Protein AF-A0A7X7KM00-F1 (afdb_monomer_lite)

Radius of gyration: 36.95 Å; chains: 1; bounding box: 75×55×134 Å

pLDDT: mean 84.85, std 15.81, range [33.62, 97.94]

Structure (mmCIF, N/CA/C/O backbone):
data_AF-A0A7X7KM00-F1
#
_entry.id   AF-A0A7X7KM00-F1
#
loop_
_atom_site.group_PDB
_atom_site.id
_atom_site.type_symbol
_atom_site.label_atom_id
_atom_site.label_alt_id
_atom_site.label_comp_id
_atom_site.label_asym_id
_atom_site.label_entity_id
_atom_site.label_seq_id
_atom_site.pdbx_PDB_ins_code
_atom_site.Cartn_x
_atom_site.Cartn_y
_atom_site.Cartn_z
_atom_site.occupancy
_atom_site.B_iso_or_equiv
_atom_site.auth_seq_id
_atom_site.auth_comp_id
_atom_site.auth_asym_id
_atom_site.auth_atom_id
_atom_site.pdbx_PDB_model_num
ATOM 1 N N . MET A 1 1 ? 10.395 9.950 68.964 1.00 38.88 1 MET A N 1
ATOM 2 C CA . MET A 1 1 ? 9.437 8.946 68.446 1.00 38.88 1 MET A CA 1
ATOM 3 C C . MET A 1 1 ? 9.356 9.051 66.927 1.00 38.88 1 MET A C 1
ATOM 5 O O . MET A 1 1 ? 8.581 9.826 66.384 1.00 38.88 1 MET A O 1
ATOM 9 N N . THR A 1 2 ? 10.224 8.322 66.235 1.00 34.56 2 THR A N 1
ATOM 10 C CA . THR A 1 2 ? 10.346 8.294 64.774 1.00 34.56 2 THR A CA 1
ATOM 11 C C . THR A 1 2 ? 9.431 7.208 64.205 1.00 34.56 2 THR A C 1
ATOM 13 O O . THR A 1 2 ? 9.608 6.022 64.482 1.00 34.56 2 THR A O 1
ATOM 16 N N . LYS A 1 3 ? 8.425 7.608 63.416 1.00 36.56 3 LYS A N 1
ATOM 17 C CA . LYS A 1 3 ? 7.539 6.694 62.676 1.00 36.56 3 LYS A CA 1
ATOM 18 C C . LYS A 1 3 ? 8.367 5.887 61.667 1.00 36.56 3 LYS A C 1
ATOM 20 O O . LYS A 1 3 ? 8.754 6.404 60.622 1.00 36.56 3 LYS A O 1
ATOM 25 N N . LYS A 1 4 ? 8.626 4.612 61.979 1.00 35.41 4 LYS A N 1
ATOM 26 C CA . LYS A 1 4 ? 9.168 3.624 61.036 1.00 35.41 4 LYS A CA 1
ATOM 27 C C . LYS A 1 4 ? 8.211 3.492 59.844 1.00 35.41 4 LYS A C 1
ATOM 29 O O . LYS A 1 4 ? 7.068 3.073 60.005 1.00 35.41 4 LYS A O 1
ATOM 34 N N . ARG A 1 5 ? 8.693 3.844 58.647 1.00 38.41 5 ARG A N 1
ATOM 35 C CA . ARG A 1 5 ? 8.076 3.462 57.369 1.00 38.41 5 ARG A CA 1
ATOM 36 C C . ARG A 1 5 ? 8.016 1.933 57.302 1.00 38.41 5 ARG A C 1
ATOM 38 O O . ARG A 1 5 ? 9.054 1.283 57.386 1.00 38.41 5 ARG A O 1
ATOM 45 N N . GLN A 1 6 ? 6.817 1.377 57.147 1.00 33.62 6 GLN A N 1
ATOM 46 C CA . GLN A 1 6 ? 6.648 -0.018 56.739 1.00 33.62 6 GLN A CA 1
ATOM 47 C C . GLN A 1 6 ? 7.249 -0.207 55.335 1.00 33.62 6 GLN A C 1
ATOM 49 O O . GLN A 1 6 ? 7.001 0.634 54.463 1.00 33.62 6 GLN A O 1
ATOM 54 N N . PRO A 1 7 ? 8.030 -1.272 55.090 1.00 37.97 7 PRO A N 1
ATOM 55 C CA . PRO A 1 7 ? 8.470 -1.604 53.745 1.00 37.97 7 PRO A CA 1
ATOM 56 C C . PRO A 1 7 ? 7.252 -2.013 52.910 1.00 37.97 7 PRO A C 1
ATOM 58 O O . PRO A 1 7 ? 6.371 -2.737 53.375 1.00 37.97 7 PRO A O 1
ATOM 61 N N . ALA A 1 8 ? 7.193 -1.503 51.679 1.00 37.62 8 ALA A N 1
ATOM 62 C CA . ALA A 1 8 ? 6.185 -1.880 50.702 1.00 37.62 8 ALA A CA 1
ATOM 63 C C . ALA A 1 8 ? 6.188 -3.405 50.539 1.00 37.62 8 ALA A C 1
ATOM 65 O O . ALA A 1 8 ? 7.234 -3.991 50.269 1.00 37.62 8 ALA A O 1
ATOM 66 N N . ALA A 1 9 ? 5.022 -4.026 50.718 1.00 37.72 9 ALA A N 1
ATOM 67 C CA . ALA A 1 9 ? 4.836 -5.453 50.520 1.00 37.72 9 ALA A CA 1
ATOM 68 C C . ALA A 1 9 ? 5.408 -5.870 49.158 1.00 37.72 9 ALA A C 1
ATOM 70 O O . ALA A 1 9 ? 4.965 -5.388 48.110 1.00 37.72 9 ALA A O 1
ATOM 71 N N . GLU A 1 10 ? 6.393 -6.766 49.187 1.00 39.66 10 GLU A N 1
ATOM 72 C CA . GLU A 1 10 ? 6.901 -7.468 48.018 1.00 39.66 10 GLU A CA 1
ATOM 73 C C . GLU A 1 10 ? 5.744 -8.245 47.383 1.00 39.66 10 GLU A C 1
ATOM 75 O O . GLU A 1 10 ? 5.441 -9.381 47.748 1.00 39.66 10 GLU A O 1
ATOM 80 N N . SER A 1 11 ? 5.049 -7.632 46.421 1.00 39.72 11 SER A N 1
ATOM 81 C CA . SER A 1 11 ? 4.086 -8.342 45.587 1.00 39.72 11 SER A CA 1
ATOM 82 C C . SER A 1 11 ? 4.876 -9.223 44.619 1.00 39.72 11 SER A C 1
ATOM 84 O O . SER A 1 11 ? 5.110 -8.854 43.464 1.00 39.72 11 SER A O 1
ATOM 86 N N . GLY A 1 12 ? 5.355 -10.360 45.123 1.00 38.75 12 GLY A N 1
ATOM 87 C CA . GLY A 1 12 ? 6.093 -11.363 44.373 1.00 38.75 12 GLY A CA 1
ATOM 88 C C . GLY A 1 12 ? 5.266 -11.838 43.186 1.00 38.75 12 GLY A C 1
ATOM 89 O O . GLY A 1 12 ? 4.382 -12.683 43.314 1.00 38.75 12 GLY A O 1
ATOM 90 N N . PHE A 1 13 ? 5.540 -11.278 42.012 1.00 44.06 13 PHE A N 1
ATOM 91 C CA . PHE A 1 13 ? 5.006 -11.765 40.753 1.00 44.06 13 PHE A CA 1
ATOM 92 C C . PHE A 1 13 ? 5.563 -13.179 40.523 1.00 44.06 13 PHE A C 1
ATOM 94 O O . PHE A 1 13 ? 6.706 -13.344 40.096 1.00 44.06 13 PHE A O 1
ATOM 101 N N . ARG A 1 14 ? 4.779 -14.216 40.838 1.00 50.41 14 ARG A N 1
ATOM 102 C CA . ARG A 1 14 ? 5.105 -15.609 40.503 1.00 50.41 14 ARG A CA 1
ATOM 103 C C . ARG A 1 14 ? 4.454 -15.954 39.167 1.00 50.41 14 ARG A C 1
ATOM 105 O O . ARG A 1 14 ? 3.254 -15.762 38.987 1.00 50.41 14 ARG A O 1
ATOM 112 N N . ALA A 1 15 ? 5.258 -16.422 38.214 1.00 50.66 15 ALA A N 1
ATOM 113 C CA . ALA A 1 15 ? 4.774 -16.833 36.901 1.00 50.66 15 ALA A CA 1
ATOM 114 C C . ALA A 1 15 ? 3.809 -18.023 37.052 1.00 50.66 15 ALA A C 1
ATOM 116 O O . ALA A 1 15 ? 4.213 -19.096 37.494 1.00 50.66 15 ALA A O 1
ATOM 117 N N . GLY A 1 16 ? 2.534 -17.823 36.712 1.00 61.72 16 GLY A N 1
ATOM 118 C CA . GLY A 1 16 ? 1.563 -18.908 36.573 1.00 61.72 16 GLY A CA 1
ATOM 119 C C . GLY A 1 16 ? 1.778 -19.683 35.270 1.00 61.72 16 GLY A C 1
ATOM 120 O O . GLY A 1 16 ? 2.423 -19.187 34.343 1.00 61.72 16 GLY A O 1
ATOM 121 N N . ARG A 1 17 ? 1.223 -20.899 35.180 1.00 75.31 17 ARG A N 1
ATOM 122 C CA . ARG A 1 17 ? 1.170 -21.644 33.911 1.00 75.31 17 ARG A CA 1
ATOM 123 C C . ARG A 1 17 ? 0.476 -20.778 32.842 1.00 75.31 17 ARG A C 1
ATOM 125 O O . ARG A 1 17 ? -0.545 -20.164 33.157 1.00 75.31 17 ARG A O 1
ATOM 132 N N . PRO A 1 18 ? 0.992 -20.720 31.600 1.00 85.62 18 PRO A N 1
ATOM 133 C CA . PRO A 1 18 ? 0.349 -19.956 30.539 1.00 85.62 18 PRO A CA 1
ATOM 134 C C . PRO A 1 18 ? -1.054 -20.510 30.270 1.00 85.62 18 PRO A C 1
ATOM 136 O O . PRO A 1 18 ? -1.259 -21.724 30.258 1.00 85.62 18 PRO A O 1
ATOM 139 N N . GLY A 1 19 ? -2.025 -19.629 30.047 1.00 89.00 19 GLY A N 1
ATOM 140 C CA . GLY A 1 19 ? -3.420 -20.037 29.907 1.00 89.00 19 GLY A CA 1
ATOM 141 C C . GLY A 1 19 ? -4.398 -18.873 29.919 1.00 89.00 19 GLY A C 1
ATOM 142 O O . GLY A 1 19 ? -4.003 -17.709 30.011 1.00 89.00 19 GLY A O 1
ATOM 143 N N . LYS A 1 20 ? -5.689 -19.193 29.808 1.00 90.75 20 LYS A N 1
ATOM 144 C CA . LYS A 1 20 ? -6.778 -18.218 29.896 1.00 90.75 20 LYS A CA 1
ATOM 145 C C . LYS A 1 20 ? -7.773 -18.649 30.969 1.00 90.75 20 LYS A C 1
ATOM 147 O O . LYS A 1 20 ? -8.050 -19.836 31.106 1.00 90.75 20 LYS A O 1
ATOM 152 N N . ALA A 1 21 ? -8.311 -17.689 31.708 1.00 91.88 21 ALA A N 1
ATOM 153 C CA . ALA A 1 21 ? -9.341 -17.917 32.715 1.00 91.88 21 ALA A CA 1
ATOM 154 C C . ALA A 1 21 ? -10.402 -16.821 32.626 1.00 91.88 21 ALA A C 1
ATOM 156 O O . ALA A 1 21 ? -10.083 -15.675 32.317 1.00 91.88 21 ALA A O 1
ATOM 157 N N . PHE A 1 22 ? -11.657 -17.164 32.901 1.00 90.25 22 PHE A N 1
ATOM 158 C CA . PHE A 1 22 ? -12.743 -16.194 32.976 1.00 90.25 22 PHE A CA 1
ATOM 159 C C . PHE A 1 22 ? -13.283 -16.157 34.397 1.00 90.25 22 PHE A C 1
ATOM 161 O O . PHE A 1 22 ? -13.658 -17.194 34.942 1.00 90.25 22 PHE A O 1
ATOM 168 N N . HIS A 1 23 ? -13.295 -14.972 34.993 1.00 92.81 23 HIS A N 1
ATOM 169 C CA . HIS A 1 23 ? -13.729 -14.768 36.366 1.00 92.81 23 HIS A CA 1
ATOM 170 C C . HIS A 1 23 ? -14.290 -13.355 36.517 1.00 92.81 23 HIS A C 1
ATOM 172 O O . HIS A 1 23 ? -13.685 -12.406 36.018 1.00 92.81 23 HIS A O 1
ATOM 178 N N . ASP A 1 24 ? -15.437 -13.218 37.188 1.00 91.88 24 ASP A N 1
ATOM 179 C CA . ASP A 1 24 ? -16.058 -11.920 37.494 1.00 91.88 24 ASP A CA 1
ATOM 180 C C . ASP A 1 24 ? -16.202 -11.006 36.252 1.00 91.88 24 ASP A C 1
ATOM 182 O O . ASP A 1 24 ? -15.752 -9.857 36.211 1.00 91.88 24 ASP A O 1
ATOM 186 N N . GLY A 1 25 ? -16.739 -11.566 35.160 1.00 90.81 25 GLY A N 1
ATOM 187 C CA . GLY A 1 25 ? -16.948 -10.833 33.904 1.00 90.81 25 GLY A CA 1
ATOM 188 C C . GLY A 1 25 ? -15.662 -10.430 33.164 1.00 90.81 25 GLY A C 1
ATOM 189 O O . GLY A 1 25 ? -15.719 -9.621 32.233 1.00 90.81 25 GLY A O 1
ATOM 190 N N . LYS A 1 26 ? -14.497 -10.944 33.579 1.00 95.81 26 LYS A N 1
ATOM 191 C CA . LYS A 1 26 ? -13.185 -10.588 33.029 1.00 95.81 26 LYS A CA 1
ATOM 192 C C . LYS A 1 26 ? -12.473 -11.808 32.464 1.00 95.81 26 LYS A C 1
ATOM 194 O O . LYS A 1 26 ? -12.454 -12.876 33.073 1.00 95.81 26 LYS A O 1
ATOM 199 N N . LEU A 1 27 ? -11.822 -11.618 31.321 1.00 95.38 27 LEU A N 1
ATOM 200 C CA . LEU A 1 27 ? -10.896 -12.577 30.735 1.00 95.38 27 LEU A CA 1
ATOM 201 C C . LEU A 1 27 ? -9.478 -12.271 31.206 1.00 95.38 27 LEU A C 1
ATOM 203 O O . LEU A 1 27 ? -8.931 -11.217 30.894 1.00 95.38 27 LEU A O 1
ATOM 207 N N . TYR A 1 28 ? -8.878 -13.217 31.909 1.00 94.69 28 TYR A N 1
ATOM 208 C CA . TYR A 1 28 ? -7.479 -13.216 32.303 1.00 94.69 28 TYR A CA 1
ATOM 209 C C . TYR A 1 28 ? -6.685 -14.043 31.300 1.00 94.69 28 TYR A C 1
ATOM 211 O O . TYR A 1 28 ? -7.032 -15.191 31.022 1.00 94.69 28 TYR A O 1
ATOM 219 N N . VAL A 1 29 ? -5.607 -13.475 30.775 1.00 93.44 29 VAL A N 1
ATOM 220 C CA . VAL A 1 29 ? -4.681 -14.141 29.862 1.00 93.44 29 VAL A CA 1
ATOM 221 C C . VAL A 1 29 ? -3.288 -14.082 30.458 1.00 93.44 29 VAL A C 1
ATOM 223 O O . VAL A 1 29 ? -2.720 -13.005 30.631 1.00 93.44 29 VAL A O 1
ATOM 226 N N . PHE A 1 30 ? -2.757 -15.256 30.780 1.00 91.81 30 PHE A N 1
ATOM 227 C CA . PHE A 1 30 ? -1.427 -15.456 31.335 1.00 91.81 30 PHE A CA 1
ATOM 228 C C . PHE A 1 30 ? -0.492 -15.857 30.193 1.00 91.81 30 PHE A C 1
ATOM 230 O O . PHE A 1 30 ? -0.608 -16.955 29.640 1.00 91.81 30 PHE A O 1
ATOM 237 N N . GLY A 1 31 ? 0.401 -14.951 29.800 1.00 86.94 31 GLY A N 1
ATOM 238 C CA . GLY A 1 31 ? 1.376 -15.195 28.741 1.00 86.94 31 GLY A CA 1
ATOM 239 C C . GLY A 1 31 ? 2.643 -15.879 29.255 1.00 86.94 31 GLY A C 1
ATOM 240 O O . GLY A 1 31 ? 2.926 -15.913 30.453 1.00 86.94 31 GLY A O 1
ATOM 241 N N . LYS A 1 32 ? 3.441 -16.417 28.326 1.00 78.62 32 LYS A N 1
ATOM 242 C CA . LYS A 1 32 ? 4.674 -17.165 28.641 1.00 78.62 32 LYS A CA 1
ATOM 243 C C . LYS A 1 32 ? 5.770 -16.282 29.255 1.00 78.62 32 LYS A C 1
ATOM 245 O O . LYS A 1 32 ? 6.577 -16.759 30.044 1.00 78.62 32 LYS A O 1
ATOM 250 N N . SER A 1 33 ? 5.770 -14.988 28.941 1.00 79.62 33 SER A N 1
ATOM 251 C CA . SER A 1 33 ? 6.851 -14.050 29.277 1.00 79.62 33 SER A CA 1
ATOM 252 C C . SER A 1 33 ? 6.549 -13.188 30.504 1.00 79.62 33 SER A C 1
ATOM 254 O O . SER A 1 33 ? 6.839 -11.991 30.508 1.00 79.62 33 SER A O 1
ATOM 256 N N . ARG A 1 34 ? 5.952 -13.774 31.554 1.00 82.62 34 ARG A N 1
ATOM 257 C CA . ARG A 1 34 ? 5.570 -13.037 32.776 1.00 82.62 34 ARG A CA 1
ATOM 258 C C . ARG A 1 34 ? 4.620 -11.866 32.490 1.00 82.62 34 ARG A C 1
ATOM 260 O O . ARG A 1 34 ? 4.724 -10.806 33.105 1.00 82.62 34 ARG A O 1
ATOM 267 N N . GLU A 1 35 ? 3.705 -12.046 31.544 1.00 90.00 35 GLU A N 1
ATOM 268 C CA . GLU A 1 35 ? 2.671 -11.063 31.226 1.00 90.00 35 GLU A CA 1
ATOM 269 C C . GLU A 1 35 ? 1.295 -11.561 31.665 1.00 90.00 35 GLU A C 1
ATOM 271 O O . GLU A 1 35 ? 0.968 -12.739 31.523 1.00 90.00 35 GLU A O 1
ATOM 276 N N . ILE A 1 36 ? 0.491 -10.655 32.211 1.00 93.38 36 ILE A N 1
ATOM 277 C CA . ILE A 1 36 ? -0.914 -10.901 32.525 1.00 93.38 36 ILE A CA 1
ATOM 278 C C . ILE A 1 36 ? -1.706 -9.785 31.874 1.00 93.38 36 ILE A C 1
ATOM 280 O O . ILE A 1 36 ? -1.446 -8.615 32.150 1.00 93.38 36 ILE A O 1
ATOM 284 N N . VAL A 1 37 ? -2.674 -10.141 31.039 1.00 95.50 37 VAL A N 1
ATOM 285 C CA . VAL A 1 37 ? -3.612 -9.203 30.422 1.00 95.50 37 VAL A CA 1
ATOM 286 C C . VAL A 1 37 ? -5.010 -9.545 30.907 1.00 95.50 37 VAL A C 1
ATOM 288 O O . VAL A 1 37 ? -5.423 -10.699 30.865 1.00 95.50 37 VAL A O 1
ATOM 291 N N . VAL A 1 38 ? -5.734 -8.541 31.383 1.00 96.38 38 VAL A N 1
ATOM 292 C CA . VAL A 1 38 ? -7.104 -8.672 31.872 1.00 96.38 38 VAL A CA 1
ATOM 293 C C . VAL A 1 38 ? -7.998 -7.813 31.004 1.00 96.38 38 VAL A C 1
ATOM 295 O O . VAL A 1 38 ? -7.800 -6.600 30.945 1.00 96.38 38 VAL A O 1
ATOM 298 N N . LEU A 1 39 ? -8.981 -8.430 30.356 1.00 97.06 39 LEU A N 1
ATOM 299 C CA . LEU A 1 39 ? -9.995 -7.753 29.558 1.00 97.06 39 LEU A CA 1
ATOM 300 C C . LEU A 1 39 ? -11.344 -7.812 30.264 1.00 97.06 39 LEU A C 1
ATOM 302 O O . LEU A 1 39 ? -11.748 -8.858 30.759 1.00 97.06 39 LEU A O 1
ATOM 306 N N . ARG A 1 40 ? -12.068 -6.700 30.255 1.00 96.06 40 ARG A N 1
ATOM 307 C CA . ARG A 1 40 ? -13.480 -6.614 30.636 1.00 96.06 40 ARG A CA 1
ATOM 308 C C . ARG A 1 40 ? -14.286 -6.229 29.401 1.00 96.06 40 ARG A C 1
ATOM 310 O O . ARG A 1 40 ? -13.886 -5.289 28.714 1.00 96.06 40 ARG A O 1
ATOM 317 N N . GLY A 1 41 ? -15.380 -6.941 29.141 1.00 93.44 41 GLY A N 1
ATOM 318 C CA . GLY A 1 41 ? -16.342 -6.611 28.087 1.00 93.44 41 GLY A CA 1
ATOM 319 C C . GLY A 1 41 ? -17.460 -5.675 28.565 1.00 93.44 41 GLY A C 1
ATOM 320 O O . GLY A 1 41 ? -17.253 -4.850 29.461 1.00 93.44 41 GLY A O 1
ATOM 321 N N . GLY A 1 42 ? -18.647 -5.807 27.970 1.00 90.75 42 GLY A N 1
ATOM 322 C CA . GLY A 1 42 ? -19.823 -4.962 28.195 1.00 90.75 42 GLY A CA 1
ATOM 323 C C . GLY A 1 42 ? -19.724 -3.558 27.585 1.00 90.75 42 GLY A C 1
ATOM 324 O O . GLY A 1 42 ? -18.936 -3.303 26.673 1.00 90.75 42 GLY A O 1
ATOM 325 N N . ASP A 1 43 ? -20.503 -2.623 28.130 1.00 87.81 43 ASP A N 1
ATOM 326 C CA . ASP A 1 43 ? -20.616 -1.239 27.624 1.00 87.81 43 ASP A CA 1
ATOM 327 C C . ASP A 1 43 ? -19.414 -0.355 27.991 1.00 87.81 43 ASP A C 1
ATOM 329 O O . ASP A 1 43 ? -19.210 0.743 27.468 1.00 87.81 43 ASP A O 1
ATOM 333 N N . ARG A 1 44 ? -18.579 -0.820 28.925 1.00 90.75 44 ARG A N 1
ATOM 334 C CA . ARG A 1 44 ? -17.382 -0.105 29.392 1.00 90.75 44 ARG A CA 1
ATOM 335 C C . ARG A 1 44 ? -16.151 -1.003 29.297 1.00 90.75 44 ARG A C 1
ATOM 337 O O . ARG A 1 44 ? -15.557 -1.324 30.331 1.00 90.75 44 ARG A O 1
ATOM 344 N N . PRO A 1 45 ? -15.742 -1.396 28.077 1.00 94.69 45 PRO A N 1
ATOM 345 C CA . PRO A 1 45 ? -14.707 -2.397 27.921 1.00 94.69 45 PRO A CA 1
ATOM 346 C C . PRO A 1 45 ? -13.364 -1.866 28.394 1.00 94.69 45 PRO A C 1
ATOM 348 O O . PRO A 1 45 ? -12.931 -0.797 27.979 1.00 94.69 45 PRO A O 1
ATOM 351 N N . ALA A 1 46 ? -12.687 -2.583 29.275 1.00 94.69 46 ALA A N 1
ATOM 352 C CA . ALA A 1 46 ? -11.474 -2.104 29.926 1.00 94.69 46 ALA A CA 1
ATOM 353 C C . ALA A 1 46 ? -10.362 -3.142 29.836 1.00 94.69 46 ALA A C 1
ATOM 355 O O . ALA A 1 46 ? -10.621 -4.336 29.707 1.00 94.69 46 ALA A O 1
ATOM 356 N N . CYS A 1 47 ? -9.119 -2.669 29.892 1.00 96.06 47 CYS A N 1
ATOM 357 C CA . CYS A 1 47 ? -7.950 -3.530 29.893 1.00 96.06 47 CYS A CA 1
ATOM 358 C C . CYS A 1 47 ? -6.963 -3.085 30.964 1.00 96.06 47 CYS A C 1
ATOM 360 O O . CYS A 1 47 ? -6.643 -1.894 31.063 1.00 96.06 47 CYS A O 1
ATOM 362 N N . TRP A 1 48 ? -6.411 -4.070 31.665 1.00 96.06 48 TRP A N 1
ATOM 363 C CA . TRP A 1 48 ? -5.280 -3.920 32.572 1.00 96.06 48 TRP A CA 1
ATOM 364 C C . TRP A 1 48 ? -4.217 -4.952 32.228 1.00 96.06 48 TRP A C 1
ATOM 366 O O . TRP A 1 48 ? -4.536 -6.065 31.823 1.00 96.06 48 TRP A O 1
ATOM 376 N N . ALA A 1 49 ? -2.955 -4.584 32.381 1.00 95.38 49 ALA A N 1
ATOM 377 C CA . ALA A 1 49 ? -1.834 -5.464 32.132 1.00 95.38 49 ALA A CA 1
ATOM 378 C C . ALA A 1 49 ? -0.784 -5.359 33.240 1.00 95.38 49 ALA A C 1
ATOM 380 O O . ALA A 1 49 ? -0.649 -4.317 33.884 1.00 95.38 49 ALA A O 1
ATOM 381 N N . LYS A 1 50 ? -0.036 -6.447 33.418 1.00 93.88 50 LYS A N 1
ATOM 382 C CA . LYS A 1 50 ? 1.230 -6.532 34.153 1.00 93.88 50 LYS A CA 1
ATOM 383 C C . LYS A 1 50 ? 2.247 -7.228 33.265 1.00 93.88 50 LYS A C 1
ATOM 385 O O . LYS A 1 50 ? 1.889 -8.148 32.534 1.00 93.88 50 LYS A O 1
ATOM 390 N N . THR A 1 51 ? 3.505 -6.820 33.342 1.00 90.94 51 THR A N 1
ATOM 391 C CA . THR A 1 51 ? 4.613 -7.494 32.655 1.00 90.94 51 THR A CA 1
ATOM 392 C C . THR A 1 51 ? 5.783 -7.666 33.613 1.00 90.94 51 THR A C 1
ATOM 394 O O . THR A 1 51 ? 5.867 -6.960 34.617 1.00 90.94 51 THR A O 1
ATOM 397 N N . GLY A 1 52 ? 6.736 -8.542 33.288 1.00 88.69 52 GLY A N 1
ATOM 398 C CA . GLY A 1 52 ? 7.960 -8.677 34.084 1.00 88.69 52 GLY A CA 1
ATOM 399 C C . GLY A 1 52 ? 8.733 -7.357 34.242 1.00 88.69 52 GLY A C 1
ATOM 400 O O . GLY A 1 52 ? 9.308 -7.114 35.295 1.00 88.69 52 GLY A O 1
ATOM 401 N N . LYS A 1 53 ? 8.692 -6.476 33.229 1.00 89.06 53 LYS A N 1
ATOM 402 C CA . LYS A 1 53 ? 9.314 -5.137 33.272 1.00 89.06 53 LYS A CA 1
ATOM 403 C C . LYS A 1 53 ? 8.468 -4.095 34.015 1.00 89.06 53 LYS A C 1
ATOM 405 O O . LYS A 1 53 ? 9.003 -3.100 34.486 1.00 89.06 53 LYS A O 1
ATOM 410 N N . ARG A 1 54 ? 7.148 -4.287 34.085 1.00 90.44 54 ARG A N 1
ATOM 411 C CA . ARG A 1 54 ? 6.202 -3.374 34.737 1.00 90.44 54 ARG A CA 1
ATOM 412 C C . ARG A 1 54 ? 5.228 -4.183 35.601 1.00 90.44 54 ARG A C 1
ATOM 414 O O . ARG A 1 54 ? 4.146 -4.542 35.125 1.00 90.44 54 ARG A O 1
ATOM 421 N N . PRO A 1 55 ? 5.605 -4.482 36.857 1.00 89.88 55 PRO A N 1
ATOM 422 C CA . PRO A 1 55 ? 4.832 -5.368 37.728 1.00 89.88 55 PRO A CA 1
ATOM 423 C C . PRO A 1 55 ? 3.573 -4.704 38.309 1.00 89.88 55 PRO A C 1
ATOM 425 O O . PRO A 1 55 ? 2.692 -5.399 38.819 1.00 89.88 55 PRO A O 1
ATOM 428 N N . SER A 1 56 ? 3.454 -3.374 38.225 1.00 92.75 56 SER A N 1
ATOM 429 C CA . SER A 1 56 ? 2.241 -2.632 38.581 1.00 92.75 56 SER A CA 1
ATOM 430 C C . SER A 1 56 ? 1.191 -2.706 37.470 1.00 92.75 56 SER A C 1
ATOM 432 O O . SER A 1 56 ? 1.527 -2.785 36.291 1.00 92.75 56 SER A O 1
ATOM 434 N N . TRP A 1 57 ? -0.095 -2.677 37.838 1.00 94.69 57 TRP A N 1
ATOM 435 C CA . TRP A 1 57 ? -1.186 -2.666 36.860 1.00 94.69 57 TRP A CA 1
ATOM 436 C C . TRP A 1 57 ? -1.162 -1.385 36.023 1.00 94.69 57 TRP A C 1
ATOM 438 O O . TRP A 1 57 ? -1.084 -0.281 36.559 1.00 94.69 57 TRP A O 1
ATOM 448 N N . PHE A 1 58 ? -1.294 -1.522 34.706 1.00 93.69 58 PHE A N 1
ATOM 449 C CA . PHE A 1 58 ? -1.428 -0.387 33.797 1.00 93.69 58 PHE A CA 1
ATOM 450 C C . PHE A 1 58 ? -2.395 -0.686 32.654 1.00 93.69 58 PHE A C 1
ATOM 452 O O . PHE A 1 58 ? -2.615 -1.837 32.291 1.00 93.69 58 PHE A O 1
ATOM 459 N N . SER A 1 59 ? -2.977 0.358 32.065 1.00 91.69 59 SER A N 1
ATOM 460 C CA . SER A 1 59 ? -3.791 0.207 30.859 1.00 91.69 59 SER A CA 1
ATOM 461 C C . SER A 1 59 ? -2.891 0.086 29.629 1.00 91.69 59 SER A C 1
ATOM 463 O O . SER A 1 59 ? -1.996 0.910 29.436 1.00 91.69 59 SER A O 1
ATOM 465 N N . SER A 1 60 ? -3.124 -0.925 28.790 1.00 89.75 60 SER A N 1
ATOM 466 C CA . SER A 1 60 ? -2.361 -1.139 27.557 1.00 89.75 60 SER A CA 1
ATOM 467 C C . SER A 1 60 ? -3.277 -1.503 26.401 1.00 89.75 60 SER A C 1
ATOM 469 O O . SER A 1 60 ? -3.747 -2.630 26.291 1.00 89.75 60 SER A O 1
ATOM 471 N N . VAL A 1 61 ? -3.502 -0.543 25.505 1.00 87.25 61 VAL A N 1
ATOM 472 C CA . VAL A 1 61 ? -4.305 -0.749 24.290 1.00 87.25 61 VAL A CA 1
ATOM 473 C C . VAL A 1 61 ? -3.628 -1.742 23.338 1.00 87.25 61 VAL A C 1
ATOM 475 O O . VAL A 1 61 ? -4.314 -2.513 22.678 1.00 87.25 61 VAL A O 1
ATOM 478 N N . SER A 1 62 ? -2.291 -1.750 23.285 1.00 87.62 62 SER A N 1
ATOM 479 C CA . SER A 1 62 ? -1.528 -2.656 22.416 1.00 87.62 62 SER A CA 1
ATOM 480 C C . SER A 1 62 ? -1.683 -4.120 22.845 1.00 87.62 62 SER A C 1
ATOM 482 O O . SER A 1 62 ? -2.082 -4.961 22.041 1.00 87.62 62 SER A O 1
ATOM 484 N N . LEU A 1 63 ? -1.471 -4.409 24.137 1.00 90.38 63 LEU A N 1
ATOM 485 C CA . LEU A 1 63 ? -1.655 -5.762 24.676 1.00 90.38 63 LEU A CA 1
ATOM 486 C C . LEU A 1 63 ? -3.120 -6.199 24.586 1.00 90.38 63 LEU A C 1
ATOM 488 O O . LEU A 1 63 ? -3.395 -7.338 24.217 1.00 90.38 63 LEU A O 1
ATOM 492 N N . ALA A 1 64 ? -4.057 -5.279 24.845 1.00 92.12 64 ALA A N 1
ATOM 493 C CA . ALA A 1 64 ? -5.479 -5.548 24.671 1.00 92.12 64 ALA A CA 1
ATOM 494 C C . ALA A 1 64 ? -5.821 -5.942 23.233 1.00 92.12 64 ALA A C 1
ATOM 496 O O . ALA A 1 64 ? -6.522 -6.923 23.028 1.00 92.12 64 ALA A O 1
ATOM 497 N N . GLY A 1 65 ? -5.303 -5.205 22.245 1.00 89.88 65 GLY A N 1
ATOM 498 C CA . GLY A 1 65 ? -5.516 -5.491 20.828 1.00 89.88 65 GLY A CA 1
ATOM 499 C C . GLY A 1 65 ? -5.010 -6.875 20.428 1.00 89.88 65 GLY A C 1
ATOM 500 O O . GLY A 1 65 ? -5.749 -7.624 19.798 1.00 89.88 65 GLY A O 1
ATOM 501 N N . SER A 1 66 ? -3.799 -7.240 20.858 1.00 88.50 66 SER A N 1
ATOM 502 C CA . SER A 1 66 ? -3.219 -8.565 20.590 1.00 88.50 66 SER A CA 1
ATOM 503 C C . SER A 1 66 ? -4.077 -9.697 21.167 1.00 88.50 66 SER A C 1
ATOM 505 O O . SER A 1 66 ? -4.440 -10.638 20.461 1.00 88.50 66 SER A O 1
ATOM 507 N N . VAL A 1 67 ? -4.475 -9.581 22.438 1.00 90.12 67 VAL A N 1
ATOM 508 C CA . VAL A 1 67 ? -5.295 -10.604 23.103 1.00 90.12 67 VAL A CA 1
ATOM 509 C C . VAL A 1 67 ? -6.708 -10.660 22.525 1.00 90.12 67 VAL A C 1
ATOM 511 O O . VAL A 1 67 ? -7.232 -11.742 22.275 1.00 90.12 67 VAL A O 1
ATOM 514 N N . PHE A 1 68 ? -7.334 -9.510 22.291 1.00 89.62 68 PHE A N 1
ATOM 515 C CA . PHE A 1 68 ? -8.702 -9.440 21.786 1.00 89.62 68 PHE A CA 1
ATOM 516 C C . PHE A 1 68 ? -8.808 -9.907 20.328 1.00 89.62 68 PHE A C 1
ATOM 518 O O . PHE A 1 68 ? -9.791 -10.545 19.969 1.00 89.62 68 PHE A O 1
ATOM 525 N N . GLY A 1 69 ? -7.777 -9.687 19.506 1.00 84.94 69 GLY A N 1
ATOM 526 C CA . GLY A 1 69 ? -7.698 -10.287 18.171 1.00 84.94 69 GLY A CA 1
ATOM 527 C C . GLY A 1 69 ? -7.760 -11.816 18.232 1.00 84.94 69 GLY A C 1
ATOM 528 O O . GLY A 1 69 ? -8.543 -12.429 17.517 1.00 84.94 69 GLY A O 1
ATOM 529 N N . GLN A 1 70 ? -7.038 -12.439 19.172 1.00 81.06 70 GLN A N 1
ATOM 530 C CA . GLN A 1 70 ? -7.120 -13.891 19.383 1.00 81.06 70 GLN A CA 1
ATOM 531 C C . GLN A 1 70 ? -8.506 -14.346 19.855 1.00 81.06 70 GLN A C 1
ATOM 533 O O . GLN A 1 70 ? -8.935 -15.432 19.487 1.00 81.06 70 GLN A O 1
ATOM 538 N N . VAL A 1 71 ? -9.200 -13.542 20.671 1.00 81.56 71 VAL A N 1
ATOM 539 C CA . VAL A 1 71 ? -10.585 -13.819 21.100 1.00 81.56 71 VAL A CA 1
ATOM 540 C C . VAL A 1 71 ? -11.533 -13.845 19.902 1.00 81.56 71 VAL A C 1
ATOM 542 O O . VAL A 1 71 ? -12.449 -14.669 19.860 1.00 81.56 71 VAL A O 1
ATOM 545 N N . LEU A 1 72 ? -11.325 -12.953 18.931 1.00 77.19 72 LEU A N 1
ATOM 546 C CA . LEU A 1 72 ? -12.147 -12.887 17.728 1.00 77.19 72 LEU A CA 1
ATOM 547 C C . LEU A 1 72 ? -11.844 -14.016 16.745 1.00 77.19 72 LEU A C 1
ATOM 549 O O . LEU A 1 72 ? -12.786 -14.609 16.229 1.00 77.19 72 LEU A O 1
ATOM 553 N N . SER A 1 73 ? -10.569 -14.368 16.567 1.00 68.31 73 SER A N 1
ATOM 554 C CA . SER A 1 73 ? -10.118 -15.464 15.695 1.00 68.31 73 SER A CA 1
ATOM 555 C C . SER A 1 73 ? -10.387 -16.875 16.249 1.00 68.31 73 SER A C 1
ATOM 557 O O . SER A 1 73 ? -9.948 -17.861 15.657 1.00 68.31 73 SER A O 1
ATOM 559 N N . TYR A 1 74 ? -11.065 -16.999 17.394 1.00 57.28 74 TYR A N 1
ATOM 560 C CA . TYR A 1 74 ? -11.324 -18.274 18.064 1.00 57.28 74 TYR A CA 1
ATOM 561 C C . TYR A 1 74 ? -12.803 -18.696 17.940 1.00 57.28 74 TYR A C 1
ATOM 563 O O . TYR A 1 74 ? -13.648 -17.931 18.417 1.00 57.28 74 TYR A O 1
ATOM 571 N N . PRO A 1 75 ? -13.149 -19.896 17.408 1.00 53.91 75 PRO A N 1
ATOM 572 C CA . PRO A 1 75 ? -12.334 -20.895 16.700 1.00 53.91 75 PRO A CA 1
ATOM 573 C C . PRO A 1 75 ? -12.410 -20.792 15.157 1.00 53.91 75 PRO A C 1
ATOM 575 O O . PRO A 1 75 ? -13.370 -20.287 14.586 1.00 53.91 75 PRO A O 1
ATOM 578 N N . ALA A 1 76 ? -11.387 -21.338 14.492 1.00 40.84 76 ALA A N 1
ATOM 579 C CA . ALA A 1 76 ? -11.093 -21.266 13.053 1.00 40.84 76 ALA A CA 1
ATOM 580 C C . ALA A 1 76 ? -12.052 -22.017 12.086 1.00 40.84 76 ALA A C 1
ATOM 582 O O . ALA A 1 76 ? -11.623 -22.396 11.003 1.00 40.84 76 ALA A O 1
ATOM 583 N N . TRP A 1 77 ? -13.312 -22.273 12.458 1.00 44.16 77 TRP A N 1
ATOM 584 C CA . TRP A 1 77 ? -14.260 -23.060 11.647 1.00 44.16 77 TRP A CA 1
ATOM 585 C C . TRP A 1 77 ? -15.619 -22.338 11.571 1.00 44.16 77 TRP A C 1
ATOM 587 O O . TRP A 1 77 ? -16.297 -22.283 12.597 1.00 44.16 77 TRP A O 1
ATOM 597 N N . PRO A 1 78 ? -16.023 -21.766 10.415 1.00 45.75 78 PRO A N 1
ATOM 598 C CA . PRO A 1 78 ? -17.240 -20.953 10.301 1.00 45.75 78 PRO A CA 1
ATOM 599 C C . PRO A 1 78 ? -18.540 -21.739 10.533 1.00 45.75 78 PRO A C 1
ATOM 601 O O . PRO A 1 78 ? -19.455 -21.221 11.162 1.00 45.75 78 PRO A O 1
ATOM 604 N N . GLU A 1 79 ? -18.607 -22.997 10.095 1.00 42.88 79 GLU A N 1
ATOM 605 C CA . GLU A 1 79 ? -19.834 -23.815 10.152 1.00 42.88 79 GLU A CA 1
ATOM 606 C C . GLU A 1 79 ? -20.120 -24.399 11.548 1.00 42.88 79 GLU A C 1
ATOM 608 O O . GLU A 1 79 ? -21.243 -24.793 11.839 1.00 42.88 79 GLU A O 1
ATOM 613 N N . ASN A 1 80 ? -19.128 -24.377 12.447 1.00 47.31 80 ASN A N 1
ATOM 614 C CA . ASN A 1 80 ? -19.207 -24.912 13.808 1.00 47.31 80 ASN A CA 1
ATOM 615 C C . ASN A 1 80 ? -18.759 -23.878 14.863 1.00 47.31 80 ASN A C 1
ATOM 617 O O . ASN A 1 80 ? -18.080 -24.220 15.836 1.00 47.31 80 ASN A O 1
ATOM 621 N N . GLN A 1 81 ? -19.112 -22.598 14.692 1.00 55.84 81 GLN A N 1
ATOM 622 C CA . GLN A 1 81 ? -18.834 -21.584 15.714 1.00 55.84 81 GLN A CA 1
ATOM 623 C C . GLN A 1 81 ? -19.794 -21.701 16.896 1.00 55.84 81 GLN A C 1
ATOM 625 O O . GLN A 1 81 ? -21.007 -21.577 16.701 1.00 55.84 81 GLN A O 1
ATOM 630 N N . PRO A 1 82 ? -19.280 -21.835 18.134 1.00 53.75 82 PRO A N 1
ATOM 631 C CA . PRO A 1 82 ? -20.120 -21.672 19.293 1.00 53.75 82 PRO A CA 1
ATOM 632 C C . PRO A 1 82 ? -20.575 -20.213 19.407 1.00 53.75 82 PRO A C 1
ATOM 634 O O . PRO A 1 82 ? -19.765 -19.319 19.660 1.00 53.75 82 PRO A O 1
ATOM 637 N N . VAL A 1 83 ? -21.866 -19.969 19.218 1.00 60.12 83 VAL A N 1
ATOM 638 C CA . VAL A 1 83 ? -22.516 -18.663 19.400 1.00 60.12 83 VAL A CA 1
ATOM 639 C C . VAL A 1 83 ? -22.867 -18.396 20.863 1.00 60.12 83 VAL A C 1
ATOM 641 O O . VAL A 1 83 ? -23.142 -17.260 21.243 1.00 60.12 83 VAL A O 1
ATOM 644 N N . GLY A 1 84 ? -22.822 -19.430 21.704 1.00 63.06 84 GLY A N 1
ATOM 645 C CA . GLY A 1 84 ? -23.170 -19.330 23.112 1.00 63.06 84 GLY A CA 1
ATOM 646 C C . GLY A 1 84 ? -22.719 -20.533 23.931 1.00 63.06 84 GLY A C 1
ATOM 647 O O . GLY A 1 84 ? -21.931 -21.366 23.483 1.00 63.06 84 GLY A O 1
ATOM 648 N N . LEU A 1 85 ? -23.223 -20.589 25.159 1.00 63.72 85 LEU A N 1
ATOM 649 C CA . LEU A 1 85 ? -23.028 -21.674 26.110 1.00 63.72 85 LEU A CA 1
ATOM 650 C C . LEU A 1 85 ? -24.392 -21.991 26.717 1.00 63.72 85 LEU A C 1
ATOM 652 O O . LEU A 1 85 ? -25.109 -21.072 27.110 1.00 63.72 85 LEU A O 1
ATOM 656 N N . VAL A 1 86 ? -24.712 -23.275 26.821 1.00 65.06 86 VAL A N 1
ATOM 657 C CA . VAL A 1 86 ? -25.775 -23.791 27.689 1.00 65.06 86 VAL A CA 1
ATOM 658 C C . VAL A 1 86 ? -25.062 -24.546 28.805 1.00 65.06 86 VAL A C 1
ATOM 660 O O . VAL A 1 86 ? -24.448 -25.589 28.574 1.00 65.06 86 VAL A O 1
ATOM 663 N N . GLY A 1 87 ? -25.039 -23.953 30.001 1.00 72.12 87 GLY A N 1
ATOM 664 C CA . GLY A 1 87 ? -24.133 -24.377 31.071 1.00 72.12 87 GLY A CA 1
ATOM 665 C C . GLY A 1 87 ? -22.665 -24.231 30.650 1.00 72.12 87 GLY A C 1
ATOM 666 O O . GLY A 1 87 ? -22.227 -23.140 30.286 1.00 72.12 87 GLY A O 1
ATOM 667 N N . ASP A 1 88 ? -21.927 -25.344 30.663 1.00 65.44 88 ASP A N 1
ATOM 668 C CA . ASP A 1 88 ? -20.524 -25.422 30.222 1.00 65.44 88 ASP A CA 1
ATOM 669 C C . ASP A 1 88 ? -20.353 -25.985 28.801 1.00 65.44 88 ASP A C 1
ATOM 671 O O . ASP A 1 88 ? -19.226 -26.150 28.330 1.00 65.44 88 ASP A O 1
ATOM 675 N N . CYS A 1 89 ? -21.456 -26.259 28.099 1.00 62.19 89 CYS A N 1
ATOM 676 C CA . CYS A 1 89 ? -21.431 -26.797 26.743 1.00 62.19 89 CYS A CA 1
ATOM 677 C C . CYS A 1 89 ? -21.536 -25.671 25.701 1.00 62.19 89 CYS A C 1
ATOM 679 O O . CYS A 1 89 ? -22.519 -24.925 25.712 1.00 62.19 89 CYS A O 1
ATOM 681 N N . PRO A 1 90 ? -20.562 -25.535 24.781 1.00 67.38 90 PRO A N 1
ATOM 682 C CA . PRO A 1 90 ? -20.650 -24.595 23.665 1.00 67.38 90 PRO A CA 1
ATOM 683 C C . PRO A 1 90 ? -21.821 -24.941 22.735 1.00 67.38 90 PRO A C 1
ATOM 685 O O . PRO A 1 90 ? -22.053 -26.113 22.453 1.00 67.38 90 PRO A O 1
ATOM 688 N N . VAL A 1 91 ? -22.555 -23.934 22.258 1.00 66.44 91 VAL A N 1
ATOM 689 C CA . VAL A 1 91 ? -23.717 -24.094 21.359 1.00 66.44 91 VAL A CA 1
ATOM 690 C C . VAL A 1 91 ? -23.399 -23.482 20.010 1.00 66.44 91 VAL A C 1
ATOM 692 O O . VAL A 1 91 ? -23.039 -22.310 19.967 1.00 66.44 91 VAL A O 1
ATOM 695 N N . LEU A 1 92 ? -23.554 -24.244 18.932 1.00 67.44 92 LEU A N 1
ATOM 696 C CA . LEU A 1 92 ? -23.349 -23.814 17.552 1.00 67.44 92 LEU A CA 1
ATOM 697 C C . LEU A 1 92 ? -24.408 -22.823 17.066 1.00 67.44 92 LEU A C 1
ATOM 699 O O . LEU A 1 92 ? -25.506 -22.759 17.613 1.00 67.44 92 LEU A O 1
ATOM 703 N N . ALA A 1 93 ? -24.108 -22.094 15.987 1.00 63.28 93 ALA A N 1
ATOM 704 C CA . ALA A 1 93 ? -25.081 -21.228 15.312 1.00 63.28 93 ALA A CA 1
ATOM 705 C C . ALA A 1 93 ? -26.358 -21.976 14.875 1.00 63.28 93 ALA A C 1
ATOM 707 O O . ALA A 1 93 ? -27.433 -21.385 14.856 1.00 63.28 93 ALA A O 1
ATOM 708 N N . SER A 1 94 ? -26.257 -23.280 14.595 1.00 62.69 94 SER A N 1
ATOM 709 C CA . SER A 1 94 ? -27.385 -24.172 14.288 1.00 62.69 94 SER A CA 1
ATOM 710 C C . SER A 1 94 ? -28.271 -24.518 15.496 1.00 62.69 94 SER A C 1
ATOM 712 O O . SER A 1 94 ? -29.255 -25.234 15.344 1.00 62.69 94 SER A O 1
ATOM 714 N N . GLY A 1 95 ? -27.916 -24.075 16.707 1.00 65.25 95 GLY A N 1
ATOM 715 C CA . GLY A 1 95 ? -28.574 -24.467 17.957 1.00 65.25 95 GLY A CA 1
ATOM 716 C C . GLY A 1 95 ? -28.115 -25.822 18.507 1.00 65.25 95 GLY A C 1
ATOM 717 O O . GLY A 1 95 ? -28.513 -26.204 19.606 1.00 65.25 95 GLY A O 1
ATOM 718 N N . GLN A 1 96 ? -27.247 -26.544 17.792 1.00 65.81 96 GLN A N 1
ATOM 719 C CA . GLN A 1 96 ? -26.695 -27.814 18.260 1.00 65.81 96 GLN A CA 1
ATOM 720 C C . GLN A 1 96 ? -25.660 -27.602 19.368 1.00 65.81 96 GLN A C 1
ATOM 722 O O . GLN A 1 96 ? -24.785 -26.739 19.279 1.00 65.81 96 GLN A O 1
ATOM 727 N N . LEU A 1 97 ? -25.722 -28.431 20.408 1.00 64.38 97 LEU A N 1
ATOM 728 C CA . LEU A 1 97 ? -24.676 -28.498 21.424 1.00 64.38 97 LEU A CA 1
ATOM 729 C C . LEU A 1 97 ? -23.415 -29.131 20.820 1.00 64.38 97 LEU A C 1
ATOM 731 O O . LEU A 1 97 ? -23.471 -30.207 20.223 1.00 64.38 97 LEU A O 1
ATOM 735 N N . CYS A 1 98 ? -22.259 -28.498 21.013 1.00 62.53 98 CYS A N 1
ATOM 736 C CA . CYS A 1 98 ? -20.968 -29.115 20.737 1.00 62.53 98 CYS A CA 1
ATOM 737 C C . CYS A 1 98 ? -20.698 -30.210 21.773 1.00 62.53 98 CYS A C 1
ATOM 739 O O . CYS A 1 98 ? -20.104 -29.952 22.824 1.00 62.53 98 CYS A O 1
ATOM 741 N N . PHE A 1 99 ? -21.101 -31.442 21.469 1.00 53.88 99 PHE A N 1
ATOM 742 C CA . PHE A 1 99 ? -20.733 -32.592 22.285 1.00 53.88 99 PHE A CA 1
ATOM 743 C C . PHE A 1 99 ? -19.268 -33.009 22.032 1.00 53.88 99 PHE A C 1
ATOM 745 O O . PHE A 1 99 ? -18.796 -33.018 20.892 1.00 53.88 99 PHE A O 1
ATOM 752 N N . PRO A 1 100 ? -18.509 -33.350 23.088 1.00 47.00 100 PRO A N 1
ATOM 753 C CA . PRO A 1 100 ? -17.045 -33.351 23.101 1.00 47.00 100 PRO A CA 1
ATOM 754 C C . PRO A 1 100 ? -16.394 -34.608 22.499 1.00 47.00 100 PRO A C 1
ATOM 756 O O . PRO A 1 100 ? -15.234 -34.883 22.804 1.00 47.00 100 PRO A O 1
ATOM 759 N N . PHE A 1 101 ? -17.080 -35.378 21.651 1.00 48.75 101 PHE A N 1
ATOM 760 C CA . PHE A 1 101 ? -16.514 -36.630 21.126 1.00 48.75 101 PHE A CA 1
ATOM 761 C C . PHE A 1 101 ? -15.343 -36.417 20.149 1.00 48.75 101 PHE A C 1
ATOM 763 O O . PHE A 1 101 ? -14.503 -37.300 20.021 1.00 48.75 101 PHE A O 1
ATOM 770 N N . TYR A 1 102 ? -15.203 -35.226 19.549 1.00 48.34 102 TYR A N 1
ATOM 771 C CA . TYR A 1 102 ? -14.099 -34.908 18.624 1.00 48.34 102 TYR A CA 1
ATOM 772 C C . TYR A 1 102 ? -13.105 -33.847 19.133 1.00 48.34 102 TYR A C 1
ATOM 774 O O . TYR A 1 102 ? -12.038 -33.661 18.545 1.00 48.34 102 TYR A O 1
ATOM 782 N N . ARG A 1 103 ? -13.396 -33.147 20.241 1.00 52.62 103 ARG A N 1
ATOM 783 C CA . ARG A 1 103 ? -12.472 -32.156 20.825 1.00 52.62 103 ARG A CA 1
ATOM 784 C C . ARG A 1 103 ? -12.782 -31.905 22.302 1.00 52.62 103 ARG A C 1
ATOM 786 O O . ARG A 1 103 ? -13.821 -31.347 22.640 1.00 52.62 103 ARG A O 1
ATOM 793 N N . ARG A 1 104 ? -11.841 -32.232 23.195 1.00 55.88 104 ARG A N 1
ATOM 794 C CA . ARG A 1 104 ? -11.838 -31.700 24.570 1.00 55.88 104 ARG A CA 1
ATOM 795 C C . ARG A 1 104 ? -11.608 -30.187 24.489 1.00 55.88 104 ARG A C 1
ATOM 797 O O . ARG A 1 104 ? -10.473 -29.760 24.269 1.00 55.88 104 ARG A O 1
ATOM 804 N N . PHE A 1 105 ? -12.660 -29.382 24.652 1.00 60.91 105 PHE A N 1
ATOM 805 C CA . PHE A 1 105 ? -12.505 -27.945 24.894 1.00 60.91 105 PHE A CA 1
ATOM 806 C C . PHE A 1 105 ? -11.632 -27.761 26.138 1.00 60.91 105 PHE A C 1
ATOM 808 O O . PHE A 1 105 ? -11.924 -28.297 27.208 1.00 60.91 105 PHE A O 1
ATOM 815 N N . ARG A 1 106 ? -10.519 -27.040 26.001 1.00 71.06 106 ARG A N 1
ATOM 816 C CA . ARG A 1 106 ? -9.661 -26.706 27.140 1.00 71.06 106 ARG A CA 1
ATOM 817 C C . ARG A 1 106 ? -10.363 -25.632 27.972 1.00 71.06 106 ARG A C 1
ATOM 819 O O . ARG A 1 106 ? -11.122 -24.828 27.441 1.00 71.06 106 ARG A O 1
ATOM 826 N N . ALA A 1 107 ? -10.042 -25.535 29.262 1.00 74.75 107 ALA A N 1
ATOM 827 C CA . ALA A 1 107 ? -10.565 -24.468 30.128 1.00 74.75 107 ALA A CA 1
ATOM 828 C C . ALA A 1 107 ? -10.345 -23.054 29.542 1.00 74.75 107 ALA A C 1
ATOM 830 O O . ALA A 1 107 ? -11.196 -22.175 29.668 1.00 74.75 107 ALA A O 1
ATOM 831 N N . SER A 1 108 ? -9.233 -22.859 28.824 1.00 81.75 108 SER A N 1
ATOM 832 C CA . SER A 1 108 ? -8.936 -21.620 28.098 1.00 81.75 108 SER A CA 1
ATOM 833 C C . SER A 1 108 ? -9.967 -21.273 27.020 1.00 81.75 108 SER A C 1
ATOM 835 O O . SER A 1 108 ? -10.189 -20.096 26.749 1.00 81.75 108 SER A O 1
ATOM 837 N N . ASP A 1 109 ? -10.583 -22.277 26.404 1.00 76.62 109 ASP A N 1
ATOM 838 C CA . ASP A 1 109 ? -11.523 -22.119 25.295 1.00 76.62 109 ASP A CA 1
ATOM 839 C C . ASP A 1 109 ? -12.882 -21.671 25.831 1.00 76.62 109 ASP A C 1
ATOM 841 O O . ASP A 1 109 ? -13.466 -20.705 25.340 1.00 76.62 109 ASP A O 1
ATOM 845 N N . LEU A 1 110 ? -13.321 -22.302 26.924 1.00 77.94 110 LEU A N 1
ATOM 846 C CA . LEU A 1 110 ? -14.509 -21.897 27.675 1.00 77.94 110 LEU A CA 1
ATOM 847 C C . LEU A 1 110 ? -14.358 -20.480 28.239 1.00 77.94 110 LEU A C 1
ATOM 849 O O . LEU A 1 110 ? -15.298 -19.692 28.184 1.00 77.94 110 LEU A O 1
ATOM 853 N N . ALA A 1 111 ? -13.167 -20.115 28.726 1.00 85.62 111 ALA A N 1
ATOM 854 C CA . ALA A 1 111 ? -12.901 -18.759 29.199 1.00 85.62 111 ALA A CA 1
ATOM 855 C C . ALA A 1 111 ? -13.094 -17.704 28.094 1.00 85.62 111 ALA A C 1
ATOM 857 O O . ALA A 1 111 ? -13.682 -16.649 28.335 1.00 85.62 111 ALA A O 1
ATOM 858 N N . VAL A 1 112 ? -12.631 -17.994 26.874 1.00 86.06 112 VAL A N 1
ATOM 859 C CA . VAL A 1 112 ? -12.823 -17.115 25.712 1.00 86.06 112 VAL A CA 1
ATOM 860 C C . VAL A 1 112 ? -14.295 -17.055 25.304 1.00 86.06 112 VAL A C 1
ATOM 862 O O . VAL A 1 112 ? -14.802 -15.958 25.082 1.00 86.06 112 VAL A O 1
ATOM 865 N N . ALA A 1 113 ? -14.994 -18.193 25.255 1.00 81.69 113 ALA A N 1
ATOM 866 C CA . ALA A 1 113 ? -16.419 -18.244 24.921 1.00 81.69 113 ALA A CA 1
ATOM 867 C C . ALA A 1 113 ? -17.271 -17.427 25.909 1.00 81.69 113 ALA A C 1
ATOM 869 O O . ALA A 1 113 ? -18.042 -16.565 25.489 1.00 81.69 113 ALA A O 1
ATOM 870 N N . ARG A 1 114 ? -17.054 -17.607 27.220 1.00 84.81 114 ARG A N 1
ATOM 871 C CA . ARG A 1 114 ? -17.717 -16.818 28.274 1.00 84.81 114 ARG A CA 1
ATOM 872 C C . ARG A 1 114 ? -17.429 -15.326 28.139 1.00 84.81 114 ARG A C 1
ATOM 874 O O . ARG A 1 114 ? -18.323 -14.502 28.287 1.00 84.81 114 ARG A O 1
ATOM 881 N N . PHE A 1 115 ? -16.195 -14.955 27.805 1.00 90.31 115 PHE A N 1
ATOM 882 C CA . PHE A 1 115 ? -15.869 -13.554 27.560 1.00 90.31 115 PHE A CA 1
ATOM 883 C C . PHE A 1 115 ? -16.585 -12.986 26.330 1.00 90.31 115 PHE A C 1
ATOM 885 O O . PHE A 1 115 ? -17.091 -11.867 26.399 1.00 90.31 115 PHE A O 1
ATOM 892 N N . ARG A 1 116 ? -16.683 -13.734 25.225 1.00 88.44 116 ARG A N 1
ATOM 893 C CA . ARG A 1 116 ? -17.408 -13.287 24.022 1.00 88.44 116 ARG A CA 1
ATOM 894 C C . ARG A 1 116 ? -18.877 -12.982 24.311 1.00 88.44 116 ARG A C 1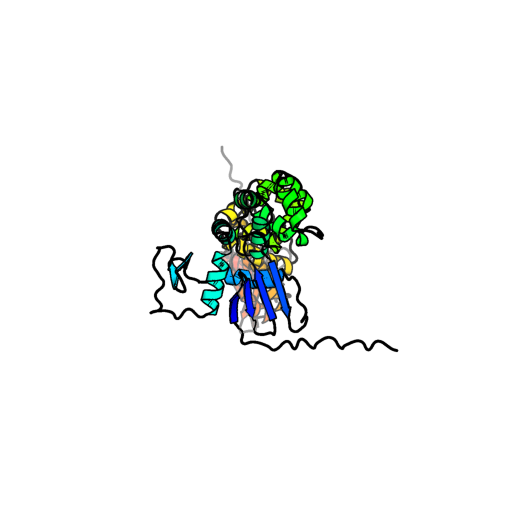
ATOM 896 O O . ARG A 1 116 ? -19.378 -12.003 23.777 1.00 88.44 116 ARG A O 1
ATOM 903 N N . GLN A 1 117 ? -19.522 -13.729 25.208 1.00 86.44 117 GLN A N 1
ATOM 904 C CA . GLN A 1 117 ? -20.901 -13.454 25.644 1.00 86.44 117 GLN A CA 1
ATOM 905 C C . GLN A 1 117 ? -21.062 -12.104 26.354 1.00 86.44 117 GLN A C 1
ATOM 907 O O . GLN A 1 117 ? -22.154 -11.548 26.382 1.00 86.44 117 GLN A O 1
ATOM 912 N N . THR A 1 118 ? -19.982 -11.543 26.906 1.00 91.88 118 THR A N 1
ATOM 913 C CA . THR A 1 118 ? -20.010 -10.195 27.497 1.00 91.88 118 THR A CA 1
ATOM 914 C C . THR A 1 118 ? -19.977 -9.083 26.445 1.00 91.88 118 THR A C 1
ATOM 916 O O . THR A 1 118 ? -20.117 -7.911 26.792 1.00 91.88 118 THR A O 1
ATOM 919 N N . VAL A 1 119 ? -19.759 -9.414 25.170 1.00 90.88 119 VAL A N 1
ATOM 920 C CA . VAL A 1 119 ? -19.737 -8.459 24.060 1.00 90.88 119 VAL A CA 1
ATOM 921 C C . VAL A 1 119 ? -21.056 -8.574 23.291 1.00 90.88 119 VAL A C 1
ATOM 923 O O . VAL A 1 119 ? -21.393 -9.669 22.846 1.00 90.88 119 VAL A O 1
ATOM 926 N N . PRO A 1 120 ? -21.797 -7.469 23.082 1.00 89.88 120 PRO A N 1
ATOM 927 C CA . PRO A 1 120 ? -23.034 -7.504 22.308 1.00 89.88 120 PRO A CA 1
ATOM 928 C C . PRO A 1 120 ? -22.839 -8.143 20.916 1.00 89.88 120 PRO A C 1
ATOM 930 O O . PRO A 1 120 ? -21.917 -7.734 20.200 1.00 89.88 120 PRO A O 1
ATOM 933 N N . PRO A 1 121 ? -23.704 -9.082 20.478 1.00 84.88 121 PRO A N 1
ATOM 934 C CA . PRO A 1 121 ? -23.549 -9.775 19.192 1.00 84.88 121 PRO A CA 1
ATOM 935 C C . PRO A 1 121 ? -23.445 -8.829 17.991 1.00 84.88 121 PRO A C 1
ATOM 937 O O . PRO A 1 121 ? -22.608 -9.018 17.113 1.00 84.88 121 PRO A O 1
ATOM 940 N N . VAL A 1 122 ? -24.214 -7.736 18.007 1.00 87.19 122 VAL A N 1
ATOM 941 C CA . VAL A 1 122 ? -24.200 -6.709 16.953 1.00 87.19 122 VAL A CA 1
ATOM 942 C C . VAL A 1 122 ? -22.851 -5.980 16.830 1.00 87.19 122 VAL A C 1
ATOM 944 O O . VAL A 1 122 ? -22.515 -5.437 15.780 1.00 87.19 122 VAL A O 1
ATOM 947 N N . ILE A 1 123 ? -22.068 -5.930 17.911 1.00 92.25 123 ILE A N 1
ATOM 948 C CA . ILE A 1 123 ? -20.707 -5.388 17.889 1.00 92.25 123 ILE A CA 1
ATOM 949 C C . ILE A 1 123 ? -19.758 -6.432 17.301 1.00 92.25 123 ILE A C 1
ATOM 951 O O . ILE A 1 123 ? -18.909 -6.074 16.488 1.00 92.25 123 ILE A O 1
ATOM 955 N N . LEU A 1 124 ? -19.898 -7.706 17.683 1.00 89.50 124 LEU A N 1
ATOM 956 C CA . LEU A 1 124 ? -19.068 -8.793 17.155 1.00 89.50 124 LEU A CA 1
ATOM 957 C C . LEU A 1 124 ? -19.211 -8.937 15.633 1.00 89.50 124 LEU A C 1
ATOM 959 O O . LEU A 1 124 ? -18.188 -9.039 14.959 1.00 89.50 124 LEU A O 1
ATOM 963 N N . ASP A 1 125 ? -20.435 -8.857 15.100 1.00 87.81 125 ASP A N 1
ATOM 964 C CA . ASP A 1 125 ? -20.696 -8.867 13.650 1.00 87.81 125 ASP A CA 1
ATOM 965 C C . ASP A 1 125 ? -19.917 -7.759 12.923 1.00 87.81 125 ASP A C 1
ATOM 967 O O . ASP A 1 125 ? -19.113 -8.013 12.025 1.00 87.81 125 ASP A O 1
ATOM 971 N N . ARG A 1 126 ? -20.066 -6.512 13.388 1.00 93.38 126 ARG A N 1
ATOM 972 C CA . ARG A 1 126 ? -19.372 -5.358 12.801 1.00 93.38 126 ARG A CA 1
ATOM 973 C C . ARG A 1 126 ? -17.857 -5.475 12.896 1.00 93.38 126 ARG A C 1
ATOM 975 O O . ARG A 1 126 ? -17.159 -5.101 11.958 1.00 93.38 126 ARG A O 1
ATOM 982 N N . LEU A 1 127 ? -17.335 -5.990 14.011 1.00 93.31 127 LEU A N 1
ATOM 983 C CA . LEU A 1 127 ? -15.900 -6.224 14.186 1.00 93.31 127 LEU A CA 1
ATOM 984 C C . LEU A 1 127 ? -15.364 -7.271 13.206 1.00 93.31 127 LEU A C 1
ATOM 986 O O . LEU A 1 127 ? -14.238 -7.114 12.736 1.00 93.31 127 LEU A O 1
ATOM 990 N N . GLY A 1 128 ? -16.164 -8.286 12.867 1.00 90.12 128 GLY A N 1
ATOM 991 C CA . GLY A 1 128 ? -15.804 -9.331 11.906 1.00 90.12 128 GLY A CA 1
ATOM 992 C C . GLY A 1 128 ? -15.466 -8.803 10.508 1.00 90.12 128 GLY A C 1
ATOM 993 O O . GLY A 1 128 ? -14.708 -9.439 9.781 1.00 90.12 128 GLY A O 1
ATOM 994 N N . ARG A 1 129 ? -15.943 -7.603 10.152 1.00 92.31 129 ARG A N 1
ATOM 995 C CA . ARG A 1 129 ? -15.657 -6.943 8.865 1.00 92.31 129 ARG A CA 1
ATOM 996 C C . ARG A 1 129 ? -14.238 -6.373 8.775 1.00 92.31 129 ARG A C 1
ATOM 998 O O . ARG A 1 129 ? -13.764 -6.085 7.680 1.00 92.31 129 ARG A O 1
ATOM 1005 N N . PHE A 1 130 ? -13.563 -6.182 9.909 1.00 93.38 130 PHE A N 1
ATOM 1006 C CA . PHE A 1 130 ? -12.218 -5.611 9.980 1.00 93.38 130 PHE A CA 1
ATOM 1007 C C . PHE A 1 130 ? -11.179 -6.704 10.216 1.00 93.38 130 PHE A C 1
ATOM 1009 O O . PHE A 1 130 ? -11.440 -7.695 10.894 1.00 93.38 130 PHE A O 1
ATOM 1016 N N . ARG A 1 131 ? -9.954 -6.496 9.724 1.00 89.94 131 ARG A N 1
ATOM 1017 C CA . ARG A 1 131 ? -8.829 -7.416 9.973 1.00 89.94 131 ARG A CA 1
ATOM 1018 C C . ARG A 1 131 ? -7.936 -7.012 11.151 1.00 89.94 131 ARG A C 1
ATOM 1020 O O . ARG A 1 131 ? -7.027 -7.759 11.504 1.00 89.94 131 ARG A O 1
ATOM 1027 N N . ASP A 1 132 ? -8.139 -5.827 11.724 1.00 89.50 132 ASP A N 1
ATOM 1028 C CA . ASP A 1 132 ? -7.264 -5.259 12.754 1.00 89.50 132 ASP A CA 1
ATOM 1029 C C . ASP A 1 132 ? -7.998 -4.272 13.665 1.00 89.50 132 ASP A C 1
ATOM 1031 O O . ASP A 1 132 ? -9.103 -3.821 13.368 1.00 89.50 132 ASP A O 1
ATOM 1035 N N . ARG A 1 133 ? -7.327 -3.866 14.750 1.00 93.19 133 ARG A N 1
ATOM 1036 C CA . ARG A 1 133 ? -7.744 -2.803 15.679 1.00 93.19 133 ARG A CA 1
ATOM 1037 C C . ARG A 1 133 ? -9.128 -3.034 16.279 1.00 93.19 133 ARG A C 1
ATOM 1039 O O . ARG A 1 133 ? -9.812 -2.089 16.679 1.00 93.19 133 ARG A O 1
ATOM 1046 N N . HIS A 1 134 ? -9.522 -4.300 16.404 1.00 94.38 134 HIS A N 1
ATOM 1047 C CA . HIS A 1 134 ? -10.832 -4.679 16.917 1.00 94.38 134 HIS A CA 1
ATOM 1048 C C . HIS A 1 134 ? -11.087 -4.160 18.324 1.00 94.38 134 HIS A C 1
ATOM 1050 O O . HIS A 1 134 ? -12.195 -3.736 18.630 1.00 94.38 134 HIS A O 1
ATOM 1056 N N . TRP A 1 135 ? -10.059 -4.133 19.177 1.00 95.25 135 TRP A N 1
ATOM 1057 C CA . TRP A 1 135 ? -10.197 -3.584 20.522 1.00 95.25 135 TRP A CA 1
ATOM 1058 C C . TRP A 1 135 ? -10.566 -2.097 20.480 1.00 95.25 135 TRP A C 1
ATOM 1060 O O . TRP A 1 135 ? -11.488 -1.668 21.167 1.00 95.25 135 TRP A O 1
ATOM 1070 N N . GLN A 1 136 ? -9.898 -1.299 19.649 1.00 95.69 136 GLN A N 1
ATOM 1071 C CA . GLN A 1 136 ? -10.172 0.129 19.503 1.00 95.69 136 GLN A CA 1
ATOM 1072 C C . GLN A 1 136 ? -11.579 0.375 18.949 1.00 95.69 136 GLN A C 1
ATOM 1074 O O . GLN A 1 136 ? -12.304 1.208 19.490 1.00 95.69 136 GLN A O 1
ATOM 1079 N N . LEU A 1 137 ? -11.982 -0.379 17.924 1.00 96.25 137 LEU A N 1
ATOM 1080 C CA . LEU A 1 137 ? -13.324 -0.308 17.338 1.00 96.25 137 LEU A CA 1
ATOM 1081 C C . LEU A 1 137 ? -14.410 -0.719 18.337 1.00 96.25 137 LEU A C 1
ATOM 1083 O O . LEU A 1 137 ? -15.426 -0.038 18.461 1.00 96.25 137 LEU A O 1
ATOM 1087 N N . TYR A 1 138 ? -14.165 -1.774 19.115 1.00 96.25 138 TYR A N 1
ATOM 1088 C CA . TYR A 1 138 ? -15.058 -2.181 20.192 1.00 96.25 138 TYR A CA 1
ATOM 1089 C C . TYR A 1 138 ? -15.199 -1.066 21.233 1.00 96.25 138 TYR A C 1
ATOM 1091 O O . TYR A 1 138 ? -16.306 -0.687 21.609 1.00 96.25 138 TYR A O 1
ATOM 1099 N N . ASN A 1 139 ? -14.077 -0.481 21.660 1.00 95.88 139 ASN A N 1
ATOM 1100 C CA . ASN A 1 139 ? -14.075 0.606 22.633 1.00 95.88 139 ASN A CA 1
ATOM 1101 C C . ASN A 1 139 ? -14.824 1.842 22.108 1.00 95.88 139 ASN A C 1
ATOM 1103 O O . ASN A 1 139 ? -15.492 2.501 22.906 1.00 95.88 139 ASN A O 1
ATOM 1107 N N . LEU A 1 140 ? -14.737 2.136 20.806 1.00 97.12 140 LEU A N 1
ATOM 1108 C CA . LEU A 1 140 ? -15.496 3.202 20.155 1.00 97.12 140 LEU A CA 1
ATOM 1109 C C . LEU A 1 140 ? -17.004 2.910 20.214 1.00 97.12 140 LEU A C 1
ATOM 1111 O O . LEU A 1 140 ? -17.743 3.718 20.773 1.00 97.12 140 LEU A O 1
ATOM 1115 N N . MET A 1 141 ? -17.441 1.754 19.701 1.00 96.94 141 MET A N 1
ATOM 1116 C CA . MET A 1 141 ? -18.861 1.382 19.628 1.00 96.94 141 MET A CA 1
ATOM 1117 C C . MET A 1 141 ? -19.520 1.257 21.004 1.00 96.94 141 MET A C 1
ATOM 1119 O O . MET A 1 141 ? -20.618 1.763 21.200 1.00 96.94 141 MET A O 1
ATOM 1123 N N . ALA A 1 142 ? -18.835 0.655 21.979 1.00 95.44 142 ALA A N 1
ATOM 1124 C CA . ALA A 1 142 ? -19.381 0.472 23.322 1.00 95.44 142 ALA A CA 1
ATOM 1125 C C . ALA A 1 142 ? -19.521 1.796 24.098 1.00 95.44 142 ALA A C 1
ATOM 1127 O O . ALA A 1 142 ? -20.436 1.965 24.895 1.00 95.44 142 ALA A O 1
ATOM 1128 N N . ARG A 1 143 ? -18.616 2.763 23.878 1.00 95.06 143 ARG A N 1
ATOM 1129 C CA . ARG A 1 143 ? -18.584 4.013 24.664 1.00 95.06 143 ARG A CA 1
ATOM 1130 C C . ARG A 1 143 ? -19.278 5.202 24.016 1.00 95.06 143 ARG A C 1
ATOM 1132 O O . ARG A 1 143 ? -19.523 6.199 24.712 1.00 95.06 143 ARG A O 1
ATOM 1139 N N . CYS A 1 144 ? -19.498 5.154 22.708 1.00 95.69 144 CYS A N 1
ATOM 1140 C CA . CYS A 1 144 ? -19.957 6.290 21.920 1.00 95.69 144 CYS A CA 1
ATOM 1141 C C . CYS A 1 144 ? -21.272 5.931 21.212 1.00 95.69 144 CYS A C 1
ATOM 1143 O O . CYS A 1 144 ? -21.237 5.269 20.176 1.00 95.69 144 CYS A O 1
ATOM 1145 N N . PRO A 1 145 ? -22.427 6.386 21.732 1.00 93.31 145 PRO A N 1
ATOM 1146 C CA . PRO A 1 145 ? -23.707 6.224 21.044 1.00 93.31 145 PRO A CA 1
ATOM 1147 C C . PRO A 1 145 ? -23.653 6.804 19.623 1.00 93.31 145 PRO A C 1
ATOM 1149 O O . PRO A 1 145 ? -23.124 7.902 19.436 1.00 93.31 145 PRO A O 1
ATOM 1152 N N . GLY A 1 146 ? -24.179 6.065 18.643 1.00 91.88 146 GLY A N 1
ATOM 1153 C CA . GLY A 1 146 ? -24.135 6.407 17.211 1.00 91.88 146 GLY A CA 1
ATOM 1154 C C . GLY A 1 146 ? -22.852 5.983 16.482 1.00 91.88 146 GLY A C 1
ATOM 1155 O O . GLY A 1 146 ? -22.750 6.124 15.267 1.00 91.88 146 GLY A O 1
ATOM 1156 N N . ALA A 1 147 ? -21.846 5.441 17.181 1.00 96.44 147 ALA A N 1
ATOM 1157 C CA . ALA A 1 147 ? -20.618 5.001 16.515 1.00 96.44 147 ALA A CA 1
ATOM 1158 C C . ALA A 1 147 ? -20.832 3.767 15.629 1.00 96.44 147 ALA A C 1
ATOM 1160 O O . ALA A 1 147 ? -20.096 3.584 14.664 1.00 96.44 147 ALA A O 1
ATOM 1161 N N . ALA A 1 148 ? -21.829 2.941 15.950 1.00 94.81 148 ALA A N 1
ATOM 1162 C CA . ALA A 1 148 ? -22.256 1.823 15.119 1.00 94.81 148 ALA A CA 1
ATOM 1163 C C . ALA A 1 148 ? -22.685 2.296 13.717 1.00 94.81 148 ALA A C 1
ATOM 1165 O O . ALA A 1 148 ? -22.165 1.795 12.725 1.00 94.81 148 ALA A O 1
ATOM 1166 N N . ASP A 1 149 ? -23.507 3.344 13.640 1.00 95.38 149 ASP A N 1
ATOM 1167 C CA . ASP A 1 149 ? -23.960 3.927 12.369 1.00 95.38 149 ASP A CA 1
ATOM 1168 C C . ASP A 1 149 ? -22.791 4.506 11.561 1.00 95.38 149 ASP A C 1
ATOM 1170 O O . ASP A 1 149 ? -22.763 4.441 10.331 1.00 95.38 149 ASP A O 1
ATOM 1174 N N . LEU A 1 150 ? -21.775 5.051 12.241 1.00 96.50 150 LEU A N 1
ATOM 1175 C CA . LEU A 1 150 ? -20.550 5.514 11.587 1.00 96.50 150 LEU A CA 1
ATOM 1176 C C . LEU A 1 150 ? -19.722 4.348 11.029 1.00 96.50 150 LEU A C 1
ATOM 1178 O O . LEU A 1 150 ? -19.174 4.472 9.938 1.00 96.50 150 LEU A O 1
ATOM 1182 N N . VAL A 1 151 ? -19.630 3.229 11.753 1.00 96.94 151 VAL A N 1
ATOM 1183 C CA . VAL A 1 151 ? -18.965 2.005 11.272 1.00 96.94 151 VAL A CA 1
ATOM 1184 C C . VAL A 1 151 ? -19.672 1.457 10.034 1.00 96.94 151 VAL A C 1
ATOM 1186 O O . VAL A 1 151 ? -18.994 1.079 9.081 1.00 96.94 151 VAL A O 1
ATOM 1189 N N . ASP A 1 152 ? -21.005 1.454 10.037 1.00 95.19 152 ASP A N 1
ATOM 1190 C CA . ASP A 1 152 ? -21.811 0.936 8.931 1.00 95.19 152 ASP A CA 1
ATOM 1191 C C . ASP A 1 152 ? -21.778 1.870 7.706 1.00 95.19 152 ASP A C 1
ATOM 1193 O O . ASP A 1 152 ? -21.634 1.405 6.579 1.00 95.19 152 ASP A O 1
ATOM 1197 N N . SER A 1 153 ? -21.845 3.191 7.908 1.00 95.12 153 SER A N 1
ATOM 1198 C CA . SER A 1 153 ? -21.881 4.170 6.807 1.00 95.12 153 SER A CA 1
ATOM 1199 C C . SER A 1 153 ? -20.509 4.552 6.241 1.00 95.12 153 SER A C 1
ATOM 1201 O O . SER A 1 153 ? -20.404 4.906 5.066 1.00 95.12 153 SER A O 1
ATOM 1203 N N . ASN A 1 154 ? -19.456 4.568 7.065 1.00 97.00 154 ASN A N 1
ATOM 1204 C CA . ASN A 1 154 ? -18.102 4.929 6.644 1.00 97.00 154 ASN A CA 1
ATOM 1205 C C . ASN A 1 154 ? -17.040 4.271 7.551 1.00 97.00 154 ASN A C 1
ATOM 1207 O O . ASN A 1 154 ? -16.509 4.916 8.472 1.00 97.00 154 ASN A O 1
ATOM 1211 N N . PRO A 1 155 ? -16.681 3.000 7.285 1.00 96.88 155 PRO A N 1
ATOM 1212 C CA . PRO A 1 155 ? -15.793 2.229 8.152 1.00 96.88 155 PRO A CA 1
ATOM 1213 C C . PRO A 1 155 ? -14.406 2.863 8.292 1.00 96.88 155 PRO A C 1
ATOM 1215 O O . PRO A 1 155 ? -13.802 2.782 9.362 1.00 96.88 155 PRO A O 1
ATOM 1218 N N . ALA A 1 156 ? -13.908 3.556 7.264 1.00 97.31 156 ALA A N 1
ATOM 1219 C CA . ALA A 1 156 ? -12.605 4.213 7.308 1.00 97.31 156 ALA A CA 1
ATOM 1220 C C . ALA A 1 156 ? -12.576 5.402 8.280 1.00 97.31 156 ALA A C 1
ATOM 1222 O O . ALA A 1 156 ? -11.615 5.560 9.038 1.00 97.31 156 ALA A O 1
ATOM 1223 N N . VAL A 1 157 ? -13.634 6.225 8.304 1.00 97.75 157 VAL A N 1
ATOM 1224 C CA . VAL A 1 157 ? -13.754 7.336 9.266 1.00 97.75 157 VAL A CA 1
ATOM 1225 C C . VAL A 1 157 ? -13.891 6.794 10.688 1.00 97.75 157 VAL A C 1
ATOM 1227 O O . VAL A 1 157 ? -13.205 7.278 11.591 1.00 97.75 157 VAL A O 1
ATOM 1230 N N . ALA A 1 158 ? -14.715 5.760 10.889 1.00 97.94 158 ALA A N 1
ATOM 1231 C CA . ALA A 1 158 ? -14.853 5.103 12.188 1.00 97.94 158 ALA A CA 1
ATOM 1232 C C . ALA A 1 158 ? -13.516 4.532 12.685 1.00 97.94 158 ALA A C 1
ATOM 1234 O O . ALA A 1 158 ? -13.121 4.760 13.830 1.00 97.94 158 ALA A O 1
ATOM 1235 N N . PHE A 1 159 ? -12.784 3.839 11.810 1.00 97.88 159 PHE A N 1
ATOM 1236 C CA . PHE A 1 159 ? -11.482 3.255 12.115 1.00 97.88 159 PHE A CA 1
ATOM 1237 C C . PHE A 1 159 ? -10.447 4.322 12.480 1.00 97.88 159 PHE A C 1
ATOM 1239 O O . PHE A 1 159 ? -9.726 4.173 13.471 1.00 97.88 159 PHE A O 1
ATOM 1246 N N . ALA A 1 160 ? -10.388 5.422 11.726 1.00 97.50 160 ALA A N 1
ATOM 1247 C CA . ALA A 1 160 ? -9.492 6.532 12.029 1.00 97.50 160 ALA A CA 1
ATOM 1248 C C . ALA A 1 160 ? -9.838 7.185 13.380 1.00 97.50 160 ALA A C 1
ATOM 1250 O O . ALA A 1 160 ? -8.947 7.446 14.190 1.00 97.50 160 ALA A O 1
ATOM 1251 N N . LEU A 1 161 ? -11.131 7.369 13.675 1.00 97.62 161 LEU A N 1
ATOM 1252 C CA . LEU A 1 161 ? -11.600 7.938 14.940 1.00 97.62 161 LEU A CA 1
ATOM 1253 C C . LEU A 1 161 ? -11.312 7.026 16.144 1.00 97.62 161 LEU A C 1
ATOM 1255 O O . LEU A 1 161 ? -10.842 7.501 17.183 1.00 97.62 161 LEU A O 1
ATOM 1259 N N . ALA A 1 162 ? -11.520 5.714 15.998 1.00 96.94 162 ALA A N 1
ATOM 1260 C CA . ALA A 1 162 ? -11.174 4.712 17.010 1.00 96.94 162 ALA A CA 1
ATOM 1261 C C . ALA A 1 162 ? -9.674 4.733 17.359 1.00 96.94 162 ALA A C 1
ATOM 1263 O O . ALA A 1 162 ? -9.286 4.461 18.496 1.00 96.94 162 ALA A O 1
ATOM 1264 N N . ASN A 1 163 ? -8.835 5.114 16.393 1.00 95.62 163 ASN A N 1
ATOM 1265 C CA . ASN A 1 163 ? -7.386 5.240 16.529 1.00 95.62 163 ASN A CA 1
ATOM 1266 C C . ASN A 1 163 ? -6.926 6.706 16.620 1.00 95.62 163 ASN A C 1
ATOM 1268 O O . ASN A 1 163 ? -5.778 7.018 16.311 1.00 95.62 163 ASN A O 1
ATOM 1272 N N . SER A 1 164 ? -7.796 7.608 17.085 1.00 95.06 164 SER A N 1
ATOM 1273 C CA . SER A 1 164 ? -7.579 9.063 17.111 1.00 95.06 164 SER A CA 1
ATOM 1274 C C . SER A 1 164 ? -6.220 9.522 17.645 1.00 95.06 164 SER A C 1
ATOM 1276 O O . SER A 1 164 ? -5.620 10.417 17.061 1.00 95.06 164 SER A O 1
ATOM 1278 N N . ARG A 1 165 ? -5.687 8.885 18.697 1.00 92.81 165 ARG A N 1
ATOM 1279 C CA . ARG A 1 165 ? -4.357 9.203 19.262 1.00 92.81 165 ARG A CA 1
ATOM 1280 C C . ARG A 1 165 ? -3.209 9.106 18.259 1.00 92.81 165 ARG A C 1
ATOM 1282 O O . ARG A 1 165 ? -2.192 9.759 18.447 1.00 92.81 165 ARG A O 1
ATOM 1289 N N . ALA A 1 166 ? -3.359 8.285 17.225 1.00 92.81 166 ALA A N 1
ATOM 1290 C CA . ALA A 1 166 ? -2.365 8.132 16.173 1.00 92.81 166 ALA A CA 1
ATOM 1291 C C . ALA A 1 166 ? -2.444 9.261 15.124 1.00 92.81 166 ALA A C 1
ATOM 1293 O O . ALA A 1 166 ? -1.500 9.472 14.370 1.00 92.81 166 ALA A O 1
ATOM 1294 N N . PHE A 1 167 ? -3.559 9.997 15.078 1.00 92.81 167 PHE A N 1
ATOM 1295 C CA . PHE A 1 167 ? -3.802 11.090 14.134 1.00 92.81 167 PHE A CA 1
ATOM 1296 C C . PHE A 1 167 ? -3.709 12.476 14.774 1.00 92.81 167 PHE A C 1
ATOM 1298 O O . PHE A 1 167 ? -3.321 13.425 14.091 1.00 92.81 167 PHE A O 1
ATOM 1305 N N . HIS A 1 168 ? -4.072 12.581 16.052 1.00 89.12 168 HIS A N 1
ATOM 1306 C CA . HIS A 1 168 ? -4.169 13.820 16.807 1.00 89.12 168 HIS A CA 1
ATOM 1307 C C . HIS A 1 168 ? -3.786 13.568 18.279 1.00 89.12 168 HIS A C 1
ATOM 1309 O O . HIS A 1 168 ? -4.317 12.634 18.893 1.00 89.12 168 HIS A O 1
ATOM 1315 N N . PRO A 1 169 ? -2.922 14.395 18.898 1.00 89.38 169 PRO A N 1
ATOM 1316 C CA . PRO A 1 169 ? -2.632 14.301 20.328 1.00 89.38 169 PRO A CA 1
ATOM 1317 C C . PRO A 1 169 ? -3.914 14.467 21.155 1.00 89.38 169 PRO A C 1
ATOM 1319 O O . PRO A 1 169 ? -4.561 15.511 21.109 1.00 89.38 169 PRO A O 1
ATOM 1322 N N . VAL A 1 170 ? -4.332 13.434 21.891 1.00 91.00 170 VAL A N 1
ATOM 1323 C CA . VAL A 1 170 ? -5.566 13.484 22.690 1.00 91.00 170 VAL A CA 1
ATOM 1324 C C . VAL A 1 170 ? -5.416 12.746 24.018 1.00 91.00 170 VAL A C 1
ATOM 1326 O O . VAL A 1 170 ? -5.122 11.546 24.086 1.00 91.00 170 VAL A O 1
ATOM 1329 N N . SER A 1 171 ? -5.667 13.475 25.101 1.00 88.62 171 SER A N 1
ATOM 1330 C CA . SER A 1 171 ? -5.623 12.968 26.473 1.00 88.62 171 SER A CA 1
ATOM 1331 C C . SER A 1 171 ? -6.823 12.062 26.766 1.00 88.62 171 SER A C 1
ATOM 1333 O O . SER A 1 171 ? -6.640 10.919 27.198 1.00 88.62 171 SER A O 1
ATOM 1335 N N . ARG A 1 172 ? -8.039 12.517 26.429 1.00 91.19 172 ARG A N 1
ATOM 1336 C CA . ARG A 1 172 ? -9.308 11.780 26.597 1.00 91.19 172 ARG A CA 1
ATOM 1337 C C . ARG A 1 172 ? -9.924 11.392 25.239 1.00 91.19 172 ARG A C 1
ATOM 1339 O O . ARG A 1 172 ? -10.820 12.085 24.747 1.00 91.19 172 ARG A O 1
ATOM 1346 N N . PRO A 1 173 ? -9.436 10.310 24.595 1.00 91.88 173 PRO A N 1
ATOM 1347 C CA . PRO A 1 173 ? -9.857 9.937 23.243 1.00 91.88 173 PRO A CA 1
ATOM 1348 C C . PRO A 1 173 ? -11.352 9.625 23.157 1.00 91.88 173 PRO A C 1
ATOM 1350 O O . PRO A 1 173 ? -12.010 10.075 22.227 1.00 91.88 173 PRO A O 1
ATOM 1353 N N . TRP A 1 174 ? -11.911 8.920 24.144 1.00 92.44 174 TRP A N 1
ATOM 1354 C CA . TRP A 1 174 ? -13.311 8.485 24.103 1.00 92.44 174 TRP A CA 1
ATOM 1355 C C . TRP A 1 174 ? -14.309 9.626 24.325 1.00 92.44 174 TRP A C 1
ATOM 1357 O O . TRP A 1 174 ? -15.343 9.653 23.667 1.00 92.44 174 TRP A O 1
ATOM 1367 N N . ASP A 1 175 ? -13.980 10.612 25.164 1.00 93.12 175 ASP A N 1
ATOM 1368 C CA . ASP A 1 175 ? -14.814 11.812 25.337 1.00 93.12 175 ASP A CA 1
ATOM 1369 C C . ASP A 1 175 ? -14.833 12.663 24.062 1.00 93.12 175 ASP A C 1
ATOM 1371 O O . ASP A 1 175 ? -15.852 13.241 23.680 1.00 93.12 175 ASP A O 1
ATOM 1375 N N . SER A 1 176 ? -13.692 12.732 23.375 1.00 95.12 176 SER A N 1
ATOM 1376 C CA . SER A 1 176 ? -13.577 13.433 22.096 1.00 95.12 176 SER A CA 1
ATOM 1377 C C . SER A 1 176 ? -14.339 12.691 21.000 1.00 95.12 176 SER A C 1
ATOM 1379 O O . SER A 1 176 ? -15.167 13.296 20.324 1.00 95.12 176 SER A O 1
ATOM 1381 N N . ALA A 1 177 ? -14.153 11.374 20.895 1.00 96.00 177 ALA A N 1
ATOM 1382 C CA . ALA A 1 177 ? -14.878 10.533 19.950 1.00 96.00 177 ALA A CA 1
ATOM 1383 C C . ALA A 1 177 ? -16.397 10.625 20.150 1.00 96.00 177 ALA A C 1
ATOM 1385 O O . ALA A 1 177 ? -17.118 10.855 19.185 1.00 96.00 177 ALA A O 1
ATOM 1386 N N . ARG A 1 178 ? -16.888 10.566 21.395 1.00 95.88 178 ARG A N 1
ATOM 1387 C CA . ARG A 1 178 ? -18.320 10.700 21.710 1.00 95.88 178 ARG A CA 1
ATOM 1388 C C . ARG A 1 178 ? -18.923 12.009 21.193 1.00 95.88 178 ARG A C 1
ATOM 1390 O O . ARG A 1 178 ? -20.059 12.012 20.729 1.00 95.88 178 ARG A O 1
ATOM 1397 N N . ARG A 1 179 ? -18.180 13.117 21.267 1.00 95.69 179 ARG A N 1
ATOM 1398 C CA . ARG A 1 179 ? -18.617 14.414 20.722 1.00 95.69 179 ARG A CA 1
ATOM 1399 C C . ARG A 1 179 ? -18.570 14.441 19.194 1.00 95.69 179 ARG A C 1
ATOM 1401 O O . ARG A 1 179 ? -19.453 15.025 18.575 1.00 95.69 179 ARG A O 1
ATOM 1408 N N . LEU A 1 180 ? -17.554 13.819 18.599 1.00 96.56 180 LEU A N 1
ATOM 1409 C CA . LEU A 1 180 ? -17.304 13.839 17.156 1.00 96.56 180 LEU A CA 1
ATOM 1410 C C . LEU A 1 180 ? -18.236 12.929 16.358 1.00 96.56 180 LEU A C 1
ATOM 1412 O O . LEU A 1 180 ? -18.633 13.315 15.269 1.00 96.56 180 LEU A O 1
ATOM 1416 N N . VAL A 1 181 ? -18.633 11.774 16.896 1.00 96.19 181 VAL A N 1
ATOM 1417 C CA . VAL A 1 181 ? -19.552 10.833 16.222 1.00 96.19 181 VAL A CA 1
ATOM 1418 C C . VAL A 1 181 ? -20.872 11.500 15.811 1.00 96.19 181 VAL A C 1
ATOM 1420 O O . VAL A 1 181 ? -21.478 11.105 14.825 1.00 96.19 181 VAL A O 1
ATOM 1423 N N . ARG A 1 182 ? -21.294 12.551 16.525 1.00 93.25 182 ARG A N 1
ATOM 1424 C CA . ARG A 1 182 ? -22.520 13.319 16.245 1.00 93.25 182 ARG A CA 1
ATOM 1425 C C . ARG A 1 182 ? -22.326 14.468 15.247 1.00 93.25 182 ARG A C 1
ATOM 1427 O O . ARG A 1 182 ? -23.270 15.200 14.966 1.00 93.25 182 ARG A O 1
ATOM 1434 N N . ARG A 1 183 ? -21.100 14.706 14.776 1.00 96.12 183 ARG A N 1
ATOM 1435 C CA . ARG A 1 183 ? -20.764 15.779 13.826 1.00 96.12 183 ARG A CA 1
ATOM 1436 C C . ARG A 1 183 ? -20.804 15.257 12.392 1.00 96.12 183 ARG A C 1
ATOM 1438 O O . ARG A 1 183 ? -20.869 14.054 12.150 1.00 96.12 183 ARG A O 1
ATOM 1445 N N . ARG A 1 184 ? -20.724 16.169 11.419 1.00 97.00 184 ARG A N 1
ATOM 1446 C CA . ARG A 1 184 ? -20.601 15.782 10.008 1.00 97.00 184 ARG A CA 1
ATOM 1447 C C . ARG A 1 184 ? -19.269 15.054 9.819 1.00 97.00 184 ARG A C 1
ATOM 1449 O O . ARG A 1 184 ? -18.245 15.499 10.331 1.00 97.00 184 ARG A O 1
ATOM 1456 N N . GLN A 1 185 ? -19.254 13.968 9.045 1.00 97.75 185 GLN A N 1
ATOM 1457 C CA . GLN A 1 185 ? -18.051 13.139 8.865 1.00 97.75 185 GLN A CA 1
ATOM 1458 C C . GLN A 1 185 ? -16.839 13.941 8.344 1.00 97.75 185 GLN A C 1
ATOM 1460 O O . GLN A 1 185 ? -15.711 13.675 8.750 1.00 97.75 185 GLN A O 1
ATOM 1465 N N . ARG A 1 186 ? -17.054 14.969 7.508 1.00 97.44 186 ARG A N 1
ATOM 1466 C CA . ARG A 1 186 ? -15.985 15.876 7.045 1.00 97.44 186 ARG A CA 1
ATOM 1467 C C . ARG A 1 186 ? -15.328 16.677 8.182 1.00 97.44 186 ARG A C 1
ATOM 1469 O O . ARG A 1 186 ? -14.132 16.941 8.126 1.00 97.44 186 ARG A O 1
ATOM 1476 N N . ASP A 1 187 ? -16.078 17.008 9.232 1.00 97.81 187 ASP A N 1
ATOM 1477 C CA . ASP A 1 187 ? -15.560 17.732 10.397 1.00 97.81 187 ASP A CA 1
ATOM 1478 C C . ASP A 1 187 ? -14.713 16.785 11.264 1.00 97.81 187 ASP A C 1
ATOM 1480 O O . ASP A 1 187 ? -13.666 17.171 11.784 1.00 97.81 187 ASP A O 1
ATOM 1484 N N . ILE A 1 188 ? -15.120 15.508 11.355 1.00 97.88 188 ILE A N 1
ATOM 1485 C CA . ILE A 1 188 ? -14.323 14.442 11.984 1.00 97.88 188 ILE A CA 1
ATOM 1486 C C . ILE A 1 188 ? -12.984 14.289 11.250 1.00 97.88 188 ILE A C 1
ATOM 1488 O O . ILE A 1 188 ? -11.936 14.227 11.891 1.00 97.88 188 ILE A O 1
ATOM 1492 N N . LEU A 1 189 ? -13.003 14.272 9.912 1.00 97.75 189 LEU A N 1
ATOM 1493 C CA . LEU A 1 189 ? -11.787 14.216 9.095 1.00 97.75 189 LEU A CA 1
ATOM 1494 C C . LEU A 1 189 ? -10.859 15.405 9.354 1.00 97.75 189 LEU A C 1
ATOM 1496 O O . LEU A 1 189 ? -9.664 15.193 9.565 1.00 97.75 189 LEU A O 1
ATOM 1500 N N . GLY A 1 190 ? -11.413 16.621 9.406 1.00 97.31 190 GLY A N 1
ATOM 1501 C CA . GLY A 1 190 ? -10.665 17.828 9.758 1.00 97.31 190 GLY A CA 1
ATOM 1502 C C . GLY A 1 190 ? -9.969 17.703 11.112 1.00 97.31 190 GLY A C 1
ATOM 1503 O O . GLY A 1 190 ? -8.768 17.945 11.218 1.00 97.31 190 GLY A O 1
ATOM 1504 N N . TRP A 1 191 ? -10.686 17.219 12.130 1.00 97.31 191 TRP A N 1
ATOM 1505 C CA . TRP A 1 191 ? -10.115 16.975 13.458 1.00 97.31 191 TRP A CA 1
ATOM 1506 C C . TRP A 1 191 ? -9.011 15.900 13.456 1.00 97.31 191 TRP A C 1
ATOM 1508 O O . TRP A 1 191 ? -8.016 16.022 14.166 1.00 97.31 191 TRP A O 1
ATOM 1518 N N . LEU A 1 192 ? -9.126 14.872 12.610 1.00 96.19 192 LEU A N 1
ATOM 1519 C CA . LEU A 1 192 ? -8.092 13.843 12.406 1.00 96.19 192 LEU A CA 1
ATOM 1520 C C . LEU A 1 192 ? -6.907 14.334 11.535 1.00 96.19 192 LEU A C 1
ATOM 1522 O O . LEU A 1 192 ? -5.947 13.595 11.268 1.00 96.19 192 LEU A O 1
ATOM 1526 N N . GLY A 1 193 ? -6.951 15.585 11.070 1.00 95.00 193 GLY A N 1
ATOM 1527 C CA . GLY A 1 193 ? -5.931 16.208 10.229 1.00 95.00 193 GLY A CA 1
ATOM 1528 C C . GLY A 1 193 ? -5.924 15.724 8.775 1.00 95.00 193 GLY A C 1
ATOM 1529 O O . GLY A 1 193 ? -4.893 15.863 8.104 1.00 95.00 193 GLY A O 1
ATOM 1530 N N . LEU A 1 194 ? -7.022 15.122 8.310 1.00 95.31 194 LEU A N 1
ATOM 1531 C CA . LEU A 1 194 ? -7.314 14.888 6.892 1.00 95.31 194 LEU A CA 1
ATOM 1532 C C . LEU A 1 194 ? -8.037 16.118 6.304 1.00 95.31 194 LEU A C 1
ATOM 1534 O O . LEU A 1 194 ? -8.547 16.939 7.069 1.00 95.31 194 LEU A O 1
ATOM 1538 N N . PRO A 1 195 ? -8.105 16.275 4.967 1.00 95.81 195 PRO A N 1
ATOM 1539 C CA . PRO A 1 195 ? -8.884 17.356 4.370 1.00 95.81 195 PRO A CA 1
ATOM 1540 C C . PRO A 1 195 ? -10.354 17.302 4.810 1.00 95.81 195 PRO A C 1
ATOM 1542 O O . PRO A 1 195 ? -11.010 16.267 4.692 1.00 95.81 195 PRO A O 1
ATOM 1545 N N . ALA A 1 196 ? -10.877 18.425 5.306 1.00 96.88 196 ALA A N 1
ATOM 1546 C CA . ALA A 1 196 ? -12.250 18.550 5.800 1.00 96.88 196 ALA A CA 1
ATOM 1547 C C . ALA A 1 196 ? -13.266 18.748 4.654 1.00 96.88 196 ALA A C 1
ATOM 1549 O O . ALA A 1 196 ? -14.089 19.662 4.678 1.00 96.88 196 ALA A O 1
ATOM 1550 N N . THR A 1 197 ? -13.192 17.909 3.618 1.00 96.12 197 THR A N 1
ATOM 1551 C CA . THR A 1 197 ? -13.993 18.033 2.391 1.00 96.12 197 THR A CA 1
ATOM 1552 C C . THR A 1 197 ? -14.926 16.841 2.200 1.00 96.12 197 THR A C 1
ATOM 1554 O O . THR A 1 197 ? -14.677 15.733 2.680 1.00 96.12 197 THR A O 1
ATOM 1557 N N . GLU A 1 198 ? -16.015 17.055 1.459 1.00 95.69 198 GLU A N 1
ATOM 1558 C CA . GLU A 1 198 ? -16.927 15.968 1.084 1.00 95.69 198 GLU A CA 1
ATOM 1559 C C . GLU A 1 198 ? -16.243 14.964 0.141 1.00 95.69 198 GLU A C 1
ATOM 1561 O O . GLU A 1 198 ? -16.491 13.764 0.224 1.00 95.69 198 GLU A O 1
ATOM 1566 N N . GLN A 1 199 ? -15.309 15.429 -0.693 1.00 95.94 199 GLN A N 1
ATOM 1567 C CA . GLN A 1 199 ? -14.488 14.571 -1.545 1.00 95.94 199 GLN A CA 1
ATOM 1568 C C . GLN A 1 199 ? -13.644 13.591 -0.718 1.00 95.94 199 GLN A C 1
ATOM 1570 O O . GLN A 1 199 ? -13.703 12.388 -0.959 1.00 95.94 199 GLN A O 1
ATOM 1575 N N . ALA A 1 200 ? -12.922 14.071 0.303 1.00 96.44 200 ALA A N 1
ATOM 1576 C CA . ALA A 1 200 ? -12.143 13.206 1.188 1.00 96.44 200 ALA A CA 1
ATOM 1577 C C . ALA A 1 200 ? -13.042 12.207 1.931 1.00 96.44 200 ALA A C 1
ATOM 1579 O O . ALA A 1 200 ? -12.701 11.031 2.044 1.00 96.44 200 ALA A O 1
ATOM 1580 N N . ARG A 1 201 ? -14.231 12.641 2.372 1.00 96.88 201 ARG A N 1
ATOM 1581 C CA . ARG A 1 201 ? -15.230 11.760 2.996 1.00 96.88 201 ARG A CA 1
ATOM 1582 C C . ARG A 1 201 ? -15.688 10.640 2.060 1.00 96.88 201 ARG A C 1
ATOM 1584 O O . ARG A 1 201 ? -15.736 9.486 2.487 1.00 96.88 201 ARG A O 1
ATOM 1591 N N . ARG A 1 202 ? -15.991 10.965 0.799 1.00 96.44 202 ARG A N 1
ATOM 1592 C CA . ARG A 1 202 ? -16.374 9.988 -0.232 1.00 96.44 202 ARG A CA 1
ATOM 1593 C C . ARG A 1 202 ? -15.239 9.018 -0.535 1.00 96.44 202 ARG A C 1
ATOM 1595 O O . ARG A 1 202 ? -15.498 7.829 -0.612 1.00 96.44 202 ARG A O 1
ATOM 1602 N N . ILE A 1 203 ? -13.998 9.496 -0.650 1.00 96.38 203 ILE A N 1
ATOM 1603 C CA . ILE A 1 203 ? -12.826 8.628 -0.861 1.00 96.38 203 ILE A CA 1
ATOM 1604 C C . ILE A 1 203 ? -12.666 7.646 0.303 1.00 96.38 203 ILE A C 1
ATOM 1606 O O . ILE A 1 203 ? -12.503 6.453 0.080 1.00 96.38 203 ILE A O 1
ATOM 1610 N N . MET A 1 204 ? -12.780 8.127 1.543 1.00 96.50 204 MET A N 1
ATOM 1611 C CA . MET A 1 204 ? -12.710 7.277 2.736 1.00 96.50 204 MET A CA 1
ATOM 1612 C C . MET A 1 204 ? -13.798 6.192 2.738 1.00 96.50 204 MET A C 1
ATOM 1614 O O . MET A 1 204 ? -13.516 5.051 3.088 1.00 96.50 204 MET A O 1
ATOM 1618 N N . ALA A 1 205 ? -15.014 6.516 2.288 1.00 95.81 205 ALA A N 1
ATOM 1619 C CA . ALA A 1 205 ? -16.121 5.561 2.227 1.00 95.81 205 ALA A CA 1
ATOM 1620 C C . ALA A 1 205 ? -15.909 4.419 1.210 1.00 95.81 205 ALA A C 1
ATOM 1622 O O . ALA A 1 205 ? -16.567 3.391 1.317 1.00 95.81 205 ALA A O 1
ATOM 1623 N N . LYS A 1 206 ? -14.990 4.574 0.247 1.00 95.62 206 LYS A N 1
ATOM 1624 C CA . LYS A 1 206 ? -14.698 3.565 -0.788 1.00 95.62 206 LYS A CA 1
ATOM 1625 C C . LYS A 1 206 ? -13.763 2.452 -0.320 1.00 95.62 206 LYS A C 1
ATOM 1627 O O . LYS A 1 206 ? -13.561 1.495 -1.064 1.00 95.62 206 LYS A O 1
ATOM 1632 N N . ILE A 1 207 ? -13.150 2.595 0.857 1.00 94.44 207 ILE A N 1
ATOM 1633 C CA . ILE A 1 207 ? -12.175 1.634 1.379 1.00 94.44 207 ILE A CA 1
ATOM 1634 C C . ILE A 1 207 ? -12.930 0.509 2.094 1.00 94.44 207 ILE A C 1
ATOM 1636 O O . ILE A 1 207 ? -13.606 0.784 3.093 1.00 94.44 207 ILE A O 1
ATOM 1640 N N . PRO A 1 208 ? -12.799 -0.753 1.652 1.00 92.06 208 PRO A N 1
ATOM 1641 C CA . PRO A 1 208 ? -13.410 -1.880 2.343 1.00 92.06 208 PRO A CA 1
ATOM 1642 C C . PRO A 1 208 ? -12.910 -1.995 3.788 1.00 92.06 208 PRO A C 1
ATOM 1644 O O . PRO A 1 208 ? -11.726 -1.806 4.072 1.00 92.06 208 PRO A O 1
ATOM 1647 N N . ALA A 1 209 ? -13.792 -2.371 4.719 1.00 93.69 209 ALA A N 1
ATOM 1648 C CA . ALA A 1 209 ? -13.421 -2.529 6.129 1.00 93.69 209 ALA A CA 1
ATOM 1649 C C . ALA A 1 209 ? -12.277 -3.545 6.337 1.00 93.69 209 ALA A C 1
ATOM 1651 O O . ALA A 1 209 ? -11.403 -3.344 7.185 1.00 93.69 209 ALA A O 1
ATOM 1652 N N . ALA A 1 210 ? -12.241 -4.594 5.508 1.00 92.31 210 ALA A N 1
ATOM 1653 C CA . ALA A 1 210 ? -11.212 -5.629 5.532 1.00 92.31 210 ALA A CA 1
ATOM 1654 C C . ALA A 1 210 ? -9.817 -5.108 5.133 1.00 92.31 210 ALA A C 1
ATOM 1656 O O . ALA A 1 210 ? -8.802 -5.669 5.553 1.00 92.31 210 ALA A O 1
ATOM 1657 N N . ASP A 1 211 ? -9.764 -4.012 4.377 1.00 91.56 211 ASP A N 1
ATOM 1658 C CA . ASP A 1 211 ? -8.535 -3.433 3.830 1.00 91.56 211 ASP A CA 1
ATOM 1659 C C . ASP A 1 211 ? -7.913 -2.365 4.733 1.00 91.56 211 ASP A C 1
ATOM 1661 O O . ASP A 1 211 ? -6.757 -1.966 4.529 1.00 91.56 211 ASP A O 1
ATOM 1665 N N . LEU A 1 212 ? -8.644 -1.927 5.763 1.00 93.94 212 LEU A N 1
ATOM 1666 C CA . LEU A 1 212 ? -8.217 -0.871 6.670 1.00 93.94 212 LEU A CA 1
ATOM 1667 C C . LEU A 1 212 ? -7.049 -1.306 7.553 1.00 93.94 212 LEU A C 1
ATOM 1669 O O . LEU A 1 212 ? -7.138 -2.218 8.377 1.00 93.94 212 LEU A O 1
ATOM 1673 N N . ARG A 1 213 ? -5.945 -0.572 7.405 1.00 93.44 213 ARG A N 1
ATOM 1674 C CA . ARG A 1 213 ? -4.725 -0.666 8.210 1.00 93.44 213 ARG A CA 1
ATOM 1675 C C . ARG A 1 213 ? -4.230 0.740 8.536 1.00 93.44 213 ARG A C 1
ATOM 1677 O O . ARG A 1 213 ? -4.494 1.687 7.790 1.00 93.44 213 ARG A O 1
ATOM 1684 N N . MET A 1 214 ? -3.502 0.887 9.642 1.00 94.19 214 MET A N 1
ATOM 1685 C CA . MET A 1 214 ? -2.998 2.198 10.079 1.00 94.19 214 MET A CA 1
ATOM 1686 C C . MET A 1 214 ? -2.048 2.804 9.043 1.00 94.19 214 MET A C 1
ATOM 1688 O O . MET A 1 214 ? -2.160 3.977 8.695 1.00 94.19 214 MET A O 1
ATOM 1692 N N . GLU A 1 215 ? -1.154 1.981 8.507 1.00 93.56 215 GLU A N 1
ATOM 1693 C CA . GLU A 1 215 ? -0.141 2.343 7.521 1.00 93.56 215 GLU A CA 1
ATOM 1694 C C . GLU A 1 215 ? -0.799 2.890 6.248 1.00 93.56 215 GLU A C 1
ATOM 1696 O O . GLU A 1 215 ? -0.395 3.935 5.738 1.00 93.56 215 GLU A O 1
ATOM 1701 N N . ARG A 1 216 ? -1.870 2.234 5.784 1.00 91.81 216 ARG A N 1
ATOM 1702 C CA . ARG A 1 216 ? -2.645 2.639 4.603 1.00 91.81 216 ARG A CA 1
ATOM 1703 C C . ARG A 1 216 ? -3.377 3.955 4.811 1.00 91.81 216 ARG A C 1
ATOM 1705 O O . ARG A 1 216 ? -3.289 4.836 3.962 1.00 91.81 216 ARG A O 1
ATOM 1712 N N . LEU A 1 217 ? -4.028 4.147 5.960 1.00 94.00 217 LEU A N 1
ATOM 1713 C CA . LEU A 1 217 ? -4.671 5.429 6.262 1.00 94.00 217 LEU A CA 1
ATOM 1714 C C . LEU A 1 217 ? -3.663 6.578 6.356 1.00 94.00 217 LEU A C 1
ATOM 1716 O O . LEU A 1 217 ? -3.971 7.693 5.936 1.00 94.00 217 LEU A O 1
ATOM 1720 N N . PHE A 1 218 ? -2.450 6.334 6.856 1.00 94.81 218 PHE A N 1
ATOM 1721 C CA . PHE A 1 218 ? -1.398 7.351 6.842 1.00 94.81 218 PHE A CA 1
ATOM 1722 C C . PHE A 1 218 ? -0.880 7.653 5.434 1.00 94.81 218 PHE A C 1
ATOM 1724 O O . PHE A 1 218 ? -0.636 8.823 5.127 1.00 94.81 218 PHE A O 1
ATOM 1731 N N . ARG A 1 219 ? -0.749 6.637 4.569 1.00 92.88 219 ARG A N 1
ATOM 1732 C CA . ARG A 1 219 ? -0.433 6.831 3.143 1.00 92.88 219 ARG A CA 1
ATOM 1733 C C . ARG A 1 219 ? -1.511 7.669 2.462 1.00 92.88 219 ARG A C 1
ATOM 1735 O O . ARG A 1 219 ? -1.184 8.696 1.875 1.00 92.88 219 ARG A O 1
ATOM 1742 N N . LEU A 1 220 ? -2.783 7.317 2.647 1.00 94.25 220 LEU A N 1
ATOM 1743 C CA . LEU A 1 220 ? -3.911 8.074 2.111 1.00 94.25 220 LEU A CA 1
ATOM 1744 C C . LEU A 1 220 ? -3.946 9.510 2.646 1.00 94.25 220 LEU A C 1
ATOM 1746 O O . LEU A 1 220 ? -4.054 10.448 1.867 1.00 94.25 220 LEU A O 1
ATOM 1750 N N . LYS A 1 221 ? -3.780 9.717 3.959 1.00 94.62 221 LYS A N 1
ATOM 1751 C CA . LYS A 1 221 ? -3.706 11.061 4.560 1.00 94.62 221 LYS A CA 1
ATOM 1752 C C . LYS A 1 221 ? -2.602 11.907 3.923 1.00 94.62 221 LYS A C 1
ATOM 1754 O O . LYS A 1 221 ? -2.796 13.103 3.723 1.00 94.62 221 LYS A O 1
ATOM 1759 N N . ARG A 1 222 ? -1.442 11.314 3.622 1.00 93.75 222 ARG A N 1
ATOM 1760 C CA . ARG A 1 222 ? -0.341 12.007 2.940 1.00 93.75 222 ARG A CA 1
ATOM 1761 C C . ARG A 1 222 ? -0.710 12.345 1.496 1.00 93.75 222 ARG A C 1
ATOM 1763 O O . ARG A 1 222 ? -0.486 13.481 1.092 1.00 93.75 222 ARG A O 1
ATOM 1770 N N . LEU A 1 223 ? -1.286 11.389 0.770 1.00 93.50 223 LEU A N 1
ATOM 1771 C CA . LEU A 1 223 ? -1.712 11.541 -0.620 1.00 93.50 223 LEU A CA 1
ATOM 1772 C C . LEU A 1 223 ? -2.750 12.663 -0.760 1.00 93.50 223 LEU A C 1
ATOM 1774 O O . LEU A 1 223 ? -2.499 13.644 -1.450 1.00 93.50 223 LEU A O 1
ATOM 1778 N N . LEU A 1 224 ? -3.832 12.598 0.020 1.00 94.00 224 LEU A N 1
ATOM 1779 C CA . LEU A 1 224 ? -4.920 13.584 0.013 1.00 94.00 224 LEU A CA 1
ATOM 1780 C C . LEU A 1 224 ? -4.475 15.013 0.354 1.00 94.00 224 LEU A C 1
ATOM 1782 O O . LEU A 1 224 ? -5.181 15.971 0.058 1.00 94.00 224 LEU A O 1
ATOM 1786 N N . ARG A 1 225 ? -3.335 15.174 1.034 1.00 92.25 225 ARG A N 1
ATOM 1787 C CA . ARG A 1 225 ? -2.805 16.490 1.420 1.00 92.25 225 ARG A CA 1
ATOM 1788 C C . ARG A 1 225 ? -1.794 17.059 0.439 1.00 92.25 225 ARG A C 1
ATOM 1790 O O . ARG A 1 225 ? -1.580 18.265 0.458 1.00 92.25 225 ARG A O 1
ATOM 1797 N N . ARG A 1 226 ? -1.100 16.206 -0.311 1.00 92.56 226 ARG A N 1
ATOM 1798 C CA . ARG A 1 226 ? 0.051 16.608 -1.132 1.00 92.56 226 ARG A CA 1
ATOM 1799 C C . ARG A 1 226 ? -0.216 16.512 -2.625 1.00 92.56 226 ARG A C 1
ATOM 1801 O O . ARG A 1 226 ? 0.536 17.101 -3.386 1.00 92.56 226 ARG A O 1
ATOM 1808 N N . ASP A 1 227 ? -1.250 15.782 -3.025 1.00 92.62 227 ASP A N 1
ATOM 1809 C CA . ASP A 1 227 ? -1.480 15.427 -4.418 1.00 92.62 227 ASP A CA 1
ATOM 1810 C C . ASP A 1 227 ? -2.953 15.654 -4.803 1.00 92.62 227 ASP A C 1
ATOM 1812 O O . ASP A 1 227 ? -3.800 14.762 -4.645 1.00 92.62 227 ASP A O 1
ATOM 1816 N N . PRO A 1 228 ? -3.291 16.875 -5.261 1.00 92.06 228 PRO A N 1
ATOM 1817 C CA . PRO A 1 228 ? -4.644 17.210 -5.696 1.00 92.06 228 PRO A CA 1
ATOM 1818 C C . PRO A 1 228 ? -5.117 16.347 -6.869 1.00 92.06 228 PRO A C 1
ATOM 1820 O O . PRO A 1 228 ? -6.286 15.970 -6.920 1.00 92.06 228 PRO A O 1
ATOM 1823 N N . GLU A 1 229 ? -4.211 15.986 -7.778 1.00 91.25 229 GLU A N 1
ATOM 1824 C CA . GLU A 1 229 ? -4.527 15.164 -8.945 1.00 91.25 229 GLU A CA 1
ATOM 1825 C C . GLU A 1 229 ? -4.863 13.724 -8.530 1.00 91.25 229 GLU A C 1
ATOM 1827 O O . GLU A 1 229 ? -5.931 13.226 -8.876 1.00 91.25 229 GLU A O 1
ATOM 1832 N N . ALA A 1 230 ? -4.046 13.085 -7.684 1.00 91.75 230 ALA A N 1
ATOM 1833 C CA . ALA A 1 230 ? -4.380 11.769 -7.134 1.00 91.75 230 ALA A CA 1
ATOM 1834 C C . ALA A 1 230 ? -5.692 11.796 -6.339 1.00 91.75 230 ALA A C 1
ATOM 1836 O O . ALA A 1 230 ? -6.459 10.835 -6.347 1.00 91.75 230 ALA A O 1
ATOM 1837 N N . THR A 1 231 ? -5.972 12.902 -5.648 1.00 92.81 231 THR A N 1
ATOM 1838 C CA . THR A 1 231 ? -7.235 13.085 -4.923 1.00 92.81 231 THR A CA 1
ATOM 1839 C C . THR A 1 231 ? -8.425 13.125 -5.881 1.00 92.81 231 THR A C 1
ATOM 1841 O O . THR A 1 231 ? -9.441 12.474 -5.625 1.00 92.81 231 THR A O 1
ATOM 1844 N N . LEU A 1 232 ? -8.297 13.842 -7.002 1.00 92.31 232 LEU A N 1
ATOM 1845 C CA . LEU A 1 232 ? -9.297 13.853 -8.067 1.00 92.31 232 LEU A CA 1
ATOM 1846 C C . LEU A 1 232 ? -9.500 12.444 -8.630 1.00 92.31 232 LEU A C 1
ATOM 1848 O O . LEU A 1 232 ? -10.632 11.969 -8.699 1.00 92.31 232 LEU A O 1
ATOM 1852 N N . TRP A 1 233 ? -8.415 11.733 -8.918 1.00 92.50 233 TRP A N 1
ATOM 1853 C CA . TRP A 1 233 ? -8.443 10.372 -9.445 1.00 92.50 233 TRP A CA 1
ATOM 1854 C C . TRP A 1 233 ? -9.202 9.403 -8.537 1.00 92.50 233 TRP A C 1
ATOM 1856 O O . TRP A 1 233 ? -10.195 8.794 -8.939 1.00 92.50 233 TRP A O 1
ATOM 1866 N N . LEU A 1 234 ? -8.823 9.358 -7.258 1.00 92.88 234 LEU A N 1
ATOM 1867 C CA . LEU A 1 234 ? -9.505 8.559 -6.239 1.00 92.88 234 LEU A CA 1
ATOM 1868 C C . LEU A 1 234 ? -10.985 8.932 -6.079 1.00 92.88 234 LEU A C 1
ATOM 1870 O O . LEU A 1 234 ? -11.801 8.104 -5.664 1.00 92.88 234 LEU A O 1
ATOM 1874 N N . SER A 1 235 ? -11.364 10.175 -6.386 1.00 92.25 235 SER A N 1
ATOM 1875 C CA . SER A 1 235 ? -12.756 10.616 -6.297 1.00 92.25 235 SER A CA 1
ATOM 1876 C C . SER A 1 235 ? -13.650 10.043 -7.400 1.00 92.25 235 SER A C 1
ATOM 1878 O O . SER A 1 235 ? -14.843 9.869 -7.141 1.00 92.25 235 SER A O 1
ATOM 1880 N N . HIS A 1 236 ? -13.081 9.628 -8.534 1.00 90.94 236 HIS A N 1
ATOM 1881 C CA . HIS A 1 236 ? -13.812 8.994 -9.636 1.00 90.94 236 HIS A CA 1
ATOM 1882 C C . HIS A 1 236 ? -13.921 7.468 -9.515 1.00 90.94 236 HIS A C 1
ATOM 1884 O O . HIS A 1 236 ? -14.862 6.892 -10.048 1.00 90.94 236 HIS A O 1
ATOM 1890 N N . LEU A 1 237 ? -13.025 6.806 -8.775 1.00 90.31 237 LEU A N 1
ATOM 1891 C CA . LEU A 1 237 ? -13.069 5.343 -8.622 1.00 90.31 237 LEU A CA 1
ATOM 1892 C C . LEU A 1 237 ? -14.321 4.882 -7.849 1.00 90.31 237 LEU A C 1
ATOM 1894 O O . LEU A 1 237 ? -14.655 5.508 -6.847 1.00 90.31 237 LEU A O 1
ATOM 1898 N N . PRO A 1 238 ? -15.012 3.792 -8.216 1.00 90.81 238 PRO A N 1
ATOM 1899 C CA . PRO A 1 238 ? -16.181 3.317 -7.467 1.00 90.81 238 PRO A CA 1
ATOM 1900 C C . PRO A 1 238 ? -15.809 2.644 -6.134 1.00 90.81 238 PRO A C 1
ATOM 1902 O O . PRO A 1 238 ? -16.519 2.799 -5.142 1.00 90.81 238 PRO A O 1
ATOM 1905 N N . ARG A 1 239 ? -14.665 1.951 -6.085 1.00 90.69 239 ARG A N 1
ATOM 1906 C CA . ARG A 1 239 ? -14.099 1.300 -4.891 1.00 90.69 239 ARG A CA 1
ATOM 1907 C C . ARG A 1 239 ? -12.612 1.634 -4.770 1.00 90.69 239 ARG A C 1
ATOM 1909 O O . ARG A 1 239 ? -11.988 2.001 -5.762 1.00 90.69 239 ARG A O 1
ATOM 1916 N N . LEU A 1 240 ? -12.044 1.515 -3.571 1.00 90.94 240 LEU A N 1
ATOM 1917 C CA . LEU A 1 240 ? -10.610 1.710 -3.342 1.00 90.94 240 LEU A CA 1
ATOM 1918 C C . LEU A 1 240 ? -10.017 0.486 -2.636 1.00 90.94 240 LEU A C 1
ATOM 1920 O O . LEU A 1 240 ? -9.913 0.487 -1.405 1.00 90.94 240 LEU A O 1
ATOM 1924 N N . PRO A 1 241 ? -9.646 -0.557 -3.402 1.00 87.62 241 PRO A N 1
ATOM 1925 C CA . PRO A 1 241 ? -8.961 -1.713 -2.860 1.00 87.62 241 PRO A CA 1
ATOM 1926 C C . PRO A 1 241 ? -7.610 -1.309 -2.280 1.00 87.62 241 PRO A C 1
ATOM 1928 O O . PRO A 1 241 ? -6.936 -0.386 -2.750 1.00 87.62 241 PRO A O 1
ATOM 1931 N N . ALA A 1 242 ? -7.213 -2.052 -1.263 1.00 84.56 242 ALA A N 1
ATOM 1932 C CA . ALA A 1 242 ? -5.938 -1.938 -0.585 1.00 84.56 242 ALA A CA 1
ATOM 1933 C C . ALA A 1 242 ? -4.718 -1.805 -1.514 1.00 84.56 242 ALA A C 1
ATOM 1935 O O . ALA A 1 242 ? -3.904 -0.894 -1.342 1.00 84.56 242 ALA A O 1
ATOM 1936 N N . ASP A 1 243 ? -4.604 -2.704 -2.486 1.00 86.25 243 ASP A N 1
ATOM 1937 C CA . ASP A 1 243 ? -3.395 -2.823 -3.299 1.00 86.25 243 ASP A CA 1
ATOM 1938 C C . ASP A 1 243 ? -3.289 -1.678 -4.314 1.00 86.25 243 ASP A C 1
ATOM 1940 O O . ASP A 1 243 ? -2.193 -1.196 -4.595 1.00 86.25 243 ASP A O 1
ATOM 1944 N N . LEU A 1 244 ? -4.429 -1.145 -4.767 1.00 88.94 244 LEU A N 1
ATOM 1945 C CA . LEU A 1 244 ? -4.482 0.034 -5.629 1.00 88.94 244 LEU A CA 1
ATOM 1946 C C . LEU A 1 244 ? -4.034 1.302 -4.891 1.00 88.94 244 LEU A C 1
ATOM 1948 O O . LEU A 1 244 ? -3.290 2.114 -5.440 1.00 88.94 244 LEU A O 1
ATOM 1952 N N . LEU A 1 245 ? -4.447 1.469 -3.629 1.00 89.19 245 LEU A N 1
ATOM 1953 C CA . LEU A 1 245 ? -3.969 2.572 -2.790 1.00 89.19 245 LEU A CA 1
ATOM 1954 C C . LEU A 1 245 ? -2.454 2.483 -2.570 1.00 89.19 245 LEU A C 1
ATOM 1956 O O . LEU A 1 245 ? -1.760 3.500 -2.624 1.00 89.19 245 LEU A O 1
ATOM 1960 N N . ASP A 1 246 ? -1.949 1.277 -2.314 1.00 88.56 246 ASP A N 1
ATOM 1961 C CA . ASP A 1 246 ? -0.522 1.044 -2.123 1.00 88.56 246 ASP A CA 1
ATOM 1962 C C . ASP A 1 246 ? 0.250 1.334 -3.425 1.00 88.56 246 ASP A C 1
ATOM 1964 O O . ASP A 1 246 ? 1.215 2.102 -3.398 1.00 88.56 246 ASP A O 1
ATOM 1968 N N . ALA A 1 247 ? -0.229 0.847 -4.573 1.00 89.25 247 ALA A N 1
ATOM 1969 C CA . ALA A 1 247 ? 0.352 1.132 -5.883 1.00 89.25 247 ALA A CA 1
ATOM 1970 C C . ALA A 1 247 ? 0.385 2.637 -6.190 1.00 89.25 247 ALA A C 1
ATOM 1972 O O . ALA A 1 247 ? 1.437 3.169 -6.546 1.00 89.25 247 ALA A O 1
ATOM 1973 N N . LEU A 1 248 ? -0.720 3.356 -5.970 1.00 90.19 248 LEU A N 1
ATOM 1974 C CA . LEU A 1 248 ? -0.776 4.801 -6.186 1.00 90.19 248 LEU A CA 1
ATOM 1975 C C . LEU A 1 248 ? 0.180 5.561 -5.259 1.00 90.19 248 LEU A C 1
ATOM 1977 O O . LEU A 1 248 ? 0.808 6.527 -5.684 1.00 90.19 248 LEU A O 1
ATOM 1981 N N . ALA A 1 249 ? 0.330 5.128 -4.006 1.00 89.38 249 ALA A N 1
ATOM 1982 C CA . ALA A 1 249 ? 1.229 5.772 -3.052 1.00 89.38 249 ALA A CA 1
ATOM 1983 C C . ALA A 1 249 ? 2.719 5.556 -3.379 1.00 89.38 249 ALA A C 1
ATOM 1985 O O . ALA A 1 249 ? 3.531 6.443 -3.105 1.00 89.38 249 ALA A O 1
ATOM 1986 N N . PHE A 1 250 ? 3.092 4.399 -3.936 1.00 88.69 250 PHE A N 1
ATOM 1987 C CA . PHE A 1 250 ? 4.489 4.055 -4.232 1.00 88.69 250 PHE A CA 1
ATOM 1988 C C . PHE A 1 250 ? 4.925 4.391 -5.657 1.00 88.69 250 PHE A C 1
ATOM 1990 O O . PHE A 1 250 ? 6.078 4.770 -5.873 1.00 88.69 250 PHE A O 1
ATOM 1997 N N . TYR A 1 251 ? 4.014 4.273 -6.617 1.00 89.62 251 TYR A N 1
ATOM 1998 C CA . TYR A 1 251 ? 4.295 4.378 -8.048 1.00 89.62 251 TYR A CA 1
ATOM 1999 C C . TYR A 1 251 ? 3.576 5.566 -8.683 1.00 89.62 251 TYR A C 1
ATOM 2001 O O . TYR A 1 251 ? 3.337 5.578 -9.885 1.00 89.62 251 TYR A O 1
ATOM 2009 N N . ARG A 1 252 ? 3.257 6.594 -7.886 1.00 88.94 252 ARG A N 1
ATOM 2010 C CA . ARG A 1 252 ? 2.478 7.764 -8.310 1.00 88.94 252 ARG A CA 1
ATOM 2011 C C . ARG A 1 252 ? 2.910 8.369 -9.650 1.00 88.94 252 ARG A C 1
ATOM 2013 O O . ARG A 1 252 ? 2.049 8.742 -10.440 1.00 88.94 252 ARG A O 1
ATOM 2020 N N . GLY A 1 253 ? 4.219 8.470 -9.889 1.00 88.00 253 GLY A N 1
ATOM 2021 C CA . GLY A 1 253 ? 4.775 9.049 -11.119 1.00 88.00 253 GLY A CA 1
ATOM 2022 C C . GLY A 1 253 ? 4.529 8.217 -12.382 1.00 88.00 253 GLY A C 1
ATOM 2023 O O . GLY A 1 253 ? 4.603 8.762 -13.472 1.00 88.00 253 GLY A O 1
ATOM 2024 N N . ALA A 1 254 ? 4.227 6.926 -12.233 1.00 88.88 254 ALA A N 1
ATOM 2025 C CA . ALA A 1 254 ? 3.877 6.020 -13.325 1.00 88.88 254 ALA A CA 1
ATOM 2026 C C . ALA A 1 254 ? 2.371 6.011 -13.626 1.00 88.88 254 ALA A C 1
ATOM 2028 O O . ALA A 1 254 ? 1.953 5.639 -14.719 1.00 88.88 254 ALA A O 1
ATOM 2029 N N . MET A 1 255 ? 1.557 6.347 -12.622 1.00 89.44 255 MET A N 1
ATOM 2030 C CA . MET A 1 255 ? 0.110 6.159 -12.654 1.00 89.44 255 MET A CA 1
ATOM 2031 C C . MET A 1 255 ? -0.581 7.180 -13.555 1.00 89.44 255 MET A C 1
ATOM 2033 O O . MET A 1 255 ? -0.179 8.339 -13.627 1.00 89.44 255 MET A O 1
ATOM 2037 N N . SER A 1 256 ? -1.682 6.750 -14.165 1.00 90.38 256 SER A N 1
ATOM 2038 C CA . SER A 1 256 ? -2.666 7.596 -14.841 1.00 90.38 256 SER A CA 1
ATOM 2039 C C . SER A 1 256 ? -4.078 7.091 -14.528 1.00 90.38 256 SER A C 1
ATOM 2041 O O . SER A 1 256 ? -4.241 5.957 -14.077 1.00 90.38 256 SER A O 1
ATOM 2043 N N . MET A 1 257 ? -5.110 7.905 -14.772 1.00 90.06 257 MET A N 1
ATOM 2044 C CA . MET A 1 257 ? -6.499 7.474 -14.557 1.00 90.06 257 MET A CA 1
ATOM 2045 C C . MET A 1 257 ? -6.906 6.220 -15.334 1.00 90.06 257 MET A C 1
ATOM 2047 O O . MET A 1 257 ? -7.521 5.341 -14.727 1.00 90.06 257 MET A O 1
ATOM 2051 N N . PRO A 1 258 ? -6.580 6.095 -16.633 1.00 89.88 258 PRO A N 1
ATOM 2052 C CA . PRO A 1 258 ? -6.927 4.892 -17.378 1.00 89.88 258 PRO A CA 1
ATOM 2053 C C . PRO A 1 258 ? -6.249 3.636 -16.806 1.00 89.88 258 PRO A C 1
ATOM 2055 O O . PRO A 1 258 ? -6.942 2.658 -16.544 1.00 89.88 258 PRO A O 1
ATOM 2058 N N . LEU A 1 259 ? -4.956 3.708 -16.460 1.00 89.00 259 LEU A N 1
ATOM 2059 C CA . LEU A 1 259 ? -4.249 2.592 -15.819 1.00 89.00 259 LEU A CA 1
ATOM 2060 C C . LEU A 1 259 ? -4.852 2.238 -14.449 1.00 89.00 259 LEU A C 1
ATOM 2062 O O . LEU A 1 259 ? -5.052 1.069 -14.147 1.00 89.00 259 LEU A O 1
ATOM 2066 N N . LEU A 1 260 ? -5.185 3.233 -13.620 1.00 89.19 260 LEU A N 1
ATOM 2067 C CA . LEU A 1 260 ? -5.836 2.992 -12.325 1.00 89.19 260 LEU A CA 1
ATOM 2068 C C . LEU A 1 260 ? -7.205 2.320 -12.467 1.00 89.19 260 LEU A C 1
ATOM 2070 O O . LEU A 1 260 ? -7.593 1.550 -11.592 1.00 89.19 260 LEU A O 1
ATOM 2074 N N . THR A 1 261 ? -7.938 2.644 -13.532 1.00 88.31 261 THR A N 1
ATOM 2075 C CA . THR A 1 261 ? -9.251 2.056 -13.814 1.00 88.31 261 THR A CA 1
ATOM 2076 C C . THR A 1 261 ? -9.096 0.603 -14.250 1.00 88.31 261 THR A C 1
ATOM 2078 O O . THR A 1 261 ? -9.765 -0.255 -13.696 1.00 88.31 261 THR A O 1
ATOM 2081 N N . GLU A 1 262 ? -8.150 0.310 -15.142 1.00 88.19 262 GLU A N 1
ATOM 2082 C CA . GLU A 1 262 ? -7.825 -1.058 -15.574 1.00 88.19 262 GLU A CA 1
ATOM 2083 C C . GLU A 1 262 ? -7.353 -1.934 -14.400 1.00 88.19 262 GLU A C 1
ATOM 2085 O O . GLU A 1 262 ? -7.802 -3.063 -14.225 1.00 88.19 262 GLU A O 1
ATOM 2090 N N . MET A 1 263 ? -6.526 -1.382 -13.507 1.00 86.81 263 MET A N 1
ATOM 2091 C CA . MET A 1 263 ? -6.076 -2.077 -12.295 1.00 86.81 263 MET A CA 1
ATOM 2092 C C . MET A 1 263 ? -7.206 -2.368 -11.293 1.00 86.81 263 MET A C 1
ATOM 2094 O O . MET A 1 263 ? -7.021 -3.183 -10.385 1.00 86.81 263 MET A O 1
ATOM 2098 N N . LEU A 1 264 ? -8.358 -1.702 -11.410 1.00 86.12 264 LEU A N 1
ATOM 2099 C CA . LEU A 1 264 ? -9.503 -1.928 -10.533 1.00 86.12 264 LEU A CA 1
ATOM 2100 C C . LEU A 1 264 ? -10.215 -3.251 -10.831 1.00 86.12 264 LEU A C 1
ATOM 2102 O O . LEU A 1 264 ? -10.830 -3.800 -9.917 1.00 86.12 264 LEU A O 1
ATOM 2106 N N . ASP A 1 265 ? -10.112 -3.765 -12.055 1.00 77.88 265 ASP A N 1
ATOM 2107 C CA . ASP A 1 265 ? -10.845 -4.944 -12.537 1.00 77.88 265 ASP A CA 1
ATOM 2108 C C . ASP A 1 265 ? -10.093 -6.273 -12.304 1.00 77.88 265 ASP A C 1
ATOM 2110 O O . ASP A 1 265 ? -10.485 -7.312 -12.817 1.00 77.88 265 ASP A O 1
ATOM 2114 N N . GLU A 1 266 ? -9.085 -6.251 -11.419 1.00 64.44 266 GLU A N 1
ATOM 2115 C CA . GLU A 1 266 ? -8.314 -7.401 -10.906 1.00 64.44 266 GLU A CA 1
ATOM 2116 C C . GLU A 1 266 ? -7.171 -7.919 -11.795 1.00 64.44 266 GLU A C 1
ATOM 2118 O O . GLU A 1 266 ? -7.049 -9.114 -12.043 1.00 64.44 266 GLU A O 1
ATOM 2123 N N . ASN A 1 267 ? -6.215 -7.043 -12.132 1.00 62.94 267 ASN A N 1
ATOM 2124 C CA . ASN A 1 267 ? -4.888 -7.473 -12.590 1.00 62.94 267 ASN A CA 1
ATOM 2125 C C . ASN A 1 267 ? -3.831 -7.369 -11.480 1.00 62.94 267 ASN A C 1
ATOM 2127 O O . ASN A 1 267 ? -3.073 -6.401 -11.382 1.00 62.94 267 ASN A O 1
ATOM 2131 N N . ALA A 1 268 ? -3.730 -8.424 -10.658 1.00 63.72 268 ALA A N 1
ATOM 2132 C CA . ALA A 1 268 ? -2.620 -8.605 -9.711 1.00 63.72 268 ALA A CA 1
ATOM 2133 C C . ALA A 1 268 ? -1.240 -8.525 -10.405 1.00 63.72 268 ALA A C 1
ATOM 2135 O O . ALA A 1 268 ? -0.255 -8.102 -9.791 1.00 63.72 268 ALA A O 1
ATOM 2136 N N . GLY A 1 269 ? -1.183 -8.863 -11.700 1.00 76.56 269 GLY A N 1
ATOM 2137 C CA . GLY A 1 269 ? 0.011 -8.756 -12.537 1.00 76.56 269 GLY A CA 1
ATOM 2138 C C . GLY A 1 269 ? 0.542 -7.327 -12.660 1.00 76.56 269 GLY A C 1
ATOM 2139 O O . GLY A 1 269 ? 1.737 -7.108 -12.476 1.00 76.56 269 GLY A O 1
ATOM 2140 N N . ALA A 1 270 ? -0.323 -6.330 -12.870 1.00 83.69 270 ALA A N 1
ATOM 2141 C CA . ALA A 1 270 ? 0.105 -4.943 -13.060 1.00 83.69 270 ALA A CA 1
ATOM 2142 C C . ALA A 1 270 ? 0.859 -4.391 -11.837 1.00 83.69 270 ALA A C 1
ATOM 2144 O O . ALA A 1 270 ? 1.883 -3.722 -11.976 1.00 83.69 270 ALA A O 1
ATOM 2145 N N . ILE A 1 271 ? 0.407 -4.711 -10.619 1.00 85.31 271 ILE A N 1
ATOM 2146 C CA . ILE A 1 271 ? 1.082 -4.285 -9.381 1.00 85.31 271 ILE A CA 1
ATOM 2147 C C . ILE A 1 271 ? 2.463 -4.930 -9.257 1.00 85.31 271 ILE A C 1
ATOM 2149 O O . ILE A 1 271 ? 3.435 -4.251 -8.909 1.00 85.31 271 ILE A O 1
ATOM 2153 N N . PHE A 1 272 ? 2.564 -6.223 -9.570 1.00 85.25 272 PHE A N 1
ATOM 2154 C CA . PHE A 1 272 ? 3.841 -6.923 -9.596 1.00 85.25 272 PHE A CA 1
ATOM 2155 C C . PHE A 1 272 ? 4.796 -6.268 -10.600 1.00 85.25 272 PHE A C 1
ATOM 2157 O O . PHE A 1 272 ? 5.899 -5.867 -10.219 1.00 85.25 272 PHE A O 1
ATOM 2164 N N . TRP A 1 273 ? 4.354 -6.040 -11.838 1.00 87.94 273 TRP A N 1
ATOM 2165 C CA . TRP A 1 273 ? 5.172 -5.398 -12.866 1.00 87.94 273 TRP A CA 1
ATOM 2166 C C . TRP A 1 273 ? 5.598 -3.982 -12.489 1.00 87.94 273 TRP A C 1
ATOM 2168 O O . TRP A 1 273 ? 6.763 -3.637 -12.671 1.00 87.94 273 TRP A O 1
ATOM 2178 N N . LEU A 1 274 ? 4.724 -3.180 -11.874 1.00 90.75 274 LEU A N 1
ATOM 2179 C CA . LEU A 1 274 ? 5.092 -1.858 -11.352 1.00 90.75 274 LEU A CA 1
ATOM 2180 C C . LEU A 1 274 ? 6.210 -1.940 -10.314 1.00 90.75 274 LEU A C 1
ATOM 2182 O O . LEU A 1 274 ? 7.112 -1.101 -10.308 1.00 90.75 274 LEU A O 1
ATOM 2186 N N . SER A 1 275 ? 6.165 -2.945 -9.439 1.00 90.81 275 SER A N 1
ATOM 2187 C CA . SER A 1 275 ? 7.169 -3.136 -8.395 1.00 90.81 275 SER A CA 1
ATOM 2188 C C . SER A 1 275 ? 8.546 -3.468 -8.970 1.00 90.81 275 SER A C 1
ATOM 2190 O O . SER A 1 275 ? 9.535 -2.840 -8.578 1.00 90.81 275 SER A O 1
ATOM 2192 N N . VAL A 1 276 ? 8.597 -4.369 -9.956 1.00 91.50 276 VAL A N 1
ATOM 2193 C CA . VAL A 1 276 ? 9.833 -4.766 -10.638 1.00 91.50 276 VAL A CA 1
ATOM 2194 C C . VAL A 1 276 ? 10.346 -3.612 -11.496 1.00 91.50 276 VAL A C 1
ATOM 2196 O O . VAL A 1 276 ? 11.510 -3.226 -11.388 1.00 91.50 276 VAL A O 1
ATOM 2199 N N . ALA A 1 277 ? 9.471 -2.985 -12.284 1.00 92.81 277 ALA A N 1
ATOM 2200 C CA . ALA A 1 277 ? 9.834 -1.855 -13.127 1.00 92.81 277 ALA A CA 1
ATOM 2201 C C . ALA A 1 277 ? 10.349 -0.668 -12.294 1.00 92.81 277 ALA A C 1
ATOM 2203 O O . ALA A 1 277 ? 11.301 -0.002 -12.691 1.00 92.81 277 ALA A O 1
ATOM 2204 N N . ASN A 1 278 ? 9.807 -0.439 -11.091 1.00 93.75 278 ASN A N 1
ATOM 2205 C CA . ASN A 1 278 ? 10.329 0.570 -10.168 1.00 93.75 278 ASN A CA 1
ATOM 2206 C C . ASN A 1 278 ? 11.761 0.273 -9.703 1.00 93.75 278 ASN A C 1
ATOM 2208 O O . ASN A 1 278 ? 12.537 1.214 -9.529 1.00 93.75 278 ASN A O 1
ATOM 2212 N N . ALA A 1 279 ? 12.094 -0.998 -9.453 1.00 92.44 279 ALA A N 1
ATOM 2213 C CA . ALA A 1 279 ? 13.435 -1.405 -9.042 1.00 92.44 279 ALA A CA 1
ATOM 2214 C C . ALA A 1 279 ? 14.438 -1.188 -10.183 1.00 92.44 279 ALA A C 1
ATOM 2216 O O . ALA A 1 279 ? 15.391 -0.428 -10.010 1.00 92.44 279 ALA A O 1
ATOM 2217 N N . LEU A 1 280 ? 14.146 -1.732 -11.370 1.00 92.81 280 LEU A N 1
ATOM 2218 C CA . LEU A 1 280 ? 14.992 -1.589 -12.560 1.00 92.81 280 LEU A CA 1
ATOM 2219 C C . LEU A 1 280 ? 15.177 -0.122 -12.961 1.00 92.81 280 LEU A C 1
ATOM 2221 O O . LEU A 1 280 ? 16.288 0.327 -13.222 1.00 92.81 280 LEU A O 1
ATOM 2225 N N . ARG A 1 281 ? 14.097 0.669 -12.947 1.00 94.50 281 ARG A N 1
ATOM 2226 C CA . ARG A 1 281 ? 14.153 2.108 -13.241 1.00 94.50 281 ARG A CA 1
ATOM 2227 C C . ARG A 1 281 ? 15.124 2.842 -12.314 1.00 94.50 281 ARG A C 1
ATOM 2229 O O . ARG A 1 281 ? 15.849 3.717 -12.778 1.00 94.50 281 ARG A O 1
ATOM 2236 N N . LYS A 1 282 ? 15.103 2.533 -11.012 1.00 92.94 282 LYS A N 1
ATOM 2237 C CA . LYS A 1 282 ? 15.992 3.168 -10.029 1.00 92.94 282 LYS A CA 1
ATOM 2238 C C . LYS A 1 282 ? 17.445 2.778 -10.251 1.00 92.94 282 LYS A C 1
ATOM 2240 O O . LYS A 1 282 ? 18.290 3.663 -10.194 1.00 92.94 282 LYS A O 1
ATOM 2245 N N . GLU A 1 283 ? 17.714 1.501 -10.512 1.00 90.88 283 GLU A N 1
ATOM 2246 C CA . GLU A 1 283 ? 19.065 1.028 -10.830 1.00 90.88 283 GLU A CA 1
ATOM 2247 C C . GLU A 1 283 ? 19.615 1.718 -12.085 1.00 90.88 283 GLU A C 1
ATOM 2249 O O . GLU A 1 283 ? 20.750 2.182 -12.089 1.00 90.88 283 GLU A O 1
ATOM 2254 N N . LEU A 1 284 ? 18.776 1.881 -13.110 1.00 90.19 284 LEU A N 1
ATOM 2255 C CA . LEU A 1 284 ? 19.134 2.548 -14.362 1.00 90.19 284 LEU A CA 1
ATOM 2256 C C . LEU A 1 284 ? 19.089 4.089 -14.290 1.00 90.19 284 LEU A C 1
ATOM 2258 O O . LEU A 1 284 ? 19.330 4.749 -15.298 1.00 90.19 284 LEU A O 1
ATOM 2262 N N . GLY A 1 285 ? 18.737 4.688 -13.145 1.00 92.44 285 GLY A N 1
ATOM 2263 C CA . GLY A 1 285 ? 18.657 6.147 -12.983 1.00 92.44 285 GLY A CA 1
ATOM 2264 C C . GLY A 1 285 ? 17.586 6.843 -13.841 1.00 92.44 285 GLY A C 1
ATOM 2265 O O . GLY A 1 285 ? 17.702 8.031 -14.133 1.00 92.44 285 GLY A O 1
ATOM 2266 N N . LEU A 1 286 ? 16.538 6.128 -14.262 1.00 91.94 286 LEU A N 1
ATOM 2267 C CA . LEU A 1 286 ? 15.517 6.633 -15.188 1.00 91.94 286 LEU A CA 1
ATOM 2268 C C . LEU A 1 286 ? 14.338 7.294 -14.460 1.00 91.94 286 LEU A C 1
ATOM 2270 O O . LEU A 1 286 ? 14.060 6.999 -13.300 1.00 91.94 286 LEU A O 1
ATOM 2274 N N . SER A 1 287 ? 13.588 8.166 -15.134 1.00 91.94 287 SER A N 1
ATOM 2275 C CA . SER A 1 287 ? 12.293 8.683 -14.660 1.00 91.94 287 SER A CA 1
ATOM 2276 C C . SER A 1 287 ? 11.134 7.785 -15.111 1.00 91.94 287 SER A C 1
ATOM 2278 O O . SER A 1 287 ? 11.293 6.919 -15.971 1.00 91.94 287 SER A O 1
ATOM 2280 N N . TRP A 1 288 ? 9.973 7.929 -14.468 1.00 91.19 288 TRP A N 1
ATOM 2281 C CA . TRP A 1 288 ? 8.767 7.224 -14.905 1.00 91.19 288 TRP A CA 1
ATOM 2282 C C . TRP A 1 288 ? 8.206 7.870 -16.178 1.00 91.19 288 TRP A C 1
ATOM 2284 O O . TRP A 1 288 ? 8.093 9.098 -16.209 1.00 91.19 288 TRP A O 1
ATOM 2294 N N . PRO A 1 289 ? 7.811 7.089 -17.198 1.00 90.88 289 PRO A N 1
ATOM 2295 C CA . PRO A 1 289 ? 6.906 7.571 -18.231 1.00 90.88 289 PRO A CA 1
ATOM 2296 C C . PRO A 1 289 ? 5.469 7.631 -17.696 1.00 90.88 289 PRO A C 1
ATOM 2298 O O . PRO A 1 289 ? 5.129 6.997 -16.696 1.00 90.88 289 PRO A O 1
ATOM 2301 N N . VAL A 1 290 ? 4.598 8.337 -18.417 1.00 84.12 290 VAL A N 1
ATOM 2302 C CA . VAL A 1 290 ? 3.152 8.279 -18.172 1.00 84.12 290 VAL A CA 1
ATOM 2303 C C . VAL A 1 290 ? 2.601 6.996 -18.792 1.00 84.12 290 VAL A C 1
ATOM 2305 O O . VAL A 1 290 ? 2.528 6.878 -20.015 1.00 84.12 290 VAL A O 1
ATOM 2308 N N . LEU A 1 291 ? 2.201 6.038 -17.957 1.00 89.94 291 LEU A N 1
ATOM 2309 C CA . LEU A 1 291 ? 1.652 4.760 -18.407 1.00 89.94 291 LEU A CA 1
ATOM 2310 C C . LEU A 1 291 ? 0.130 4.850 -18.480 1.00 89.94 291 LEU A C 1
ATOM 2312 O O . LEU A 1 291 ? -0.531 5.119 -17.477 1.00 89.94 291 LEU A O 1
ATOM 2316 N N . ARG A 1 292 ? -0.431 4.653 -19.678 1.00 89.38 292 ARG A N 1
ATOM 2317 C CA . ARG A 1 292 ? -1.878 4.776 -19.928 1.00 89.38 292 ARG A CA 1
ATOM 2318 C C . ARG A 1 292 ? -2.649 3.476 -19.721 1.00 89.38 292 ARG A C 1
ATOM 2320 O O . ARG A 1 292 ? -3.842 3.539 -19.497 1.00 89.38 292 ARG A O 1
ATOM 2327 N N . ASN A 1 293 ? -2.004 2.327 -19.819 1.00 89.69 293 ASN A N 1
ATOM 2328 C CA . ASN A 1 293 ? -2.647 1.023 -19.686 1.00 89.69 293 ASN A CA 1
ATOM 2329 C C . ASN A 1 293 ? -1.602 -0.039 -19.334 1.00 89.69 293 ASN A C 1
ATOM 2331 O O . ASN A 1 293 ? -0.397 0.247 -19.311 1.00 89.69 293 ASN A O 1
ATOM 2335 N N . GLU A 1 294 ? -2.058 -1.254 -19.059 1.00 88.25 294 GLU A N 1
ATOM 2336 C CA . GLU A 1 294 ? -1.184 -2.377 -18.735 1.00 88.25 294 GLU A CA 1
ATOM 2337 C C . GLU A 1 294 ? -0.250 -2.735 -19.894 1.00 88.25 294 GLU A C 1
ATOM 2339 O O . GLU A 1 294 ? 0.934 -2.971 -19.672 1.00 88.25 294 GLU A O 1
ATOM 2344 N N . ALA A 1 295 ? -0.722 -2.678 -21.141 1.00 89.19 295 ALA A N 1
ATOM 2345 C CA . ALA A 1 295 ? 0.122 -2.939 -22.309 1.00 89.19 295 ALA A CA 1
ATOM 2346 C C . ALA A 1 295 ? 1.346 -2.002 -22.365 1.00 89.19 295 ALA A C 1
ATOM 2348 O O . ALA A 1 295 ? 2.470 -2.447 -22.611 1.00 89.19 295 ALA A O 1
ATOM 2349 N N . ALA A 1 296 ? 1.151 -0.712 -22.071 1.00 91.75 296 ALA A N 1
ATOM 2350 C CA . ALA A 1 296 ? 2.228 0.268 -21.992 1.00 91.75 296 ALA A CA 1
ATOM 2351 C C . ALA A 1 296 ? 3.184 -0.018 -20.824 1.00 91.75 296 ALA A C 1
ATOM 2353 O O . ALA A 1 296 ? 4.396 0.135 -20.985 1.00 91.75 296 ALA A O 1
ATOM 2354 N N . LEU A 1 297 ? 2.664 -0.450 -19.667 1.00 91.94 297 LEU A N 1
ATOM 2355 C CA . LEU A 1 297 ? 3.485 -0.887 -18.534 1.00 91.94 297 LEU A CA 1
ATOM 2356 C C . LEU A 1 297 ? 4.359 -2.083 -18.923 1.00 91.94 297 LEU A C 1
ATOM 2358 O O . LEU A 1 297 ? 5.564 -2.045 -18.684 1.00 91.94 297 LEU A O 1
ATOM 2362 N N . THR A 1 298 ? 3.776 -3.097 -19.557 1.00 90.44 298 THR A N 1
ATOM 2363 C CA . THR A 1 298 ? 4.477 -4.311 -19.988 1.00 90.44 298 THR A CA 1
ATOM 2364 C C . THR A 1 298 ? 5.554 -3.992 -21.018 1.00 90.44 298 THR A C 1
ATOM 2366 O O . THR A 1 298 ? 6.712 -4.344 -20.814 1.00 90.44 298 THR A O 1
ATOM 2369 N N . THR A 1 299 ? 5.227 -3.230 -22.067 1.00 91.38 299 THR A N 1
ATOM 2370 C CA . THR A 1 299 ? 6.213 -2.817 -23.085 1.00 91.38 299 THR A CA 1
ATOM 2371 C C . THR A 1 299 ? 7.362 -2.021 -22.466 1.00 91.38 299 THR A C 1
ATOM 2373 O O . THR A 1 299 ? 8.531 -2.218 -22.806 1.00 91.38 299 THR A O 1
ATOM 2376 N N . TRP A 1 300 ? 7.054 -1.112 -21.538 1.00 92.56 300 TRP A N 1
ATOM 2377 C CA . TRP A 1 300 ? 8.089 -0.329 -20.875 1.00 92.56 300 TRP A CA 1
ATOM 2378 C C . TRP A 1 300 ? 8.958 -1.187 -19.948 1.00 92.56 300 TRP A C 1
ATOM 2380 O O . TRP A 1 300 ? 10.182 -1.054 -19.969 1.00 92.56 300 TRP A O 1
ATOM 2390 N N . TYR A 1 301 ? 8.348 -2.101 -19.190 1.00 93.12 301 TYR A N 1
ATOM 2391 C CA . TYR A 1 301 ? 9.053 -3.081 -18.366 1.00 93.12 301 TYR A CA 1
ATOM 2392 C C . TYR A 1 301 ? 9.995 -3.959 -19.201 1.00 93.12 301 TYR A C 1
ATOM 2394 O O . TYR A 1 301 ? 11.166 -4.081 -18.849 1.00 93.12 301 TYR A O 1
ATOM 2402 N N . GLU A 1 302 ? 9.539 -4.509 -20.327 1.00 91.00 302 GLU A N 1
ATOM 2403 C CA . GLU A 1 302 ? 10.381 -5.313 -21.222 1.00 91.00 302 GLU A CA 1
ATOM 2404 C C . GLU A 1 302 ? 11.586 -4.514 -21.733 1.00 91.00 302 GLU A C 1
ATOM 2406 O O . GLU A 1 302 ? 12.707 -5.022 -21.780 1.00 91.00 302 GLU A O 1
ATOM 2411 N N . GLY A 1 303 ? 11.378 -3.239 -22.074 1.00 90.06 303 GLY A N 1
ATOM 2412 C CA . GLY A 1 303 ? 12.459 -2.330 -22.448 1.00 90.06 303 GLY A CA 1
ATOM 2413 C C . GLY A 1 303 ? 13.457 -2.085 -21.311 1.00 90.06 303 GLY A C 1
ATOM 2414 O O . GLY A 1 303 ? 14.664 -2.051 -21.554 1.00 90.06 303 GLY A O 1
ATOM 2415 N N . LEU A 1 304 ? 12.982 -1.940 -20.070 1.00 92.62 304 LEU A N 1
ATOM 2416 C CA . LEU A 1 304 ? 13.849 -1.815 -18.895 1.00 92.62 304 LEU A CA 1
ATOM 2417 C C . LEU A 1 304 ? 14.641 -3.090 -18.622 1.00 92.62 304 LEU A C 1
ATOM 2419 O O . LEU A 1 304 ? 15.839 -3.000 -18.378 1.00 92.62 304 LEU A O 1
ATOM 2423 N N . ALA A 1 305 ? 13.992 -4.254 -18.668 1.00 89.50 305 ALA A N 1
ATOM 2424 C CA . ALA A 1 305 ? 14.631 -5.541 -18.420 1.00 89.50 305 ALA A CA 1
ATOM 2425 C C . ALA A 1 305 ? 15.767 -5.792 -19.419 1.00 89.50 305 ALA A C 1
ATOM 2427 O O . ALA A 1 305 ? 16.865 -6.170 -19.021 1.00 89.50 305 ALA A O 1
ATOM 2428 N N . LYS A 1 306 ? 15.543 -5.475 -20.701 1.00 86.25 306 LYS A N 1
ATOM 2429 C CA . LYS A 1 306 ? 16.585 -5.542 -21.737 1.00 86.25 306 LYS A CA 1
ATOM 2430 C C . LYS A 1 306 ? 17.753 -4.609 -21.439 1.00 86.25 306 LYS A C 1
ATOM 2432 O O . LYS A 1 306 ? 18.902 -5.031 -21.496 1.00 86.25 306 LYS A O 1
ATOM 2437 N N . ARG A 1 307 ? 17.479 -3.351 -21.078 1.00 87.31 307 ARG A N 1
ATOM 2438 C CA . ARG A 1 307 ? 18.535 -2.393 -20.711 1.00 87.31 307 ARG A CA 1
ATOM 2439 C C . ARG A 1 307 ? 19.324 -2.854 -19.492 1.00 87.31 307 ARG A C 1
ATOM 2441 O O . ARG A 1 307 ? 20.542 -2.770 -19.517 1.00 87.31 307 ARG A O 1
ATOM 2448 N N . ALA A 1 308 ? 18.648 -3.353 -18.461 1.00 87.69 308 ALA A N 1
ATOM 2449 C CA . ALA A 1 308 ? 19.298 -3.877 -17.266 1.00 87.69 308 ALA A CA 1
ATOM 2450 C C . ALA A 1 308 ? 20.214 -5.062 -17.597 1.00 87.69 308 ALA A C 1
ATOM 2452 O O . ALA A 1 308 ? 21.367 -5.050 -17.186 1.00 87.69 308 ALA A O 1
ATOM 2453 N N . ALA A 1 309 ? 19.753 -6.002 -18.429 1.00 86.12 309 ALA A N 1
ATOM 2454 C CA . ALA A 1 309 ? 20.573 -7.118 -18.899 1.00 86.12 309 ALA A CA 1
ATOM 2455 C C . ALA A 1 309 ? 21.800 -6.654 -19.709 1.00 86.12 309 ALA A C 1
ATOM 2457 O O . ALA A 1 309 ? 22.879 -7.224 -19.579 1.00 86.12 309 ALA A O 1
ATOM 2458 N N . ILE A 1 310 ? 21.667 -5.596 -20.521 1.00 83.44 310 ILE A N 1
ATOM 2459 C CA . ILE A 1 310 ? 22.807 -4.988 -21.229 1.00 83.44 310 ILE A CA 1
ATOM 2460 C C . ILE A 1 310 ? 23.810 -4.397 -20.238 1.00 83.44 310 ILE A C 1
ATOM 2462 O O . ILE A 1 310 ? 25.005 -4.633 -20.379 1.00 83.44 310 ILE A O 1
ATOM 2466 N N . GLU A 1 311 ? 23.345 -3.621 -19.255 1.00 85.94 311 GLU A N 1
ATOM 2467 C CA . GLU A 1 311 ? 24.232 -3.029 -18.247 1.00 85.94 311 GLU A CA 1
ATOM 2468 C C . GLU A 1 311 ? 24.926 -4.096 -17.398 1.00 85.94 311 GLU A C 1
ATOM 2470 O O . GLU A 1 311 ? 26.091 -3.929 -17.057 1.00 85.94 311 GLU A O 1
ATOM 2475 N N . GLU A 1 312 ? 24.240 -5.189 -17.071 1.00 86.44 312 GLU A N 1
ATOM 2476 C CA . GLU A 1 312 ? 24.817 -6.330 -16.360 1.00 86.44 312 GLU A CA 1
ATOM 2477 C C . GLU A 1 312 ? 25.921 -6.993 -17.191 1.00 86.44 312 GLU A C 1
ATOM 2479 O O . GLU A 1 312 ? 27.057 -7.089 -16.731 1.00 86.44 312 GLU A O 1
ATOM 2484 N N . LEU A 1 313 ? 25.648 -7.309 -18.459 1.00 83.00 313 LEU A N 1
ATOM 2485 C CA . LEU A 1 313 ? 26.646 -7.897 -19.353 1.00 83.00 313 LEU A CA 1
ATOM 2486 C C . LEU A 1 313 ? 27.858 -6.972 -19.571 1.00 83.00 313 LEU A C 1
ATOM 2488 O O . LEU A 1 313 ? 28.992 -7.434 -19.643 1.00 83.00 313 LEU A O 1
ATOM 2492 N N . VAL A 1 314 ? 27.637 -5.656 -19.643 1.00 84.31 314 VAL A N 1
ATOM 2493 C CA . VAL A 1 314 ? 28.698 -4.638 -19.750 1.00 84.31 314 VAL A CA 1
ATOM 2494 C C . VAL A 1 314 ? 29.518 -4.493 -18.457 1.00 84.31 314 VAL A C 1
ATOM 2496 O O . VAL A 1 314 ? 30.649 -4.013 -18.508 1.00 84.31 314 VAL A O 1
ATOM 2499 N N . ARG A 1 315 ? 28.989 -4.894 -17.294 1.00 85.88 315 ARG A N 1
ATOM 2500 C CA . ARG A 1 315 ? 29.778 -4.992 -16.051 1.00 85.88 315 ARG A CA 1
ATOM 2501 C C . ARG A 1 315 ? 30.621 -6.264 -16.016 1.00 85.88 315 ARG A C 1
ATOM 2503 O O . ARG A 1 315 ? 31.709 -6.238 -15.449 1.00 85.88 315 ARG A O 1
ATOM 2510 N N . GLU A 1 316 ? 30.117 -7.358 -16.583 1.00 87.00 316 GLU A N 1
ATOM 2511 C CA . GLU A 1 316 ? 30.795 -8.660 -16.592 1.00 87.00 316 GLU A CA 1
ATOM 2512 C C . GLU A 1 316 ? 31.886 -8.760 -17.665 1.00 87.00 316 GLU A C 1
ATOM 2514 O O . GLU A 1 316 ? 32.912 -9.404 -17.449 1.00 87.00 316 GLU A O 1
ATOM 2519 N N . LEU A 1 317 ? 31.684 -8.108 -18.812 1.00 85.25 317 LEU A N 1
ATOM 2520 C CA . LEU A 1 317 ? 32.597 -8.128 -19.952 1.00 85.25 317 LEU A CA 1
ATOM 2521 C C . LEU A 1 317 ? 33.163 -6.732 -20.253 1.00 85.25 317 LEU A C 1
ATOM 2523 O O . LEU A 1 317 ? 32.491 -5.726 -20.023 1.00 85.25 317 LEU A O 1
ATOM 2527 N N . PRO A 1 318 ? 34.368 -6.631 -20.846 1.00 87.31 318 PRO A N 1
ATOM 2528 C CA . PRO A 1 318 ? 34.890 -5.352 -21.311 1.00 87.31 318 PRO A CA 1
ATOM 2529 C C . PRO A 1 318 ? 33.941 -4.695 -22.324 1.00 87.31 318 PRO A C 1
ATOM 2531 O O . PRO A 1 318 ? 33.653 -5.259 -23.379 1.00 87.31 318 PRO A O 1
ATOM 2534 N N . ASN A 1 319 ? 33.472 -3.475 -22.032 1.00 89.94 319 ASN A N 1
ATOM 2535 C CA . ASN A 1 319 ? 32.610 -2.746 -22.969 1.00 89.94 319 ASN A CA 1
ATOM 2536 C C . ASN A 1 319 ? 33.336 -2.384 -24.271 1.00 89.94 319 ASN A C 1
ATOM 2538 O O . ASN A 1 319 ? 32.714 -2.352 -25.328 1.00 89.94 319 ASN A O 1
ATOM 2542 N N . ALA A 1 320 ? 34.627 -2.059 -24.190 1.00 92.69 320 ALA A N 1
ATOM 2543 C CA . ALA A 1 320 ? 35.454 -1.821 -25.364 1.00 92.69 320 ALA A CA 1
ATOM 2544 C C . ALA A 1 320 ? 35.813 -3.171 -25.992 1.00 92.69 320 ALA A C 1
ATOM 2546 O O . ALA A 1 320 ? 36.450 -4.004 -25.346 1.00 92.69 320 ALA A O 1
ATOM 2547 N N . LEU A 1 321 ? 35.390 -3.379 -27.237 1.00 92.25 321 LEU A N 1
ATOM 2548 C CA . LEU A 1 321 ? 35.780 -4.556 -28.004 1.00 92.25 321 LEU A CA 1
ATOM 2549 C C . LEU A 1 321 ? 37.184 -4.336 -28.592 1.00 92.25 321 LEU A C 1
ATOM 2551 O O . LEU A 1 321 ? 37.597 -3.184 -28.769 1.00 92.25 321 LEU A O 1
ATOM 2555 N N . PRO A 1 322 ? 37.933 -5.411 -28.902 1.00 92.75 322 PRO A N 1
ATOM 2556 C CA . PRO A 1 322 ? 39.217 -5.291 -29.578 1.00 92.75 322 PRO A CA 1
ATOM 2557 C C . PRO A 1 322 ? 39.096 -4.481 -30.872 1.00 92.75 322 PRO A C 1
ATOM 2559 O O . PRO A 1 322 ? 38.048 -4.471 -31.524 1.00 92.75 322 PRO A O 1
ATOM 2562 N N . ALA A 1 323 ? 40.174 -3.793 -31.251 1.00 93.44 323 ALA A N 1
ATOM 2563 C CA . ALA A 1 323 ? 40.204 -3.046 -32.500 1.00 93.44 323 ALA A CA 1
ATOM 2564 C C . ALA A 1 323 ? 39.965 -3.990 -33.686 1.00 93.44 323 ALA A C 1
ATOM 2566 O O . ALA A 1 323 ? 40.565 -5.064 -33.766 1.00 93.44 323 ALA A O 1
ATOM 2567 N N . ALA A 1 324 ? 39.090 -3.578 -34.603 1.00 92.12 324 ALA A N 1
ATOM 2568 C CA . ALA A 1 324 ? 38.813 -4.355 -35.798 1.00 92.12 324 ALA A CA 1
ATOM 2569 C C . ALA A 1 324 ? 40.090 -4.492 -36.652 1.00 92.12 324 ALA A C 1
ATOM 2571 O O . ALA A 1 324 ? 40.813 -3.509 -36.824 1.00 92.12 324 ALA A O 1
ATOM 2572 N N . PRO A 1 325 ? 40.366 -5.684 -37.204 1.00 90.19 325 PRO A N 1
ATOM 2573 C CA . PRO A 1 325 ? 41.625 -5.982 -37.883 1.00 90.19 325 PRO A CA 1
ATOM 2574 C C . PRO A 1 325 ? 41.754 -5.247 -39.215 1.00 90.19 325 PRO A C 1
ATOM 2576 O O . PRO A 1 325 ? 42.861 -5.010 -39.687 1.00 90.19 325 PRO A O 1
ATOM 2579 N N . LEU A 1 326 ? 40.617 -4.901 -39.821 1.00 90.50 326 LEU A N 1
ATOM 2580 C CA . LEU A 1 326 ? 40.526 -4.198 -41.089 1.00 90.50 326 LEU A CA 1
ATOM 2581 C C . LEU A 1 326 ? 39.573 -3.017 -40.938 1.00 90.50 326 LEU A C 1
ATOM 2583 O O . LEU A 1 326 ? 38.459 -3.169 -40.425 1.00 90.50 326 LEU A O 1
ATOM 2587 N N . LEU A 1 327 ? 40.018 -1.845 -41.383 1.00 88.81 327 LEU A N 1
ATOM 2588 C CA . LEU A 1 327 ? 39.209 -0.635 -41.405 1.00 88.81 327 LEU A CA 1
ATOM 2589 C C . LEU A 1 327 ? 38.740 -0.384 -42.840 1.00 88.81 327 LEU A C 1
ATOM 2591 O O . LEU A 1 327 ? 39.581 -0.221 -43.725 1.00 88.81 327 LEU A O 1
ATOM 2595 N N . PRO A 1 328 ? 37.422 -0.363 -43.089 1.00 88.12 328 PRO A N 1
ATOM 2596 C CA . PRO A 1 328 ? 36.905 -0.069 -44.415 1.00 88.12 328 PRO A CA 1
ATOM 2597 C C . PRO A 1 328 ? 37.191 1.394 -44.805 1.00 88.12 328 PRO A C 1
ATOM 2599 O O . PRO A 1 328 ? 37.402 2.239 -43.926 1.00 88.12 328 PRO A O 1
ATOM 2602 N N . PRO A 1 329 ? 37.163 1.730 -46.109 1.00 87.06 329 PRO A N 1
ATOM 2603 C CA . PRO A 1 329 ? 37.372 3.096 -46.575 1.00 87.06 329 PRO A CA 1
ATOM 2604 C C . PRO A 1 329 ? 36.409 4.096 -45.908 1.00 87.06 329 PRO A C 1
ATOM 2606 O O . PRO A 1 329 ? 35.209 3.813 -45.806 1.00 87.06 329 PRO A O 1
ATOM 2609 N N . PRO A 1 330 ? 36.877 5.284 -45.484 1.00 85.81 330 PRO A N 1
ATOM 2610 C CA . PRO A 1 330 ? 36.006 6.297 -44.896 1.00 85.81 330 PRO A CA 1
ATOM 2611 C C . PRO A 1 330 ? 34.824 6.643 -45.810 1.00 85.81 330 PRO A C 1
ATOM 2613 O O . PRO A 1 330 ? 34.982 6.807 -47.017 1.00 85.81 330 PRO A O 1
ATOM 2616 N N . GLY A 1 331 ? 33.625 6.761 -45.238 1.00 84.75 331 GLY A N 1
ATOM 2617 C CA . GLY A 1 331 ? 32.426 7.165 -45.980 1.00 84.75 331 GLY A CA 1
ATOM 2618 C C . GLY A 1 331 ? 31.788 6.081 -46.860 1.00 84.75 331 GLY A C 1
ATOM 2619 O O . GLY A 1 331 ? 30.735 6.338 -47.438 1.00 84.75 331 GLY A O 1
ATOM 2620 N N . CYS A 1 332 ? 32.336 4.858 -46.919 1.00 88.19 332 CYS A N 1
ATOM 2621 C CA . CYS A 1 332 ? 31.735 3.760 -47.694 1.00 88.19 332 CYS A CA 1
ATOM 2622 C C . CYS A 1 332 ? 30.441 3.192 -47.076 1.00 88.19 332 CYS A C 1
ATOM 2624 O O . CYS A 1 332 ? 29.781 2.348 -47.673 1.00 88.19 332 CYS A O 1
ATOM 2626 N N . GLY A 1 333 ? 30.063 3.650 -45.878 1.00 91.62 333 GLY A N 1
ATOM 2627 C CA . GLY A 1 333 ? 28.862 3.203 -45.176 1.00 91.62 333 GLY A CA 1
ATOM 2628 C C . GLY A 1 333 ? 29.034 1.909 -44.377 1.00 91.62 333 GLY A C 1
ATOM 2629 O O . GLY A 1 333 ? 28.031 1.413 -43.860 1.00 91.62 333 GLY A O 1
ATOM 2630 N N . ILE A 1 334 ? 30.259 1.390 -44.248 1.00 94.56 334 ILE A N 1
ATOM 2631 C CA . ILE A 1 334 ? 30.610 0.242 -43.404 1.00 94.56 334 ILE A CA 1
ATOM 2632 C C . ILE A 1 334 ? 31.437 0.738 -42.217 1.00 94.56 334 ILE A C 1
ATOM 2634 O O . ILE A 1 334 ? 32.430 1.434 -42.403 1.00 94.56 334 ILE A O 1
ATOM 2638 N N . GLU A 1 335 ? 31.045 0.375 -40.999 1.00 95.19 335 GLU A N 1
ATOM 2639 C CA . GLU A 1 335 ? 31.721 0.795 -39.766 1.00 95.19 335 GLU A CA 1
ATOM 2640 C C . GLU A 1 335 ? 31.903 -0.406 -38.827 1.00 95.19 335 GLU A C 1
ATOM 2642 O O . GLU A 1 335 ? 30.952 -1.174 -38.641 1.00 95.19 335 GLU A O 1
ATOM 2647 N N . PRO A 1 336 ? 33.087 -0.603 -38.216 1.00 95.75 336 PRO A N 1
ATOM 2648 C CA . PRO A 1 336 ? 33.266 -1.650 -37.221 1.00 95.75 336 PRO A CA 1
ATOM 2649 C C . PRO A 1 336 ? 32.405 -1.371 -35.988 1.00 95.75 336 PRO A C 1
ATOM 2651 O O . PRO A 1 336 ? 32.255 -0.231 -35.547 1.00 95.75 336 PRO A O 1
ATOM 2654 N N . ILE A 1 337 ? 31.859 -2.429 -35.400 1.00 95.56 337 ILE A N 1
ATOM 2655 C CA . ILE A 1 337 ? 31.195 -2.341 -34.104 1.00 95.56 337 ILE A CA 1
ATOM 2656 C C . ILE A 1 337 ? 32.277 -2.418 -33.026 1.00 95.56 337 ILE A C 1
ATOM 2658 O O . ILE A 1 337 ? 32.904 -3.457 -32.844 1.00 95.56 337 ILE A O 1
ATOM 2662 N N . THR A 1 338 ? 32.505 -1.312 -32.320 1.00 94.69 338 THR A N 1
ATOM 2663 C CA . THR A 1 338 ? 33.656 -1.147 -31.414 1.00 94.69 338 THR A CA 1
ATOM 2664 C C . THR A 1 338 ? 33.322 -1.328 -29.938 1.00 94.69 338 THR A C 1
ATOM 2666 O O . THR A 1 338 ? 34.228 -1.426 -29.111 1.00 94.69 338 THR A O 1
ATOM 2669 N N . THR A 1 339 ? 32.038 -1.388 -29.580 1.00 93.88 339 THR A N 1
ATOM 2670 C CA . THR A 1 339 ? 31.612 -1.603 -28.195 1.00 93.88 339 THR A CA 1
ATOM 2671 C C . THR A 1 339 ? 30.596 -2.727 -28.069 1.00 93.88 339 THR A C 1
ATOM 2673 O O . THR A 1 339 ? 29.783 -2.964 -28.966 1.00 93.88 339 THR A O 1
ATOM 2676 N N . LEU A 1 340 ? 30.615 -3.408 -26.923 1.00 91.12 340 LEU A N 1
ATOM 2677 C CA . LEU A 1 340 ? 29.646 -4.443 -26.577 1.00 91.12 340 LEU A CA 1
ATOM 2678 C C . LEU A 1 340 ? 28.221 -3.878 -26.567 1.00 91.12 340 LEU A C 1
ATOM 2680 O O . LEU A 1 340 ? 27.289 -4.504 -27.071 1.00 91.12 340 LEU A O 1
ATOM 2684 N N . ARG A 1 341 ? 28.056 -2.648 -26.069 1.00 90.12 341 ARG A N 1
ATOM 2685 C CA . ARG A 1 341 ? 26.780 -1.929 -26.123 1.00 90.12 341 ARG A CA 1
ATOM 2686 C C . ARG A 1 341 ? 26.296 -1.732 -27.563 1.00 90.12 341 ARG A C 1
ATOM 2688 O O . ARG A 1 341 ? 25.141 -2.039 -27.855 1.00 90.12 341 ARG A O 1
ATOM 2695 N N . ASP A 1 342 ? 27.158 -1.263 -28.466 1.00 91.81 342 ASP A N 1
ATOM 2696 C CA . ASP A 1 342 ? 26.799 -1.071 -29.877 1.00 91.81 342 ASP A CA 1
ATOM 2697 C C . ASP A 1 342 ? 26.472 -2.385 -30.580 1.00 91.81 342 ASP A C 1
ATOM 2699 O O . ASP A 1 342 ? 25.586 -2.412 -31.438 1.00 91.81 342 ASP A O 1
ATOM 2703 N N . LEU A 1 343 ? 27.148 -3.472 -30.202 1.00 92.38 343 LEU A N 1
ATOM 2704 C CA . LEU A 1 343 ? 26.891 -4.810 -30.721 1.00 92.38 343 LEU A CA 1
ATOM 2705 C C . LEU A 1 343 ? 25.477 -5.283 -30.390 1.00 92.38 343 LEU A C 1
ATOM 2707 O O . LEU A 1 343 ? 24.761 -5.769 -31.269 1.00 92.38 343 LEU A O 1
ATOM 2711 N N . ILE A 1 344 ? 25.058 -5.106 -29.137 1.00 88.44 344 ILE A N 1
ATOM 2712 C CA . ILE A 1 344 ? 23.725 -5.511 -28.690 1.00 88.44 344 ILE A CA 1
ATOM 2713 C C . ILE A 1 344 ? 22.656 -4.615 -29.323 1.00 88.44 344 ILE A C 1
ATOM 2715 O O . ILE A 1 344 ? 21.699 -5.128 -29.900 1.00 88.44 344 ILE A O 1
ATOM 2719 N N . VAL A 1 345 ? 22.849 -3.289 -29.306 1.00 87.69 345 VAL A N 1
ATOM 2720 C CA . VAL A 1 345 ? 21.910 -2.324 -29.912 1.00 87.69 345 VAL A CA 1
ATOM 2721 C C . VAL A 1 345 ? 21.752 -2.565 -31.415 1.00 87.69 345 VAL A C 1
ATOM 2723 O O . VAL A 1 345 ? 20.644 -2.480 -31.953 1.00 87.69 345 VAL A O 1
ATOM 2726 N N . HIS A 1 346 ? 22.845 -2.870 -32.118 1.00 92.06 346 HIS A N 1
ATOM 2727 C CA . HIS A 1 346 ? 22.801 -3.251 -33.529 1.00 92.06 346 HIS A CA 1
ATOM 2728 C C . HIS A 1 346 ? 22.020 -4.553 -33.726 1.00 92.06 346 HIS A C 1
ATOM 2730 O O . HIS A 1 346 ? 21.157 -4.617 -34.604 1.00 92.06 346 HIS A O 1
ATOM 2736 N N . GLY A 1 347 ? 22.270 -5.539 -32.859 1.00 90.06 347 GLY A N 1
ATOM 2737 C CA . GLY A 1 347 ? 21.559 -6.811 -32.818 1.00 90.06 347 GLY A CA 1
ATOM 2738 C C . GLY A 1 347 ? 20.041 -6.659 -32.746 1.00 90.06 347 GLY A C 1
ATOM 2739 O O . GLY A 1 347 ? 19.299 -7.217 -33.554 1.00 90.06 347 GLY A O 1
ATOM 2740 N N . GLU A 1 348 ? 19.577 -5.820 -31.820 1.00 85.81 348 GLU A N 1
ATOM 2741 C CA . GLU A 1 348 ? 18.158 -5.519 -31.629 1.00 85.81 348 GLU A CA 1
ATOM 2742 C C . GLU A 1 348 ? 17.536 -4.821 -32.841 1.00 85.81 348 GLU A C 1
ATOM 2744 O O . GLU A 1 348 ? 16.464 -5.219 -33.304 1.00 85.81 348 GLU A O 1
ATOM 2749 N N . ARG A 1 349 ? 18.207 -3.796 -33.385 1.00 88.19 349 ARG A N 1
ATOM 2750 C CA . ARG A 1 349 ? 17.707 -3.033 -34.542 1.00 88.19 349 ARG A CA 1
ATOM 2751 C C . ARG A 1 349 ? 17.541 -3.908 -35.776 1.00 88.19 349 ARG A C 1
ATOM 2753 O O . ARG A 1 349 ? 16.562 -3.753 -36.499 1.00 88.19 349 ARG A O 1
ATOM 2760 N N . GLN A 1 350 ? 18.487 -4.816 -36.001 1.00 89.25 350 GLN A N 1
ATOM 2761 C CA . GLN A 1 350 ? 18.438 -5.767 -37.106 1.00 89.25 350 GLN A CA 1
ATOM 2762 C C . GLN A 1 350 ? 17.630 -7.027 -36.769 1.00 89.25 350 GLN A C 1
ATOM 2764 O O . GLN A 1 350 ? 17.432 -7.859 -37.647 1.00 89.25 350 GLN A O 1
ATOM 2769 N N . ARG A 1 351 ? 17.154 -7.196 -35.525 1.00 87.56 351 ARG A N 1
ATOM 2770 C CA . ARG A 1 351 ? 16.508 -8.427 -35.031 1.00 87.56 351 ARG A CA 1
ATOM 2771 C C . ARG A 1 351 ? 17.324 -9.686 -35.353 1.00 87.56 351 ARG A C 1
ATOM 2773 O O . ARG A 1 351 ? 16.786 -10.684 -35.828 1.00 87.56 351 ARG A O 1
ATOM 2780 N N . ASN A 1 352 ? 18.631 -9.628 -35.119 1.00 86.25 352 ASN A N 1
ATOM 2781 C CA . ASN A 1 352 ? 19.551 -10.745 -35.315 1.00 86.25 352 ASN A CA 1
ATOM 2782 C C . ASN A 1 352 ? 20.321 -11.057 -34.019 1.00 86.25 352 ASN A C 1
ATOM 2784 O O . ASN A 1 352 ? 20.243 -10.339 -33.024 1.00 86.25 352 ASN A O 1
ATOM 2788 N N . CYS A 1 353 ? 21.067 -12.162 -34.016 1.00 85.25 353 CYS A N 1
ATOM 2789 C CA . CYS A 1 353 ? 21.764 -12.652 -32.825 1.00 85.25 353 CYS A CA 1
ATOM 2790 C C . CYS A 1 353 ? 23.208 -12.131 -32.707 1.00 85.25 353 CYS A C 1
ATOM 2792 O O . CYS A 1 353 ? 24.069 -12.862 -32.221 1.00 85.25 353 CYS A O 1
ATOM 2794 N N . CYS A 1 354 ? 23.495 -10.895 -33.141 1.00 87.31 354 CYS A N 1
ATOM 2795 C CA . CYS A 1 354 ? 24.862 -10.345 -33.134 1.00 87.31 354 CYS A CA 1
ATOM 2796 C C . CYS A 1 354 ? 25.531 -10.391 -31.752 1.00 87.31 354 CYS A C 1
ATOM 2798 O O . CYS A 1 354 ? 26.726 -10.652 -31.658 1.00 87.31 354 CYS A O 1
ATOM 2800 N N . SER A 1 355 ? 24.765 -10.207 -30.675 1.00 83.50 355 SER A N 1
ATOM 2801 C CA . SER A 1 355 ? 25.279 -10.263 -29.302 1.00 83.50 355 SER A CA 1
ATOM 2802 C C . SER A 1 355 ? 25.900 -11.613 -28.923 1.00 83.50 355 SER A C 1
ATOM 2804 O O . SER A 1 355 ? 26.792 -11.639 -28.081 1.00 83.50 355 SER A O 1
ATOM 2806 N N . ARG A 1 356 ? 25.517 -12.727 -29.572 1.00 85.81 356 ARG A N 1
ATOM 2807 C CA . ARG A 1 356 ? 26.129 -14.050 -29.331 1.00 85.81 356 ARG A CA 1
ATOM 2808 C C . ARG A 1 356 ? 27.595 -14.128 -29.760 1.00 85.81 356 ARG A C 1
ATOM 2810 O O . ARG A 1 356 ? 28.296 -15.029 -29.321 1.00 85.81 356 ARG A O 1
ATOM 2817 N N . TYR A 1 357 ? 28.057 -13.193 -30.590 1.00 89.69 357 TYR A N 1
ATOM 2818 C CA . TYR A 1 357 ? 29.450 -13.121 -31.024 1.00 89.69 357 TYR A CA 1
ATOM 2819 C C . TYR A 1 357 ? 30.346 -12.344 -30.052 1.00 89.69 357 TYR A C 1
ATOM 2821 O O . TYR A 1 357 ? 31.540 -12.251 -30.308 1.00 89.69 357 TYR A O 1
ATOM 2829 N N . ALA A 1 358 ? 29.817 -11.800 -28.946 1.00 90.00 358 ALA A N 1
ATOM 2830 C CA . ALA A 1 358 ? 30.591 -10.990 -28.002 1.00 90.00 358 ALA A CA 1
ATOM 2831 C C . ALA A 1 358 ? 31.875 -11.693 -27.521 1.00 90.00 358 ALA A C 1
ATOM 2833 O O . ALA A 1 358 ? 32.955 -11.117 -27.622 1.00 90.00 358 ALA A O 1
ATOM 2834 N N . GLU A 1 359 ? 31.785 -12.949 -27.072 1.00 89.44 359 GLU A N 1
ATOM 2835 C CA . GLU A 1 359 ? 32.960 -13.710 -26.625 1.00 89.44 359 GLU A CA 1
ATOM 2836 C C . GLU A 1 359 ? 33.950 -13.999 -27.758 1.00 89.44 359 GLU A C 1
ATOM 2838 O O . GLU A 1 359 ? 35.150 -13.818 -27.575 1.00 89.44 359 GLU A O 1
ATOM 2843 N N . SER A 1 360 ? 33.468 -14.407 -28.936 1.00 92.00 360 SER A N 1
ATOM 2844 C CA . SER A 1 360 ? 34.334 -14.658 -30.096 1.00 92.00 360 SER A CA 1
ATOM 2845 C C . SER A 1 360 ? 35.039 -13.389 -30.579 1.00 92.00 360 SER A C 1
ATOM 2847 O O . SER A 1 360 ? 36.202 -13.450 -30.971 1.00 92.00 360 SER A O 1
ATOM 2849 N N . ILE A 1 361 ? 34.387 -12.225 -30.492 1.00 94.06 361 ILE A N 1
ATOM 2850 C CA . ILE A 1 361 ? 35.020 -10.933 -30.787 1.00 94.06 361 ILE A CA 1
ATOM 2851 C C . ILE A 1 361 ? 36.087 -10.608 -29.741 1.00 94.06 361 ILE A C 1
ATOM 2853 O O . ILE A 1 361 ? 37.199 -10.229 -30.100 1.00 94.06 361 ILE A O 1
ATOM 2857 N N . LEU A 1 362 ? 35.792 -10.809 -28.452 1.00 91.94 362 LEU A N 1
ATOM 2858 C CA . LEU A 1 362 ? 36.760 -10.606 -27.368 1.00 91.94 362 LEU A CA 1
ATOM 2859 C C . LEU A 1 362 ? 37.981 -11.533 -27.490 1.00 91.94 362 LEU A C 1
ATOM 2861 O O . LEU A 1 362 ? 39.090 -11.120 -27.160 1.00 91.94 362 LEU A O 1
ATOM 2865 N N . ARG A 1 363 ? 37.798 -12.758 -28.002 1.00 92.25 363 ARG A N 1
ATOM 2866 C CA . ARG A 1 363 ? 38.883 -13.711 -28.305 1.00 92.25 363 ARG A CA 1
ATOM 2867 C C . ARG A 1 363 ? 39.619 -13.416 -29.617 1.00 92.25 363 ARG A C 1
ATOM 2869 O O . ARG A 1 363 ? 40.628 -14.058 -29.896 1.00 92.25 363 ARG A O 1
ATOM 2876 N N . GLY A 1 364 ? 39.143 -12.465 -30.423 1.00 92.31 364 GLY A N 1
ATOM 2877 C CA . GLY A 1 364 ? 39.723 -12.156 -31.732 1.00 92.31 364 GLY A CA 1
ATOM 2878 C C . GLY A 1 364 ? 39.504 -13.258 -32.776 1.00 92.31 364 GLY A C 1
ATOM 2879 O O . GLY A 1 364 ? 40.320 -13.419 -33.681 1.00 92.31 364 GLY A O 1
ATOM 2880 N N . GLU A 1 365 ? 38.426 -14.031 -32.653 1.00 94.00 365 GLU A N 1
ATOM 2881 C CA . GLU A 1 365 ? 38.035 -15.085 -33.602 1.00 94.00 365 GLU A CA 1
ATOM 2882 C C . GLU A 1 365 ? 37.206 -14.516 -34.764 1.00 94.00 365 GLU A C 1
ATOM 2884 O O . GLU A 1 365 ? 37.268 -15.003 -35.896 1.00 94.00 365 GLU A O 1
ATOM 2889 N N . CYS A 1 366 ? 36.423 -13.468 -34.498 1.00 95.25 366 CYS A N 1
ATOM 2890 C CA . CYS A 1 366 ? 35.608 -12.793 -35.498 1.00 95.25 366 CYS A CA 1
ATOM 2891 C C . CYS A 1 366 ? 35.420 -11.306 -35.180 1.00 95.25 366 CYS A C 1
ATOM 2893 O O . CYS A 1 366 ? 35.631 -10.870 -34.054 1.00 95.25 366 CYS A O 1
ATOM 2895 N N . PHE A 1 367 ? 35.000 -10.527 -36.176 1.00 96.25 367 PHE A N 1
ATOM 2896 C CA . PHE A 1 367 ? 34.655 -9.113 -36.017 1.00 96.25 367 PHE A CA 1
ATOM 2897 C C . PHE A 1 367 ? 33.379 -8.786 -36.778 1.00 96.25 367 PHE A C 1
ATOM 2899 O O . PHE A 1 367 ? 33.139 -9.331 -37.855 1.00 96.25 367 PHE A O 1
ATOM 2906 N N . LEU A 1 368 ? 32.558 -7.896 -36.219 1.00 96.50 368 LEU A N 1
ATOM 2907 C CA . LEU A 1 368 ? 31.291 -7.484 -36.814 1.00 96.50 368 LEU A CA 1
ATOM 2908 C C . LEU A 1 368 ? 31.321 -6.015 -37.230 1.00 96.50 368 LEU A C 1
ATOM 2910 O O . LEU A 1 368 ? 31.828 -5.150 -36.517 1.00 96.50 368 LEU A O 1
ATOM 2914 N N . TYR A 1 369 ? 30.718 -5.751 -38.382 1.00 96.25 369 TYR A N 1
ATOM 2915 C CA . TYR A 1 369 ? 30.614 -4.443 -39.005 1.00 96.25 369 TYR A CA 1
ATOM 2916 C C . TYR A 1 369 ? 29.146 -4.121 -39.270 1.00 96.25 369 TYR A C 1
ATOM 2918 O O . TYR A 1 369 ? 28.354 -4.969 -39.698 1.00 96.25 369 TYR A O 1
ATOM 2926 N N . ARG A 1 370 ? 28.781 -2.866 -39.030 1.00 95.81 370 ARG A N 1
ATOM 2927 C CA . ARG A 1 370 ? 27.495 -2.293 -39.402 1.00 95.81 370 ARG A CA 1
ATOM 2928 C C . ARG A 1 370 ? 27.588 -1.772 -40.828 1.00 95.81 370 ARG A C 1
ATOM 2930 O O . ARG A 1 370 ? 28.423 -0.922 -41.114 1.00 95.81 370 ARG A O 1
ATOM 2937 N N . VAL A 1 371 ? 26.684 -2.227 -41.688 1.00 95.56 371 VAL A N 1
ATOM 2938 C CA . VAL A 1 371 ? 26.528 -1.715 -43.053 1.00 95.56 371 VAL A CA 1
ATOM 2939 C C . VAL A 1 371 ? 25.287 -0.827 -43.094 1.00 95.56 371 VAL A C 1
ATOM 2941 O O . VAL A 1 371 ? 24.198 -1.243 -42.693 1.00 95.56 371 VAL A O 1
ATOM 2944 N N . SER A 1 372 ? 25.450 0.417 -43.536 1.00 93.56 372 SER A N 1
ATOM 2945 C CA . SER A 1 372 ? 24.376 1.411 -43.662 1.00 93.56 372 SER A CA 1
ATOM 2946 C C . SER A 1 372 ? 23.925 1.629 -45.109 1.00 93.56 372 SER A C 1
ATOM 2948 O O . SER A 1 372 ? 22.774 2.017 -45.319 1.00 93.56 372 SER A O 1
ATOM 2950 N N . ARG A 1 373 ? 24.808 1.363 -46.082 1.00 89.94 373 ARG A N 1
ATOM 2951 C CA . ARG A 1 373 ? 24.596 1.431 -47.537 1.00 89.94 373 ARG A CA 1
ATOM 2952 C C . ARG A 1 373 ? 25.471 0.369 -48.239 1.00 89.94 373 ARG A C 1
ATOM 2954 O O . ARG A 1 373 ? 26.496 0.011 -47.666 1.00 89.94 373 ARG A O 1
ATOM 2961 N N . PRO A 1 374 ? 25.097 -0.125 -49.440 1.00 88.69 374 PRO A N 1
ATOM 2962 C CA . PRO A 1 374 ? 23.875 0.209 -50.181 1.00 88.69 374 PRO A CA 1
ATOM 2963 C C . PRO A 1 374 ? 22.624 -0.391 -49.527 1.00 88.69 374 PRO A C 1
ATOM 2965 O O . PRO A 1 374 ? 21.547 0.189 -49.611 1.00 88.69 374 PRO A O 1
ATOM 2968 N N . VAL A 1 375 ? 22.791 -1.477 -48.772 1.00 91.31 375 VAL A N 1
ATOM 2969 C CA . VAL A 1 375 ? 21.730 -2.144 -48.013 1.00 91.31 375 VAL A CA 1
ATOM 2970 C C . VAL A 1 375 ? 22.106 -2.164 -46.535 1.00 91.31 375 VAL A C 1
ATOM 2972 O O . VAL A 1 375 ? 23.272 -2.326 -46.180 1.00 91.31 375 VAL A O 1
ATOM 2975 N N . ARG A 1 376 ? 21.122 -2.003 -45.644 1.00 92.88 376 ARG A N 1
ATOM 2976 C CA . ARG A 1 376 ? 21.367 -2.160 -44.207 1.00 92.88 376 ARG A CA 1
ATOM 2977 C C . ARG A 1 376 ? 21.615 -3.625 -43.860 1.00 92.88 376 ARG A C 1
ATOM 2979 O O . ARG A 1 376 ? 20.694 -4.431 -43.937 1.00 92.88 376 ARG A O 1
ATOM 2986 N N . ALA A 1 377 ? 22.811 -3.937 -43.374 1.00 94.94 377 ALA A N 1
ATOM 2987 C CA . ALA A 1 377 ? 23.210 -5.299 -43.026 1.00 94.94 377 ALA A CA 1
ATOM 2988 C C . ALA A 1 377 ? 24.177 -5.347 -41.829 1.00 94.94 377 ALA A C 1
ATOM 2990 O O . ALA A 1 377 ? 24.664 -4.322 -41.337 1.00 94.94 377 ALA A O 1
ATOM 2991 N N . THR A 1 378 ? 24.439 -6.561 -41.354 1.00 96.06 378 THR A N 1
ATOM 2992 C CA . THR A 1 378 ? 25.595 -6.918 -40.532 1.00 96.06 378 THR A CA 1
ATOM 2993 C C . THR A 1 378 ? 26.564 -7.710 -41.395 1.00 96.06 378 THR A C 1
ATOM 2995 O O . THR A 1 378 ? 26.168 -8.725 -41.966 1.00 96.06 378 THR A O 1
ATOM 2998 N N . LEU A 1 379 ? 27.824 -7.291 -41.438 1.00 95.38 379 LEU A N 1
ATOM 2999 C CA . LEU A 1 379 ? 28.912 -8.037 -42.065 1.00 95.38 379 LEU A CA 1
ATOM 3000 C C . LEU A 1 379 ? 29.810 -8.631 -40.978 1.00 95.38 379 LEU A C 1
ATOM 3002 O O . LEU A 1 379 ? 30.120 -7.950 -40.002 1.00 95.38 379 LEU A O 1
ATOM 3006 N N . SER A 1 380 ? 30.232 -9.885 -41.135 1.00 95.81 380 SER A N 1
ATOM 3007 C CA . SER A 1 380 ? 31.197 -10.534 -40.248 1.00 95.81 380 SER A CA 1
ATOM 3008 C C . SER A 1 380 ? 32.479 -10.922 -40.968 1.00 95.81 380 SER A C 1
ATOM 3010 O O . SER A 1 380 ? 32.442 -11.449 -42.077 1.00 95.81 380 SER A O 1
ATOM 3012 N N . LEU A 1 381 ? 33.612 -10.701 -40.311 1.00 95.69 381 LEU A N 1
ATOM 3013 C CA . LEU A 1 381 ? 34.894 -11.290 -40.675 1.00 95.69 381 LEU A CA 1
ATOM 3014 C C . LEU A 1 381 ? 35.226 -12.412 -39.705 1.00 95.69 381 LEU A C 1
ATOM 3016 O O . LEU A 1 381 ? 34.942 -12.303 -38.513 1.00 95.69 381 LEU A O 1
ATOM 3020 N N . VAL A 1 382 ? 35.852 -13.465 -40.213 1.00 95.50 382 VAL A N 1
ATOM 3021 C CA . VAL A 1 382 ? 36.321 -14.601 -39.414 1.00 95.50 382 VAL A CA 1
ATOM 3022 C C . VAL A 1 382 ? 37.811 -14.798 -39.630 1.00 95.50 382 VAL A C 1
ATOM 3024 O O . VAL A 1 382 ? 38.321 -14.588 -40.736 1.00 95.50 382 VAL A O 1
ATOM 3027 N N . ARG A 1 383 ? 38.512 -15.186 -38.568 1.00 93.25 383 ARG A N 1
ATOM 3028 C CA . ARG A 1 383 ? 39.918 -15.561 -38.649 1.00 93.25 383 ARG A CA 1
ATOM 3029 C C . ARG A 1 383 ? 40.020 -16.983 -39.199 1.00 93.25 383 ARG A C 1
ATOM 3031 O O . ARG A 1 383 ? 39.364 -17.883 -38.684 1.00 93.25 383 ARG A O 1
ATOM 3038 N N . ARG A 1 384 ? 40.794 -17.171 -40.264 1.00 90.75 384 ARG A N 1
ATOM 3039 C CA . ARG A 1 384 ? 41.060 -18.475 -40.887 1.00 90.75 384 ARG A CA 1
ATOM 3040 C C . ARG A 1 384 ? 42.211 -19.196 -40.179 1.00 90.75 384 ARG A C 1
ATOM 3042 O O . ARG A 1 384 ? 42.952 -18.581 -39.411 1.00 90.75 384 ARG A O 1
ATOM 3049 N N . ASP A 1 385 ? 42.376 -20.486 -40.471 1.00 87.00 385 ASP A N 1
ATOM 3050 C CA . ASP A 1 385 ? 43.412 -21.345 -39.870 1.00 87.00 385 ASP A CA 1
ATOM 3051 C C . ASP A 1 385 ? 44.843 -20.870 -40.178 1.00 87.00 385 ASP A C 1
ATOM 3053 O O . ASP A 1 385 ? 45.748 -21.034 -39.363 1.00 87.00 385 ASP A O 1
ATOM 3057 N N . ASP A 1 386 ? 45.039 -20.220 -41.328 1.00 87.56 386 ASP A N 1
ATOM 3058 C CA . ASP A 1 386 ? 46.296 -19.577 -41.738 1.00 87.56 386 ASP A CA 1
ATOM 3059 C C . ASP A 1 386 ? 46.560 -18.235 -41.021 1.00 87.56 386 ASP A C 1
ATOM 3061 O O . ASP A 1 386 ? 47.575 -17.578 -41.253 1.00 87.56 386 ASP A O 1
ATOM 3065 N N . GLY A 1 387 ? 45.647 -17.814 -40.140 1.00 83.69 387 GLY A N 1
ATOM 3066 C CA . GLY A 1 387 ? 45.697 -16.554 -39.411 1.00 83.69 387 GLY A CA 1
ATOM 3067 C C . GLY A 1 387 ? 45.204 -15.341 -40.202 1.00 83.69 387 GLY A C 1
ATOM 3068 O O . GLY A 1 387 ? 45.125 -14.258 -39.612 1.00 83.69 387 GLY A O 1
ATOM 306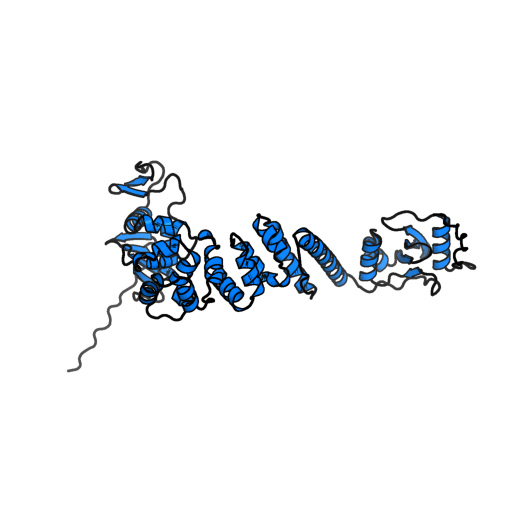9 N N . ALA A 1 388 ? 44.848 -15.499 -41.481 1.00 89.62 388 ALA A N 1
ATOM 3070 C CA . ALA A 1 388 ? 44.329 -14.427 -42.319 1.00 89.62 388 ALA A CA 1
ATOM 3071 C C . ALA A 1 388 ? 42.850 -14.129 -42.023 1.00 89.62 388 ALA A C 1
ATOM 3073 O O . ALA A 1 388 ? 42.083 -14.980 -41.564 1.00 89.62 388 ALA A O 1
ATOM 3074 N N . TRP A 1 389 ? 42.428 -12.900 -42.317 1.00 92.31 389 TRP A N 1
ATOM 3075 C CA . TRP A 1 389 ? 41.033 -12.486 -42.192 1.00 92.31 389 TRP A CA 1
ATOM 3076 C C . TRP A 1 389 ? 40.269 -12.785 -43.474 1.00 92.31 389 TRP A C 1
ATOM 3078 O O . TRP A 1 389 ? 40.681 -12.392 -44.564 1.00 92.31 389 TRP A O 1
ATOM 3088 N N . GLY A 1 390 ? 39.149 -13.488 -43.335 1.00 92.25 390 GLY A N 1
ATOM 3089 C CA . GLY A 1 390 ? 38.299 -13.877 -44.449 1.00 92.25 390 GLY A CA 1
ATOM 3090 C C . GLY A 1 390 ? 36.845 -13.439 -44.281 1.00 92.25 390 GLY A C 1
ATOM 3091 O O . GLY A 1 390 ? 36.424 -13.063 -43.181 1.00 92.25 390 GLY A O 1
ATOM 3092 N N . PRO A 1 391 ? 36.059 -13.516 -45.369 1.00 92.94 391 PRO A N 1
ATOM 3093 C CA . PRO A 1 391 ? 34.628 -13.275 -45.322 1.00 92.94 391 PRO A CA 1
ATOM 3094 C C . PRO A 1 391 ? 33.944 -14.305 -44.418 1.00 92.94 391 PRO A C 1
ATOM 3096 O O . PRO A 1 391 ? 34.183 -15.506 -44.535 1.00 92.94 391 PRO A O 1
ATOM 3099 N N . GLY A 1 392 ? 33.098 -13.821 -43.513 1.00 92.38 392 GLY A N 1
ATOM 3100 C CA . GLY A 1 392 ? 32.165 -14.632 -42.743 1.00 92.38 392 GLY A CA 1
ATOM 3101 C C . GLY A 1 392 ? 30.794 -14.640 -43.413 1.00 92.38 392 GLY A C 1
ATOM 3102 O O . GLY A 1 392 ? 30.551 -15.390 -44.353 1.00 92.38 392 GLY A O 1
ATOM 3103 N N . ARG A 1 393 ? 29.872 -13.807 -42.920 1.00 92.94 393 ARG A N 1
ATOM 3104 C CA . ARG A 1 393 ? 28.502 -13.668 -43.437 1.00 92.94 393 ARG A CA 1
ATOM 3105 C C . ARG A 1 393 ? 28.125 -12.202 -43.614 1.00 92.94 393 ARG A C 1
ATOM 3107 O O . ARG A 1 393 ? 28.564 -11.358 -42.839 1.00 92.94 393 ARG A O 1
ATOM 3114 N N . VAL A 1 394 ? 27.244 -11.926 -44.572 1.00 94.38 394 VAL A N 1
ATOM 3115 C CA . VAL A 1 394 ? 26.519 -10.654 -44.677 1.00 94.38 394 VAL A CA 1
ATOM 3116 C C . VAL A 1 394 ? 25.033 -10.957 -44.575 1.00 94.38 394 VAL A C 1
ATOM 3118 O O . VAL A 1 394 ? 24.494 -11.698 -45.389 1.00 94.38 394 VAL A O 1
ATOM 3121 N N . LEU A 1 395 ? 24.380 -10.424 -43.545 1.00 94.44 395 LEU A N 1
ATOM 3122 C CA . LEU A 1 395 ? 22.966 -10.678 -43.277 1.00 94.44 395 LEU A CA 1
ATOM 3123 C C . LEU A 1 395 ? 22.221 -9.365 -43.053 1.00 94.44 395 LEU A C 1
ATOM 3125 O O . LEU A 1 395 ? 22.669 -8.506 -42.293 1.00 94.44 395 LEU A O 1
ATOM 3129 N N . GLY A 1 396 ? 21.064 -9.232 -43.692 1.00 92.56 396 GLY A N 1
ATOM 3130 C CA . GLY A 1 396 ? 20.108 -8.162 -43.451 1.00 92.56 396 GLY A CA 1
ATOM 3131 C C . GLY A 1 396 ? 19.308 -8.362 -42.160 1.00 92.56 396 GLY A C 1
ATOM 3132 O O . GLY A 1 396 ? 19.629 -9.190 -41.298 1.00 92.56 396 GLY A O 1
ATOM 3133 N N . ALA A 1 397 ? 18.226 -7.595 -42.032 1.00 91.81 397 ALA A N 1
ATOM 3134 C CA . ALA A 1 397 ? 17.311 -7.709 -40.902 1.00 91.81 397 ALA A CA 1
ATOM 3135 C C . ALA A 1 397 ? 16.720 -9.127 -40.802 1.00 91.81 397 ALA A C 1
ATOM 3137 O O . ALA A 1 397 ? 16.453 -9.771 -41.814 1.00 91.81 397 ALA A O 1
ATOM 3138 N N . VAL A 1 398 ? 16.503 -9.620 -39.580 1.00 91.94 398 VAL A N 1
ATOM 3139 C CA . VAL A 1 398 ? 15.950 -10.958 -39.287 1.00 91.94 398 VAL A CA 1
ATOM 3140 C C . VAL A 1 398 ? 16.780 -12.094 -39.912 1.00 91.94 398 VAL A C 1
ATOM 3142 O O . VAL A 1 398 ? 16.260 -13.144 -40.264 1.00 91.94 398 VAL A O 1
ATOM 3145 N N . ASN A 1 399 ? 18.095 -11.891 -40.051 1.00 90.44 399 ASN A N 1
ATOM 3146 C CA . ASN A 1 399 ? 19.011 -12.819 -40.728 1.00 90.44 399 ASN A CA 1
ATOM 3147 C C . ASN A 1 399 ? 18.642 -13.100 -42.198 1.00 90.44 399 ASN A C 1
ATOM 3149 O O . ASN A 1 399 ? 18.968 -14.166 -42.718 1.00 90.44 399 ASN A O 1
ATOM 3153 N N . THR A 1 400 ? 17.969 -12.159 -42.867 1.00 92.88 400 THR A N 1
ATOM 3154 C CA . THR A 1 400 ? 17.647 -12.286 -44.294 1.00 92.88 400 THR A CA 1
ATOM 3155 C C . THR A 1 400 ? 18.947 -12.287 -45.108 1.00 92.88 400 THR A C 1
ATOM 3157 O O . THR A 1 400 ? 19.794 -11.419 -44.866 1.00 92.88 400 THR A O 1
ATOM 3160 N N . PRO A 1 401 ? 19.149 -13.232 -46.042 1.00 92.50 401 PRO A N 1
ATOM 3161 C CA . PRO A 1 401 ? 20.327 -13.229 -46.902 1.00 92.50 401 PRO A CA 1
ATOM 3162 C C . PRO A 1 401 ? 20.355 -11.973 -47.784 1.00 92.50 401 PRO A C 1
ATOM 3164 O O . PRO A 1 401 ? 19.312 -11.476 -48.207 1.00 92.50 401 PRO A O 1
ATOM 3167 N N . ILE A 1 402 ? 21.556 -11.460 -48.029 1.00 93.56 402 ILE A N 1
ATOM 3168 C CA . ILE A 1 402 ? 21.820 -10.437 -49.048 1.00 93.56 402 ILE A CA 1
ATOM 3169 C C . ILE A 1 402 ? 22.234 -11.160 -50.332 1.00 93.56 402 ILE A C 1
ATOM 3171 O O . ILE A 1 402 ? 22.790 -12.254 -50.252 1.00 93.56 402 ILE A O 1
ATOM 3175 N N . ASP A 1 403 ? 21.937 -10.578 -51.492 1.00 93.31 403 ASP A N 1
ATOM 3176 C CA . ASP A 1 403 ? 22.360 -11.127 -52.779 1.00 93.31 403 ASP A CA 1
ATOM 3177 C C . ASP A 1 403 ? 23.888 -11.278 -52.851 1.00 93.31 403 ASP A C 1
ATOM 3179 O O . ASP A 1 403 ? 24.642 -10.467 -52.301 1.00 93.31 403 ASP A O 1
ATOM 3183 N N . ASP A 1 404 ? 24.342 -12.336 -53.523 1.00 90.94 404 ASP A N 1
ATOM 3184 C CA . ASP A 1 404 ? 25.751 -12.740 -53.518 1.00 90.94 404 ASP A CA 1
ATOM 3185 C C . ASP A 1 404 ? 26.673 -11.671 -54.120 1.00 90.94 404 ASP A C 1
ATOM 3187 O O . ASP A 1 404 ? 27.795 -11.483 -53.645 1.00 90.94 404 ASP A O 1
ATOM 3191 N N . GLU A 1 405 ? 26.194 -10.930 -55.123 1.00 92.44 405 GLU A N 1
ATOM 3192 C CA . GLU A 1 405 ? 26.947 -9.849 -55.762 1.00 92.44 405 GLU A CA 1
ATOM 3193 C C . GLU A 1 405 ? 27.184 -8.689 -54.785 1.00 92.44 405 GLU A C 1
ATOM 3195 O O . GLU A 1 405 ? 28.324 -8.267 -54.571 1.00 92.44 405 GLU A O 1
ATOM 3200 N N . THR A 1 406 ? 26.132 -8.206 -54.122 1.00 91.69 406 THR A N 1
ATOM 3201 C CA . THR A 1 406 ? 26.244 -7.152 -53.107 1.00 91.69 406 THR A CA 1
ATOM 3202 C C . THR A 1 406 ? 27.076 -7.615 -51.916 1.00 91.69 406 THR A C 1
ATOM 3204 O O . THR A 1 406 ? 27.912 -6.856 -51.420 1.00 91.69 406 THR A O 1
ATOM 3207 N N . ALA A 1 407 ? 26.903 -8.858 -51.459 1.00 92.25 407 ALA A N 1
ATOM 3208 C CA . ALA A 1 407 ? 27.706 -9.420 -50.378 1.00 92.25 407 ALA A CA 1
ATOM 3209 C C . ALA A 1 407 ? 29.200 -9.478 -50.745 1.00 92.25 407 ALA A C 1
ATOM 3211 O O . ALA A 1 407 ? 30.041 -9.068 -49.939 1.00 9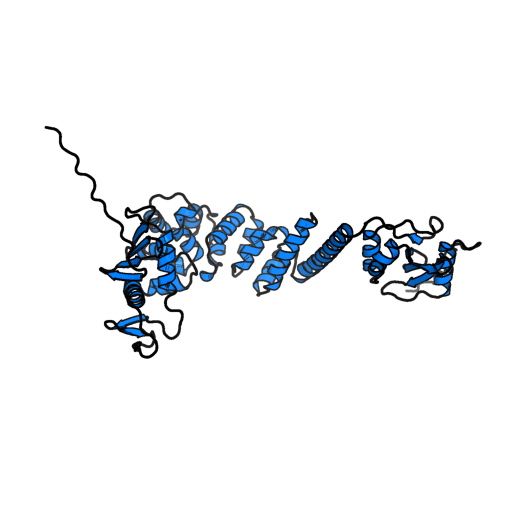2.25 407 ALA A O 1
ATOM 3212 N N . ALA A 1 408 ? 29.537 -9.917 -51.963 1.00 91.50 408 ALA A N 1
ATOM 3213 C CA . ALA A 1 408 ? 30.910 -9.942 -52.462 1.00 91.50 408 ALA A CA 1
ATOM 3214 C C . ALA A 1 408 ? 31.519 -8.533 -52.521 1.00 91.50 408 ALA A C 1
ATOM 3216 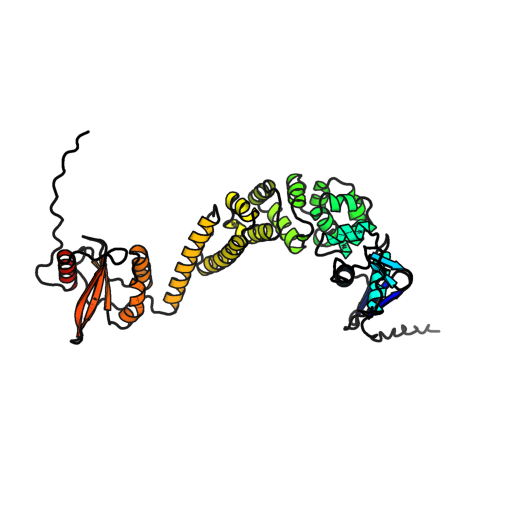O O . ALA A 1 408 ? 32.613 -8.323 -51.996 1.00 91.50 408 ALA A O 1
ATOM 3217 N N . ARG A 1 409 ? 30.783 -7.544 -53.052 1.00 90.94 409 ARG A N 1
ATOM 3218 C CA . ARG A 1 409 ? 31.235 -6.139 -53.099 1.00 90.94 409 ARG A CA 1
ATOM 3219 C C . ARG A 1 409 ? 31.494 -5.572 -51.701 1.00 90.94 409 ARG A C 1
ATOM 3221 O O . ARG A 1 409 ? 32.503 -4.904 -51.484 1.00 90.94 409 ARG A O 1
ATOM 3228 N N . LEU A 1 410 ? 30.621 -5.862 -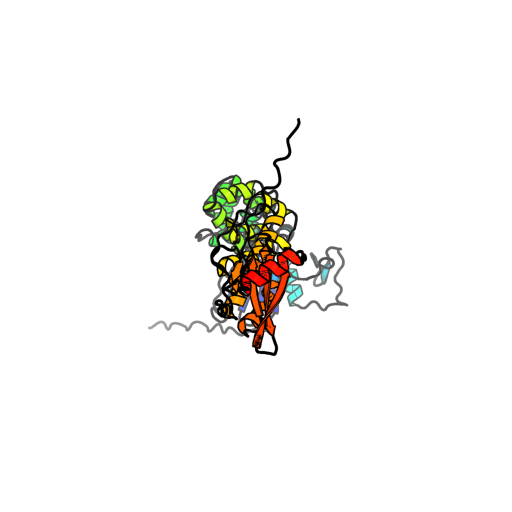50.735 1.00 93.50 410 LEU A N 1
ATOM 3229 C CA . LEU A 1 410 ? 30.804 -5.434 -49.344 1.00 93.50 410 LEU A CA 1
ATOM 3230 C C . LEU A 1 410 ? 32.053 -6.057 -48.706 1.00 93.50 410 LEU A C 1
ATOM 3232 O O . LEU A 1 410 ? 32.786 -5.363 -48.000 1.00 93.50 410 LEU A O 1
ATOM 3236 N N . PHE A 1 411 ? 32.329 -7.337 -48.966 1.00 93.94 411 PHE A N 1
ATOM 3237 C CA . PHE A 1 411 ? 33.561 -7.968 -48.495 1.00 93.94 411 PHE A CA 1
ATOM 3238 C C . PHE A 1 411 ? 34.806 -7.398 -49.164 1.00 93.94 411 PHE A C 1
ATOM 3240 O O . PHE A 1 411 ? 35.795 -7.172 -48.474 1.00 93.94 411 PHE A O 1
ATOM 3247 N N . ASP A 1 412 ? 34.764 -7.121 -50.464 1.00 91.56 412 ASP A N 1
ATOM 3248 C CA . ASP A 1 412 ? 35.896 -6.548 -51.194 1.00 91.56 412 ASP A CA 1
ATOM 3249 C C . ASP A 1 412 ? 36.282 -5.160 -50.665 1.00 91.56 412 ASP A C 1
ATOM 3251 O O . ASP A 1 412 ? 37.472 -4.862 -50.540 1.00 91.56 412 ASP A O 1
ATOM 3255 N N . LEU A 1 413 ? 35.291 -4.355 -50.262 1.00 89.50 413 LEU A N 1
ATOM 3256 C CA . LEU A 1 413 ? 35.505 -3.062 -49.606 1.00 89.50 413 LEU A CA 1
ATOM 3257 C C . LEU A 1 413 ? 36.188 -3.199 -48.238 1.00 89.50 413 LEU A C 1
ATOM 3259 O O . LEU A 1 413 ? 37.086 -2.422 -47.925 1.00 89.50 413 LEU A O 1
ATOM 3263 N N . VAL A 1 414 ? 35.780 -4.172 -47.417 1.00 90.69 414 VAL A N 1
ATOM 3264 C CA . VAL A 1 414 ? 36.366 -4.382 -46.078 1.00 90.69 414 VAL A CA 1
ATOM 3265 C C . VAL A 1 414 ? 37.742 -5.051 -46.160 1.00 90.69 414 VAL A C 1
ATOM 3267 O O . VAL A 1 414 ? 38.632 -4.715 -45.384 1.00 90.69 414 VAL A O 1
ATOM 3270 N N . LEU A 1 415 ? 37.934 -5.976 -47.103 1.00 90.06 415 LEU A N 1
ATOM 3271 C CA . LEU A 1 415 ? 39.198 -6.683 -47.339 1.00 90.06 415 LEU A CA 1
ATOM 3272 C C . LEU A 1 415 ? 40.218 -5.848 -48.132 1.00 90.06 415 LEU A C 1
ATOM 3274 O O . LEU A 1 415 ? 41.353 -6.288 -48.301 1.00 90.06 415 LEU A O 1
ATOM 3278 N N . GLY A 1 416 ? 39.833 -4.661 -48.611 1.00 83.12 416 GLY A N 1
ATOM 3279 C CA . GLY A 1 416 ? 40.728 -3.731 -49.299 1.00 83.12 416 GLY A CA 1
ATOM 3280 C C . GLY A 1 416 ? 41.206 -4.229 -50.663 1.00 83.12 416 GLY A C 1
ATOM 3281 O O . GLY A 1 416 ? 42.350 -3.968 -51.040 1.00 83.12 416 GLY A O 1
ATOM 3282 N N . LYS A 1 417 ? 40.369 -4.964 -51.409 1.00 81.56 417 LYS A N 1
ATOM 3283 C CA . LYS A 1 417 ? 40.759 -5.433 -52.745 1.00 81.56 417 LYS A CA 1
ATOM 3284 C C . LYS A 1 417 ? 40.916 -4.249 -53.719 1.00 81.56 417 LYS A C 1
ATOM 3286 O O . LYS A 1 417 ? 40.075 -3.345 -53.720 1.00 81.56 417 LYS A O 1
ATOM 3291 N N . PRO A 1 418 ? 41.964 -4.241 -54.567 1.00 64.38 418 PRO A N 1
ATOM 3292 C CA . PRO A 1 418 ? 42.197 -3.149 -55.506 1.00 64.38 418 PRO A CA 1
ATOM 3293 C C . PRO A 1 418 ? 41.012 -2.980 -56.468 1.00 64.38 418 PRO A C 1
ATOM 3295 O O . PRO A 1 418 ? 40.569 -3.948 -57.079 1.00 64.38 418 PRO A O 1
ATOM 3298 N N . GLY A 1 419 ? 40.507 -1.747 -56.596 1.00 63.31 419 GLY A N 1
ATOM 3299 C CA . GLY A 1 419 ? 39.379 -1.398 -57.473 1.00 63.31 419 GLY A CA 1
ATOM 3300 C C . GLY A 1 419 ? 37.991 -1.425 -56.818 1.00 63.31 419 GLY A C 1
ATOM 3301 O O . GLY A 1 419 ? 37.019 -1.055 -57.471 1.00 63.31 419 GLY A O 1
ATOM 3302 N N . ALA A 1 420 ? 37.872 -1.805 -55.540 1.00 63.91 420 ALA A N 1
ATOM 3303 C CA . ALA A 1 420 ? 36.595 -1.777 -54.830 1.00 63.91 420 ALA A CA 1
ATOM 3304 C C . ALA A 1 420 ? 36.166 -0.330 -54.510 1.00 63.91 420 ALA A C 1
ATOM 3306 O O . ALA A 1 420 ? 36.703 0.311 -53.605 1.00 63.91 420 ALA A O 1
ATOM 3307 N N . THR A 1 421 ? 35.178 0.189 -55.239 1.00 63.06 421 THR A N 1
ATOM 3308 C CA . THR A 1 421 ? 34.520 1.470 -54.949 1.00 63.06 421 THR A CA 1
ATOM 3309 C C . THR A 1 421 ? 33.016 1.266 -54.771 1.00 63.06 421 THR A C 1
ATOM 3311 O O . THR A 1 421 ? 32.387 0.438 -55.432 1.00 63.06 421 THR A O 1
ATOM 3314 N N . MET A 1 422 ? 32.423 2.028 -53.849 1.00 61.69 422 MET A N 1
ATOM 3315 C CA . MET A 1 422 ? 30.972 2.213 -53.797 1.00 61.69 422 MET A CA 1
ATOM 3316 C C . MET A 1 422 ? 30.592 3.120 -54.970 1.00 61.69 422 MET A C 1
ATOM 3318 O O . MET A 1 422 ? 30.601 4.342 -54.829 1.00 61.69 422 MET A O 1
ATOM 3322 N N . GLU A 1 423 ? 30.319 2.553 -56.144 1.00 54.88 423 GLU A N 1
ATOM 3323 C CA . GLU A 1 423 ? 29.682 3.328 -57.211 1.00 54.88 423 GLU A CA 1
ATOM 3324 C C . GLU A 1 423 ? 28.325 3.854 -56.712 1.00 54.88 423 GLU A C 1
ATOM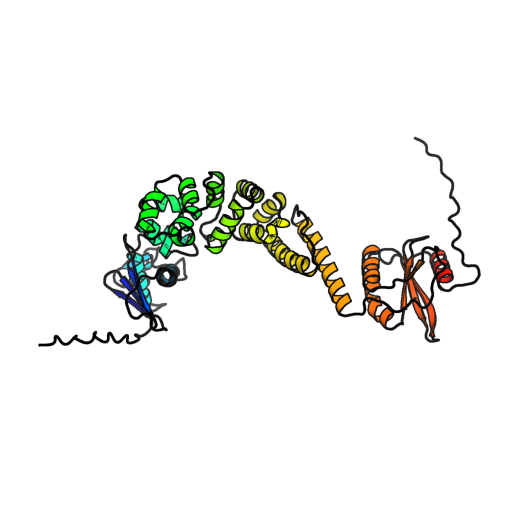 3326 O O . GLU A 1 423 ? 27.585 3.118 -56.045 1.00 54.88 423 GLU A O 1
ATOM 3331 N N . PRO A 1 424 ? 27.979 5.125 -56.985 1.00 40.59 424 PRO A N 1
ATOM 3332 C CA . PRO A 1 424 ? 26.650 5.625 -56.677 1.00 40.59 424 PRO A CA 1
ATOM 3333 C C . PRO A 1 424 ? 25.616 4.818 -57.476 1.00 40.59 424 PRO A C 1
ATOM 3335 O O . PRO A 1 424 ? 25.891 4.438 -58.616 1.00 40.59 424 PRO A O 1
ATOM 3338 N N . PRO A 1 425 ? 24.425 4.549 -56.913 1.00 40.44 425 PRO A N 1
ATOM 3339 C CA . PRO A 1 425 ? 23.384 3.857 -57.654 1.00 40.44 425 PRO A CA 1
ATOM 3340 C C . PRO A 1 425 ? 23.084 4.643 -58.932 1.00 40.44 425 PRO A C 1
ATOM 3342 O O . PRO A 1 425 ? 22.826 5.848 -58.881 1.00 40.44 425 PRO A O 1
ATOM 3345 N N . ILE A 1 426 ? 23.134 3.951 -60.071 1.00 40.66 426 ILE A N 1
ATOM 3346 C CA . ILE A 1 426 ? 22.635 4.451 -61.350 1.00 40.66 426 ILE A CA 1
ATOM 3347 C C . ILE A 1 426 ? 21.212 4.949 -61.096 1.00 40.66 426 ILE A C 1
ATOM 3349 O O . ILE A 1 426 ? 20.372 4.202 -60.594 1.00 40.66 426 ILE A O 1
ATOM 3353 N N . ALA A 1 427 ? 20.962 6.224 -61.395 1.00 37.81 427 ALA A N 1
ATOM 3354 C CA . ALA A 1 427 ? 19.641 6.822 -61.313 1.00 37.81 427 ALA A CA 1
ATOM 3355 C C . ALA A 1 427 ? 18.694 6.054 -62.246 1.00 37.81 427 ALA A C 1
ATOM 3357 O O . ALA A 1 427 ? 18.657 6.289 -63.452 1.00 37.81 427 ALA A O 1
ATOM 3358 N N . THR A 1 428 ? 17.940 5.104 -61.699 1.00 38.25 428 THR A N 1
ATOM 3359 C CA . THR A 1 428 ? 16.833 4.479 -62.412 1.00 38.25 428 THR A CA 1
ATOM 3360 C C . THR A 1 428 ? 15.758 5.535 -62.619 1.00 38.25 428 THR A C 1
ATOM 3362 O O . THR A 1 428 ? 15.169 6.021 -61.655 1.00 38.25 428 THR A O 1
ATOM 3365 N N . HIS A 1 429 ? 15.580 5.898 -63.889 1.00 38.84 429 HIS A N 1
ATOM 3366 C CA . HIS A 1 429 ? 14.448 6.581 -64.503 1.00 38.84 429 HIS A CA 1
ATOM 3367 C C . HIS A 1 429 ? 13.267 6.885 -63.569 1.00 38.84 429 HIS A C 1
ATOM 3369 O O . HIS A 1 429 ? 12.537 5.992 -63.141 1.00 38.84 429 HIS A O 1
ATOM 3375 N N . THR A 1 430 ? 13.031 8.177 -63.345 1.00 36.06 430 THR A N 1
ATOM 3376 C CA . THR A 1 430 ? 11.734 8.714 -62.932 1.00 36.06 430 THR A CA 1
ATOM 3377 C C . THR A 1 430 ? 10.679 8.314 -63.962 1.00 36.06 430 THR A C 1
ATOM 3379 O O . THR A 1 430 ? 10.546 8.947 -65.011 1.00 36.06 430 THR A O 1
ATOM 3382 N N . GLY A 1 431 ? 9.962 7.233 -63.664 1.00 36.06 431 GLY A N 1
ATOM 3383 C CA . GLY A 1 431 ? 8.704 6.890 -64.301 1.00 36.06 431 GLY A CA 1
ATOM 3384 C C . GLY A 1 431 ? 7.651 7.926 -63.929 1.00 36.06 431 GLY A C 1
ATOM 3385 O O . GLY A 1 431 ? 7.322 8.114 -62.761 1.00 36.06 431 GLY A O 1
ATOM 3386 N N . THR A 1 432 ? 7.199 8.613 -64.965 1.00 37.88 432 THR A N 1
ATOM 3387 C CA . THR A 1 432 ? 5.913 9.276 -65.160 1.00 37.88 432 THR A CA 1
ATOM 3388 C C . THR A 1 432 ? 4.807 8.783 -64.219 1.00 37.88 432 THR A C 1
ATOM 3390 O O . THR A 1 432 ? 4.410 7.621 -64.262 1.00 37.88 432 THR A O 1
ATOM 3393 N N . THR A 1 433 ? 4.258 9.694 -63.418 1.00 38.53 433 THR A N 1
ATOM 3394 C CA . THR A 1 433 ? 2.884 9.608 -62.906 1.00 38.53 433 THR A CA 1
ATOM 3395 C C . THR A 1 433 ? 1.896 9.704 -64.072 1.00 38.53 433 THR A C 1
ATOM 3397 O O . THR A 1 433 ? 2.130 10.479 -65.005 1.00 38.53 433 THR A O 1
ATOM 3400 N N . PRO A 1 434 ? 0.777 8.970 -64.002 1.00 50.78 434 PRO A N 1
ATOM 3401 C CA . PRO A 1 434 ? -0.498 9.621 -64.287 1.00 50.78 434 PRO A CA 1
ATOM 3402 C C . PRO A 1 434 ? -1.571 9.306 -63.230 1.00 50.78 434 PRO A C 1
ATOM 3404 O O . PRO A 1 434 ? -1.696 8.162 -62.801 1.00 50.78 434 PRO A O 1
ATOM 3407 N N . ASP A 1 435 ? -2.268 10.385 -62.854 1.00 41.28 435 ASP A N 1
ATOM 3408 C CA . ASP A 1 435 ? -3.631 10.560 -62.312 1.00 41.28 435 ASP A CA 1
ATOM 3409 C C . ASP A 1 435 ? -4.257 9.530 -61.354 1.00 41.28 435 ASP A C 1
ATOM 3411 O O . ASP A 1 435 ? -4.573 8.391 -61.767 1.00 41.28 435 ASP A O 1
#

Secondary structure (DSSP, 8-state):
---PPPPPP------PPSEEEEETTEEEEE-TTS-EEEEE-TTS-EEEEEETTEEEEE--HHHHHHHHHHHHT-SS-GGG-EEEEETTEEEETTS-B--TTS----HHHHHHHHHHHTS-HHHHHHHHT-SS-HHHHHHHHHHSTTHHHHHHH-HHHHHHHHTGGGTS--SSHHHHHHHHTTS-HHHHHHHTTS--SHHHHHHHHTS-GGG--HHHHHHHHHHHHH-HHHHHHHHH-S---HHHHHHHHHSTTT--HHHHHHGGG--HHHHHHHHHHHHHHHHTTPPPP---SHHHHHHHHHHHHHHHHHHHHHHHS-SBPPPPSSPPPTTSSEEE--BHHHHHHHHHHHTS-GGGGHHHHHTTSEEEEEE-SSS-EEEEEEE-TTS-EEEEEEE-GGGPBPPHHHHHHHHHHHHT-TT---PPPP---------

Sequence (435 aa):
MTKKRQPAAESGFRAGRPGKAFHDGKLYVFGKSREIVVLRGGDRPACWAKTGKRPSWFSSVSLAGSVFGQVLSYPAWPENQPVGLVGDCPVLASGQLCFPFYRRFRASDLAVARFRQTVPPVILDRLGRFRDRHWQLYNLMARCPGAADLVDSNPAVAFALANSRAFHPVSRPWDSARRLVRRRQRDILGWLGLPATEQARRIMAKIPAADLRMERLFRLKRLLRRDPEATLWLSHLPRLPADLLDALAFYRGAMSMPLLTEMLDENAGAIFWLSVANALRKELGLSWPVLRNEAALTTWYEGLAKRAAIEELVRELPNALPAAPLLPPPGCGIEPITTLRDLIVHGERQRNCCSRYAESILRGECFLYRVSRPVRATLSLVRRDDGAWGPGRVLGAVNTPIDDETAARLFDLVLGKPGATMEPPIATHTGTTPD

Foldseek 3Di:
DDDDDDPDPPPPLDQDDAAWAADPQWIWGRDPQSKIWIWHFALAIFIWMAGPVRRDIDGDLPVVFVVVLVLLPPPVDQQADQPADDDQWGAGPVRDTPDPPPHDQDNRNSNSRSNVVSYPVLLSVLLVQANGSSSLLSNQPSLAPQLSVCCVQFVQLSVLLSVLCVQAPDPDSNVVSNVPSPDDSLVSCVSSVAHSDVLLRQLRRQEGNHLDDPVLVVLVSVCRVPPVPVSVLSSPDNHDYNLLSVCCSPQVQQDDSQASNQVVVDDPVQSVLSVQLVVLCVVVVHGHDHQNHSVSSVVSSVVSVLVSVLVVVCVVDPQFFPDDPFDFDPPQQKAWDGGLSSQVVLCVVLVHDSNVCRVVRNVVQKTWIFGPPPATWIWMWGQDPVRDIDGDATAGRPRHHDDPVVSVLVRCRRVVPPPRDPDDPDPDDDDDDDD